Protein AF-0000000079723313 (afdb_homodimer)

Structure (mmCIF, N/CA/C/O backbone):
data_AF-0000000079723313-model_v1
#
loop_
_entity.id
_entity.type
_entity.pdbx_description
1 polymer 'Thiolase family protein'
#
loop_
_atom_site.group_PDB
_atom_site.id
_atom_site.type_symbol
_atom_site.label_atom_id
_atom_site.label_alt_id
_atom_site.label_comp_id
_atom_site.label_asym_id
_atom_site.label_entity_id
_atom_site.label_seq_id
_atom_site.pdbx_PDB_ins_code
_atom_site.Cartn_x
_atom_site.Cartn_y
_atom_site.Cartn_z
_atom_site.occupancy
_atom_site.B_iso_or_equiv
_atom_site.auth_seq_id
_atom_site.auth_comp_id
_atom_site.auth_asym_id
_atom_site.auth_atom_id
_atom_site.pdbx_PDB_model_num
ATOM 1 N N . MET A 1 1 ? -23.094 -9.609 -2.672 1 81.5 1 MET A N 1
ATOM 2 C CA . MET A 1 1 ? -22.109 -8.547 -2.91 1 81.5 1 MET A CA 1
ATOM 3 C C . MET A 1 1 ? -22.047 -8.188 -4.391 1 81.5 1 MET A C 1
ATOM 5 O O . MET A 1 1 ? -22.344 -9.023 -5.25 1 81.5 1 MET A O 1
ATOM 9 N N . THR A 1 2 ? -21.781 -6.941 -4.738 1 91.56 2 THR A N 1
ATOM 10 C CA . THR A 1 2 ? -21.672 -6.465 -6.113 1 91.56 2 THR A CA 1
ATOM 11 C C . THR A 1 2 ? -20.656 -7.289 -6.898 1 91.56 2 THR A C 1
ATOM 13 O O . THR A 1 2 ? -19.547 -7.52 -6.426 1 91.56 2 THR A O 1
ATOM 16 N N . LYS A 1 3 ? -21.109 -7.852 -8.039 1 96.81 3 LYS A N 1
ATOM 17 C CA . LYS A 1 3 ? -20.188 -8.594 -8.898 1 96.81 3 LYS A CA 1
ATOM 18 C C . LYS A 1 3 ? -19.156 -7.66 -9.539 1 96.81 3 LYS A C 1
ATOM 20 O O . LYS A 1 3 ? -19.5 -6.562 -9.984 1 96.81 3 LYS A O 1
ATOM 25 N N . VAL A 1 4 ? -17.922 -8.047 -9.57 1 98.69 4 VAL A N 1
ATOM 26 C CA . VAL A 1 4 ? -16.859 -7.246 -10.156 1 98.69 4 VAL A CA 1
ATOM 27 C C . VAL A 1 4 ? -16.281 -7.969 -11.367 1 98.69 4 VAL A C 1
ATOM 29 O O . VAL A 1 4 ? -16.016 -9.172 -11.312 1 98.69 4 VAL A O 1
ATOM 32 N N . PHE A 1 5 ? -16.062 -7.227 -12.445 1 98.31 5 PHE A N 1
ATOM 33 C CA . PHE A 1 5 ? -15.633 -7.801 -13.711 1 98.31 5 PHE A CA 1
ATOM 34 C C . PHE A 1 5 ? -14.258 -7.281 -14.102 1 98.31 5 PHE A C 1
ATOM 36 O O . PHE A 1 5 ? -13.867 -6.18 -13.695 1 98.31 5 PHE A O 1
ATOM 43 N N . ILE A 1 6 ? -13.547 -8.07 -14.852 1 97.94 6 ILE A N 1
ATOM 44 C CA . ILE A 1 6 ? -12.219 -7.719 -15.336 1 97.94 6 ILE A CA 1
ATOM 45 C C . ILE A 1 6 ? -12.297 -7.242 -16.781 1 97.94 6 ILE A C 1
ATOM 47 O O . ILE A 1 6 ? -12.945 -7.879 -17.609 1 97.94 6 ILE A O 1
ATOM 51 N N . HIS A 1 7 ? -11.703 -6.105 -17.031 1 97.06 7 HIS A N 1
ATOM 52 C CA . HIS A 1 7 ? -11.547 -5.57 -18.375 1 97.06 7 HIS A CA 1
ATOM 53 C C . HIS A 1 7 ? -10.086 -5.301 -18.688 1 97.06 7 HIS A C 1
ATOM 55 O O . HIS A 1 7 ? -9.289 -5.031 -17.797 1 97.06 7 HIS A O 1
ATOM 61 N N . GLY A 1 8 ? -9.719 -5.375 -19.922 1 95.69 8 GLY A N 1
ATOM 62 C CA . GLY A 1 8 ? -8.453 -4.934 -20.484 1 95.69 8 GLY A CA 1
ATOM 63 C C . GLY A 1 8 ? -7.25 -5.598 -19.844 1 95.69 8 GLY A C 1
ATOM 64 O O . GLY A 1 8 ? -6.293 -4.922 -19.453 1 95.69 8 GLY A O 1
ATOM 65 N N . PRO A 1 9 ? -7.309 -6.902 -19.578 1 97.06 9 PRO A N 1
ATOM 66 C CA . PRO A 1 9 ? -6.105 -7.555 -19.047 1 97.06 9 PRO A CA 1
ATOM 67 C C . PRO A 1 9 ? -4.91 -7.43 -19.984 1 97.06 9 PRO A C 1
ATOM 69 O O . PRO A 1 9 ? -5.035 -7.688 -21.188 1 97.06 9 PRO A O 1
ATOM 72 N N . SER A 1 10 ? -3.744 -6.996 -19.359 1 97.25 10 SER A N 1
ATOM 73 C CA . SER A 1 10 ? -2.566 -6.742 -20.188 1 97.25 10 SER A CA 1
ATOM 74 C C . SER A 1 10 ? -1.287 -7.152 -19.453 1 97.25 10 SER A C 1
ATOM 76 O O . SER A 1 10 ? -1.195 -7.035 -18.234 1 97.25 10 SER A O 1
ATOM 78 N N . LEU A 1 11 ? -0.301 -7.699 -20.203 1 97.69 11 LEU A N 1
ATOM 79 C CA . LEU A 1 11 ? 1.031 -8.047 -19.719 1 97.69 11 LEU A CA 1
ATOM 80 C C . LEU A 1 11 ? 2.107 -7.41 -20.594 1 97.69 11 LEU A C 1
ATOM 82 O O . LEU A 1 11 ? 1.959 -7.336 -21.812 1 97.69 11 LEU A O 1
ATOM 86 N N . SER A 1 12 ? 3.105 -6.938 -19.953 1 97.5 12 SER A N 1
ATOM 87 C CA . SER A 1 12 ? 4.32 -6.633 -20.703 1 97.5 12 SER A CA 1
ATOM 88 C C . SER A 1 12 ? 5.098 -7.902 -21.031 1 97.5 12 SER A C 1
ATOM 90 O O . SER A 1 12 ? 4.871 -8.953 -20.422 1 97.5 12 SER A O 1
ATOM 92 N N . PRO A 1 13 ? 5.992 -7.812 -22 1 96.44 13 PRO A N 1
ATOM 93 C CA . PRO A 1 13 ? 6.98 -8.898 -22.031 1 96.44 13 PRO A CA 1
ATOM 94 C C . PRO A 1 13 ? 7.781 -8.992 -20.734 1 96.44 13 PRO A C 1
ATOM 96 O O . PRO A 1 13 ? 8.102 -7.969 -20.125 1 96.44 13 PRO A O 1
ATOM 99 N N . PHE A 1 14 ? 8 -10.211 -20.297 1 98.12 14 PHE A N 1
ATOM 100 C CA . PHE A 1 14 ? 8.812 -10.391 -19.109 1 98.12 14 PHE A CA 1
ATOM 101 C C . PHE A 1 14 ? 10.273 -10.625 -19.469 1 98.12 14 PHE A C 1
ATOM 103 O O . PHE A 1 14 ? 10.57 -11.242 -20.5 1 98.12 14 PHE A O 1
ATOM 110 N N . GLY A 1 15 ? 11.148 -10.195 -18.719 1 97.56 15 GLY A N 1
ATOM 111 C CA . GLY A 1 15 ? 12.586 -10.211 -18.938 1 97.56 15 GLY A CA 1
ATOM 112 C C . GLY A 1 15 ? 13.258 -8.914 -18.547 1 97.56 15 GLY A C 1
ATOM 113 O O . GLY A 1 15 ? 12.719 -8.133 -17.766 1 97.56 15 GLY A O 1
ATOM 114 N N . LYS A 1 16 ? 14.398 -8.695 -19.109 1 96.62 16 LYS A N 1
ATOM 115 C CA . LYS A 1 16 ? 15.125 -7.465 -18.781 1 96.62 16 LYS A CA 1
ATOM 116 C C . LYS A 1 16 ? 14.492 -6.258 -19.469 1 96.62 16 LYS A C 1
ATOM 118 O O . LYS A 1 16 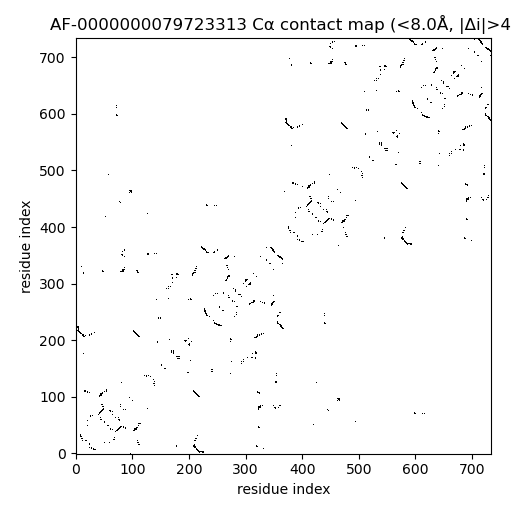? 14.203 -6.305 -20.656 1 96.62 16 LYS A O 1
ATOM 123 N N . PHE A 1 17 ? 14.195 -5.277 -18.719 1 97 17 PHE A N 1
ATOM 124 C CA . PHE A 1 17 ? 13.617 -4.031 -19.219 1 97 17 PHE A CA 1
ATOM 125 C C . PHE A 1 17 ? 14.516 -2.848 -18.875 1 97 17 PHE A C 1
ATOM 127 O O . PHE A 1 17 ? 14.914 -2.674 -17.719 1 97 17 PHE A O 1
ATOM 134 N N . ASN A 1 18 ? 14.82 -2.064 -19.922 1 93.94 18 ASN A N 1
ATOM 135 C CA . ASN A 1 18 ? 15.594 -0.842 -19.719 1 93.94 18 ASN A CA 1
ATOM 136 C C . ASN A 1 18 ? 14.688 0.377 -19.594 1 93.94 18 ASN A C 1
ATOM 138 O O . ASN A 1 18 ? 14.18 0.89 -20.594 1 93.94 18 ASN A O 1
ATOM 142 N N . GLY A 1 19 ? 14.391 0.827 -18.453 1 94.69 19 GLY A N 1
ATOM 143 C CA . GLY A 1 19 ? 13.531 1.964 -18.172 1 94.69 19 GLY A CA 1
ATOM 144 C C . GLY A 1 19 ? 13.133 2.059 -16.703 1 94.69 19 GLY A C 1
ATOM 145 O O . GLY A 1 19 ? 13.828 1.542 -15.836 1 94.69 19 GLY A O 1
ATOM 146 N N . SER A 1 20 ? 12.094 2.816 -16.406 1 95.25 20 SER A N 1
ATOM 147 C CA . SER A 1 20 ? 11.625 3.041 -15.047 1 95.25 20 SER A CA 1
ATOM 148 C C . SER A 1 20 ? 10.336 2.268 -14.773 1 95.25 20 SER A C 1
ATOM 150 O O . SER A 1 20 ? 9.703 1.764 -15.703 1 95.25 20 SER A O 1
ATOM 152 N N . HIS A 1 21 ? 10.047 2.154 -13.5 1 97.12 21 HIS A N 1
ATOM 153 C CA . HIS A 1 21 ? 8.758 1.569 -13.133 1 97.12 21 HIS A CA 1
ATOM 154 C C . HIS A 1 21 ? 7.609 2.289 -13.82 1 97.12 21 HIS A C 1
ATOM 156 O O . HIS A 1 21 ? 6.672 1.649 -14.305 1 97.12 21 HIS A O 1
ATOM 162 N N . LEU A 1 22 ? 7.723 3.57 -13.867 1 96.12 22 LEU A N 1
ATOM 163 C CA . LEU A 1 22 ? 6.645 4.371 -14.438 1 96.12 22 LEU A CA 1
ATOM 164 C C . LEU A 1 22 ? 6.488 4.086 -15.93 1 96.12 22 LEU A C 1
ATOM 166 O O . LEU A 1 22 ? 5.371 3.879 -16.406 1 96.12 22 LEU A O 1
ATOM 170 N N . SER A 1 23 ? 7.59 4.102 -16.688 1 96.56 23 SER A N 1
ATOM 171 C CA . SER A 1 23 ? 7.516 3.914 -18.125 1 96.56 23 SER A CA 1
ATOM 172 C C . SER A 1 23 ? 6.992 2.525 -18.484 1 96.56 23 SER A C 1
ATOM 174 O O . SER A 1 23 ? 6.188 2.375 -19.406 1 96.56 23 SER A O 1
ATOM 176 N N . LEU A 1 24 ? 7.461 1.501 -17.766 1 97.88 24 LEU A N 1
ATOM 177 C CA . LEU A 1 24 ? 6.992 0.144 -18.031 1 97.88 24 LEU A CA 1
ATOM 178 C C . LEU A 1 24 ? 5.504 0.014 -17.703 1 97.88 24 LEU A C 1
ATOM 180 O O . LEU A 1 24 ? 4.754 -0.603 -18.469 1 97.88 24 LEU A O 1
ATOM 184 N N . SER A 1 25 ? 5.113 0.584 -16.578 1 98.31 25 SER A N 1
ATOM 185 C CA . SER A 1 25 ? 3.707 0.556 -16.188 1 98.31 25 SER A CA 1
ATOM 186 C C . SER A 1 25 ? 2.836 1.266 -17.219 1 98.31 25 SER A C 1
ATOM 188 O O . SER A 1 25 ? 1.773 0.765 -17.594 1 98.31 25 SER A O 1
ATOM 190 N N . TYR A 1 26 ? 3.268 2.445 -17.641 1 97.5 26 TYR A N 1
ATOM 191 C CA . TYR A 1 26 ? 2.514 3.232 -18.609 1 97.5 26 TYR A CA 1
ATOM 192 C C . TYR A 1 26 ? 2.318 2.459 -19.906 1 97.5 26 TYR A C 1
ATOM 194 O O . TYR A 1 26 ? 1.22 2.436 -20.469 1 97.5 26 TYR A O 1
ATOM 202 N N . GLN A 1 27 ? 3.357 1.826 -20.391 1 96.25 27 GLN A N 1
ATOM 203 C CA . GLN A 1 27 ? 3.297 1.044 -21.625 1 96.25 27 GLN A CA 1
ATOM 204 C C . GLN A 1 27 ? 2.299 -0.105 -21.5 1 96.25 27 GLN A C 1
ATOM 206 O O . GLN A 1 27 ? 1.615 -0.45 -22.469 1 96.25 27 GLN A O 1
ATOM 211 N N . THR A 1 28 ? 2.221 -0.659 -20.328 1 97.12 28 THR A N 1
ATOM 212 C CA . THR A 1 28 ? 1.352 -1.81 -20.094 1 97.12 28 THR A CA 1
ATOM 213 C C . THR A 1 28 ? -0.108 -1.373 -20 1 97.12 28 THR A C 1
ATOM 215 O O . THR A 1 28 ? -0.993 -2.023 -20.562 1 97.12 28 THR A O 1
ATOM 218 N N . VAL A 1 29 ? -0.371 -0.228 -19.328 1 96.94 29 VAL A N 1
ATOM 219 C CA . VAL A 1 29 ? -1.739 0.127 -18.969 1 96.94 29 VAL A CA 1
ATOM 220 C C . VAL A 1 29 ? -2.396 0.886 -20.125 1 96.94 29 VAL A C 1
ATOM 222 O O . VAL A 1 29 ? -3.625 0.927 -20.219 1 96.94 29 VAL A O 1
ATOM 225 N N . LYS A 1 30 ? -1.652 1.506 -20.953 1 91.56 30 LYS A N 1
ATOM 226 C CA . LYS A 1 30 ? -2.176 2.438 -21.953 1 91.56 30 LYS A CA 1
ATOM 227 C C . LYS A 1 30 ? -3.256 1.782 -22.812 1 91.56 30 LYS A C 1
ATOM 229 O O . LYS A 1 30 ? -4.332 2.35 -23 1 91.56 30 LYS A O 1
ATOM 234 N N . ASP A 1 31 ? -3.021 0.579 -23.234 1 83.19 31 ASP A N 1
ATOM 235 C CA . ASP A 1 31 ? -4.004 -0.08 -24.094 1 83.19 31 ASP A CA 1
ATOM 236 C C . ASP A 1 31 ? -5.246 -0.474 -23.297 1 83.19 31 ASP A C 1
ATOM 238 O O . ASP A 1 31 ? -6.367 -0.384 -23.812 1 83.19 31 ASP A O 1
ATOM 242 N N . SER A 1 32 ? -5.094 -0.939 -22.062 1 87.94 32 SER A N 1
ATOM 243 C CA . SER A 1 32 ? -6.211 -1.316 -21.203 1 87.94 32 SER A CA 1
ATOM 244 C C . SER A 1 32 ? -7.133 -0.131 -20.938 1 87.94 32 SER A C 1
ATOM 246 O O . SER A 1 32 ? -8.359 -0.262 -21.016 1 87.94 32 SER A O 1
ATOM 248 N N . VAL A 1 33 ? -6.566 1.006 -20.703 1 91.81 33 VAL A N 1
ATOM 249 C CA . VAL A 1 33 ? -7.312 2.211 -20.359 1 91.81 33 VAL A CA 1
ATOM 250 C C . VAL A 1 33 ? -8.047 2.73 -21.594 1 91.81 33 VAL A C 1
ATOM 252 O O . VAL A 1 33 ? -9.203 3.156 -21.5 1 91.81 33 VAL A O 1
ATOM 255 N N . THR A 1 34 ? -7.418 2.613 -22.703 1 84.31 34 THR A N 1
ATOM 256 C CA . THR A 1 34 ? -8.031 3.064 -23.953 1 84.31 34 THR A CA 1
ATOM 257 C C . THR A 1 34 ? -9.227 2.188 -24.312 1 84.31 34 THR A C 1
ATOM 259 O O . THR A 1 34 ? -10.273 2.693 -24.719 1 84.31 34 THR A O 1
ATOM 262 N N . GLU A 1 35 ? -9.109 0.954 -24.109 1 80.19 35 GLU A N 1
ATOM 263 C CA . GLU A 1 35 ? -10.164 0.004 -24.438 1 80.19 35 GLU A CA 1
ATOM 264 C C . GLU A 1 35 ? -11.391 0.192 -23.547 1 80.19 35 GLU A C 1
ATOM 266 O O . GLU A 1 35 ? -12.523 -0.026 -23.984 1 80.19 35 GLU A O 1
ATOM 271 N N . PHE A 1 36 ? -11.141 0.492 -22.344 1 85.31 36 PHE A N 1
ATOM 272 C CA . PHE A 1 36 ? -12.242 0.603 -21.391 1 85.31 36 PHE A CA 1
ATOM 273 C C . PHE A 1 36 ? -13.062 1.854 -21.672 1 85.31 36 PHE A C 1
ATOM 275 O O . PHE A 1 36 ? -14.219 1.945 -21.25 1 85.31 36 PHE A O 1
ATOM 282 N N . GLY A 1 37 ? -12.477 2.711 -22.609 1 75.31 37 GLY A N 1
ATOM 283 C CA . GLY A 1 37 ? -13.289 3.816 -23.094 1 75.31 37 GLY A CA 1
ATOM 284 C C . GLY A 1 37 ? -13.305 5.004 -22.156 1 75.31 37 GLY A C 1
ATOM 285 O O . GLY A 1 37 ? -12.312 5.27 -21.469 1 75.31 37 GLY A O 1
ATOM 286 N N . SER A 1 38 ? -14.477 5.648 -22.203 1 66.88 38 SER A N 1
ATOM 287 C CA . SER A 1 38 ? -14.531 6.992 -21.625 1 66.88 38 SER A CA 1
ATOM 288 C C . SER A 1 38 ? -14.969 6.949 -20.172 1 66.88 38 SER A C 1
ATOM 290 O O . SER A 1 38 ? -15.25 7.988 -19.578 1 66.88 38 SER A O 1
ATOM 292 N N . HIS A 1 39 ? -14.875 5.75 -19.594 1 84 39 HIS A N 1
ATOM 293 C CA . HIS A 1 39 ? -15.281 5.766 -18.188 1 84 39 HIS A CA 1
ATOM 294 C C . HIS A 1 39 ? -14.203 6.398 -17.312 1 84 39 HIS A C 1
ATOM 296 O O . HIS A 1 39 ? -13.016 6.211 -17.547 1 84 39 HIS A O 1
ATOM 302 N N . LYS A 1 40 ? -14.719 7.102 -16.406 1 90.94 40 LYS A N 1
ATOM 303 C CA . LYS A 1 40 ? -13.844 7.68 -15.398 1 90.94 40 LYS A CA 1
ATOM 304 C C . LYS A 1 40 ? -13.297 6.605 -14.461 1 90.94 40 LYS A C 1
ATOM 306 O O . LYS A 1 40 ? -14.062 5.875 -13.828 1 90.94 40 LYS A O 1
ATOM 311 N N . LEU A 1 41 ? -11.984 6.426 -14.516 1 96.75 41 LEU A N 1
ATOM 312 C CA . LEU A 1 41 ? -11.359 5.574 -13.508 1 96.75 41 LEU A CA 1
ATOM 313 C C . LEU A 1 41 ? -11.32 6.27 -12.156 1 96.75 41 LEU A C 1
ATOM 315 O O . LEU A 1 41 ? -10.719 7.34 -12.016 1 96.75 41 LEU A O 1
ATOM 319 N N . GLU A 1 42 ? -11.875 5.641 -11.172 1 98 42 GLU A N 1
ATOM 320 C CA . GLU A 1 42 ? -12.125 6.285 -9.883 1 98 42 GLU A CA 1
ATOM 321 C C . GLU A 1 42 ? -11.055 5.906 -8.859 1 98 42 GLU A C 1
ATOM 323 O O . GLU A 1 42 ? -10.922 6.559 -7.824 1 98 42 GLU A O 1
ATOM 328 N N . PHE A 1 43 ? -10.297 4.828 -9.117 1 98.56 43 PHE A N 1
ATOM 329 C CA . PHE A 1 43 ? -9.156 4.516 -8.266 1 98.56 43 PHE A CA 1
ATOM 330 C C . PHE A 1 43 ? -8.039 3.877 -9.078 1 98.56 43 PHE A C 1
ATOM 332 O O . PHE A 1 43 ? -8.266 3.383 -10.188 1 98.56 43 PHE A O 1
ATOM 339 N N . LEU A 1 44 ? -6.859 3.973 -8.625 1 98.62 44 LEU A N 1
ATOM 340 C CA . LEU A 1 44 ? -5.648 3.361 -9.156 1 98.62 44 LEU A CA 1
ATOM 341 C C . LEU A 1 44 ? -4.832 2.711 -8.047 1 98.62 44 LEU A C 1
ATOM 343 O O . LEU A 1 44 ? -4.398 3.387 -7.113 1 98.62 44 LEU A O 1
ATOM 347 N N . ILE A 1 45 ? -4.695 1.423 -8.102 1 98.94 45 ILE A N 1
ATOM 348 C CA . ILE A 1 45 ? -3.842 0.682 -7.18 1 98.94 45 ILE A CA 1
ATOM 349 C C . ILE A 1 45 ? -2.564 0.247 -7.895 1 98.94 45 ILE A C 1
ATOM 351 O O . ILE A 1 45 ? -2.621 -0.468 -8.898 1 98.94 45 ILE A O 1
ATOM 355 N N . TYR A 1 46 ? -1.491 0.721 -7.406 1 98.88 46 TYR A N 1
ATOM 356 C CA . TYR A 1 46 ? -0.171 0.37 -7.914 1 98.88 46 TYR A CA 1
ATOM 357 C C . TYR A 1 46 ? 0.519 -0.634 -7 1 98.88 46 TYR A C 1
ATOM 359 O O . TYR A 1 46 ? 0.867 -0.308 -5.863 1 98.88 46 TYR A O 1
ATOM 367 N N . ALA A 1 47 ? 0.729 -1.861 -7.488 1 98.88 47 ALA A N 1
ATOM 368 C CA . ALA A 1 47 ? 1.389 -2.889 -6.688 1 98.88 47 ALA A CA 1
ATOM 369 C C . ALA A 1 47 ? 2.846 -3.062 -7.105 1 98.88 47 ALA A C 1
ATOM 371 O O . ALA A 1 47 ? 3.145 -3.174 -8.297 1 98.88 47 ALA A O 1
ATOM 372 N N . SER A 1 48 ? 3.73 -3.021 -6.191 1 98.5 48 SER A N 1
ATOM 373 C CA . SER A 1 48 ? 5.156 -3.295 -6.367 1 98.5 48 SER A CA 1
ATOM 374 C C . SER A 1 48 ? 5.82 -3.629 -5.035 1 98.5 48 SER A C 1
ATOM 376 O O . SER A 1 48 ? 5.457 -3.072 -3.996 1 98.5 48 SER A O 1
ATOM 378 N N . PHE A 1 49 ? 6.77 -4.484 -5.039 1 98 49 PHE A N 1
ATOM 379 C CA . PHE A 1 49 ? 7.434 -4.879 -3.803 1 98 49 PHE A CA 1
ATOM 380 C C . PHE A 1 49 ? 8.375 -3.779 -3.32 1 98 49 PHE A C 1
ATOM 382 O O . PHE A 1 49 ? 8.141 -3.18 -2.268 1 98 49 PHE A O 1
ATOM 389 N N . SER A 1 50 ? 9.352 -3.455 -4.145 1 97.12 50 SER A N 1
ATOM 390 C CA . SER A 1 50 ? 10.32 -2.506 -3.609 1 97.12 50 SER A CA 1
ATOM 391 C C . SER A 1 50 ? 10.945 -1.665 -4.719 1 97.12 50 SER A C 1
ATOM 393 O O . SER A 1 50 ? 12.156 -1.695 -4.918 1 97.12 50 SER A O 1
ATOM 395 N N . PRO A 1 51 ? 10.156 -0.861 -5.387 1 96.94 51 PRO A N 1
ATOM 396 C CA . PRO A 1 51 ? 10.742 0.024 -6.398 1 96.94 51 PRO A CA 1
ATOM 397 C C . PRO A 1 51 ? 11.773 0.986 -5.816 1 96.94 51 PRO A C 1
ATOM 399 O O . PRO A 1 51 ? 12.695 1.406 -6.516 1 96.94 51 PRO A O 1
ATOM 402 N N . ASP A 1 52 ? 11.68 1.258 -4.488 1 94.75 52 ASP A N 1
ATOM 403 C CA . ASP A 1 52 ? 12.617 2.15 -3.807 1 94.75 52 ASP A CA 1
ATOM 404 C C . ASP A 1 52 ? 14.039 1.615 -3.881 1 94.75 52 ASP A C 1
ATOM 406 O O . ASP A 1 52 ? 14.992 2.383 -4.055 1 94.75 52 ASP A O 1
ATOM 410 N N . ARG A 1 53 ? 14.125 0.323 -3.77 1 93.88 53 ARG A N 1
ATOM 411 C CA . ARG A 1 53 ? 15.438 -0.309 -3.738 1 93.88 53 ARG A CA 1
ATOM 412 C C . ARG A 1 53 ? 15.906 -0.67 -5.145 1 93.88 53 ARG A C 1
ATOM 414 O O . ARG A 1 53 ? 17.094 -0.534 -5.465 1 93.88 53 ARG A O 1
ATOM 421 N N . TYR A 1 54 ? 15.008 -1.095 -5.992 1 94.88 54 TYR A N 1
ATOM 422 C CA . TYR A 1 54 ? 15.383 -1.61 -7.301 1 94.88 54 TYR A CA 1
ATOM 423 C C . TYR A 1 54 ? 15.734 -0.473 -8.25 1 94.88 54 TYR A C 1
ATOM 425 O O . TYR A 1 54 ? 16.75 -0.531 -8.953 1 94.88 54 TYR A O 1
ATOM 433 N N . THR A 1 55 ? 14.828 0.56 -8.281 1 93.88 55 THR A N 1
ATOM 434 C CA . THR A 1 55 ? 14.961 1.548 -9.344 1 93.88 55 THR A CA 1
ATOM 435 C C . THR A 1 55 ? 14.969 2.963 -8.773 1 93.88 55 THR A C 1
ATOM 437 O O . THR A 1 55 ? 15.117 3.938 -9.508 1 93.88 55 THR A O 1
ATOM 440 N N . LYS A 1 56 ? 14.789 3.121 -7.434 1 92.38 56 LYS A N 1
ATOM 441 C CA . LYS A 1 56 ? 14.703 4.43 -6.789 1 92.38 56 LYS A CA 1
ATOM 442 C C . LYS A 1 56 ? 13.555 5.25 -7.363 1 92.38 56 LYS A C 1
ATOM 444 O O . LYS A 1 56 ? 13.711 6.438 -7.641 1 92.38 56 LYS A O 1
ATOM 449 N N . ASP A 1 57 ? 12.516 4.586 -7.676 1 93.81 57 ASP A N 1
ATOM 450 C CA . ASP A 1 57 ? 11.281 5.223 -8.109 1 93.81 57 ASP A CA 1
ATOM 451 C C . ASP A 1 57 ? 10.32 5.41 -6.934 1 93.81 57 ASP A C 1
ATOM 453 O O . ASP A 1 57 ? 10.164 4.516 -6.102 1 93.81 57 ASP A O 1
ATOM 457 N N . PHE A 1 58 ? 9.75 6.551 -6.848 1 94.19 58 PHE A N 1
ATOM 458 C CA . PHE A 1 58 ? 8.891 6.91 -5.727 1 94.19 58 PHE A CA 1
ATOM 459 C C . PHE A 1 58 ? 7.602 7.562 -6.223 1 94.19 58 PHE A C 1
ATOM 461 O O . PHE A 1 58 ? 7.527 8.008 -7.367 1 94.19 58 PHE A O 1
ATOM 468 N N . HIS A 1 59 ? 6.551 7.5 -5.289 1 94.88 59 HIS A N 1
ATOM 469 C CA . HIS A 1 59 ? 5.297 8.211 -5.512 1 94.88 59 HIS A CA 1
ATOM 470 C C . HIS A 1 59 ? 4.684 7.836 -6.855 1 94.88 59 HIS A C 1
ATOM 472 O O . HIS A 1 59 ? 4.129 8.695 -7.547 1 94.88 59 HIS A O 1
ATOM 478 N N . LEU A 1 60 ? 4.75 6.57 -7.203 1 96.75 60 LEU A N 1
ATOM 479 C CA . LEU A 1 60 ? 4.43 6.031 -8.523 1 96.75 60 LEU A CA 1
ATOM 480 C C . LEU A 1 60 ? 2.947 6.199 -8.836 1 96.75 60 LEU A C 1
ATOM 482 O O . LEU A 1 60 ? 2.578 6.543 -9.961 1 96.75 60 LEU A O 1
ATOM 486 N N . PRO A 1 61 ? 2.021 6.031 -7.859 1 97.31 61 PRO A N 1
ATOM 487 C CA . PRO A 1 61 ? 0.605 6.188 -8.195 1 97.31 61 PRO A CA 1
ATOM 488 C C . PRO A 1 61 ? 0.272 7.586 -8.719 1 97.31 61 PRO A C 1
ATOM 490 O O . PRO A 1 61 ? -0.394 7.723 -9.742 1 97.31 61 PRO A O 1
ATOM 493 N N . ALA A 1 62 ? 0.731 8.617 -8.031 1 95.88 62 ALA A N 1
ATOM 494 C CA . ALA A 1 62 ? 0.447 9.992 -8.445 1 95.88 62 ALA A CA 1
ATOM 495 C C . ALA A 1 62 ? 1.052 10.289 -9.812 1 95.88 62 ALA A C 1
ATOM 497 O O . ALA A 1 62 ? 0.428 10.945 -10.648 1 95.88 62 ALA A O 1
ATOM 498 N N . LYS A 1 63 ? 2.277 9.852 -10.039 1 95.31 63 LYS A N 1
ATOM 499 C CA . LYS A 1 63 ? 2.949 10.07 -11.32 1 95.31 63 LYS A CA 1
ATOM 500 C C . LYS A 1 63 ? 2.211 9.367 -12.453 1 95.31 63 LYS A C 1
ATOM 502 O O . LYS A 1 63 ? 2.092 9.914 -13.555 1 95.31 63 LYS A O 1
ATOM 507 N N . LEU A 1 64 ? 1.772 8.133 -12.188 1 96.75 64 LEU A N 1
ATOM 508 C CA . LEU A 1 64 ? 1.047 7.402 -13.219 1 96.75 64 LEU A CA 1
ATOM 509 C C . LEU A 1 64 ? -0.3 8.055 -13.508 1 96.75 64 LEU A C 1
ATOM 511 O O . LEU A 1 64 ? -0.735 8.117 -14.656 1 96.75 64 LEU A O 1
ATOM 515 N N . VAL A 1 65 ? -1.027 8.5 -12.453 1 96.06 65 VAL A N 1
ATOM 516 C CA . VAL A 1 65 ? -2.283 9.227 -12.617 1 96.06 65 VAL A CA 1
ATOM 517 C C . VAL A 1 65 ? -2.076 10.422 -13.547 1 96.06 65 VAL A C 1
ATOM 519 O O . VAL A 1 65 ? -2.865 10.641 -14.469 1 96.06 65 VAL A O 1
ATOM 522 N N . GLN A 1 66 ? -1.044 11.164 -13.273 1 93.62 66 GLN A N 1
ATOM 523 C CA . GLN A 1 66 ? -0.738 12.336 -14.094 1 93.62 66 GLN A CA 1
ATOM 524 C C . GLN A 1 66 ? -0.421 11.938 -15.531 1 93.62 66 GLN A C 1
ATOM 526 O O . GLN A 1 66 ? -0.891 12.578 -16.469 1 93.62 66 GLN A O 1
ATOM 531 N N . ALA A 1 67 ? 0.402 10.922 -15.703 1 93.56 67 ALA A N 1
ATOM 532 C CA . ALA A 1 67 ? 0.799 10.469 -17.031 1 93.56 67 ALA A CA 1
ATOM 533 C C . ALA A 1 67 ? -0.414 10.023 -17.844 1 93.56 67 ALA A C 1
ATOM 535 O O . ALA A 1 67 ? -0.448 10.203 -19.062 1 93.56 67 ALA A O 1
ATOM 536 N N . LEU A 1 68 ? -1.438 9.484 -17.172 1 93.75 68 LEU A N 1
ATOM 537 C CA . LEU A 1 68 ? -2.623 8.969 -17.844 1 93.75 68 LEU A CA 1
ATOM 538 C C . LEU A 1 68 ? -3.682 10.055 -18 1 93.75 68 LEU A C 1
ATOM 540 O O . LEU A 1 68 ? -4.691 9.859 -18.672 1 93.75 68 LEU A O 1
ATOM 544 N N . GLY A 1 69 ? -3.502 11.188 -17.312 1 91.62 69 GLY A N 1
ATOM 545 C CA . GLY A 1 69 ? -4.461 12.273 -17.375 1 91.62 69 GLY A CA 1
ATOM 546 C C . GLY A 1 69 ? -5.734 11.992 -16.609 1 91.62 69 GLY A C 1
ATOM 547 O O . GLY A 1 69 ? -6.809 12.469 -16.969 1 91.62 69 GLY A O 1
ATOM 548 N N . LEU A 1 70 ? -5.629 11.164 -15.594 1 92.69 70 LEU A N 1
ATOM 549 C CA . LEU A 1 70 ? -6.805 10.836 -14.797 1 92.69 70 LEU A CA 1
ATOM 550 C C . LEU A 1 70 ? -7.145 11.961 -13.828 1 92.69 70 LEU A C 1
ATOM 552 O O . LEU A 1 70 ? -6.25 12.664 -13.352 1 92.69 70 LEU A O 1
ATOM 556 N N . LYS A 1 71 ? -8.414 12.047 -13.453 1 92.25 71 LYS A N 1
ATOM 557 C CA . LYS A 1 71 ? -8.867 13.141 -12.594 1 92.25 71 LYS A CA 1
ATOM 558 C C . LYS A 1 71 ? -9.211 12.641 -11.195 1 92.25 71 LYS A C 1
ATOM 560 O O . LYS A 1 71 ? -10.289 12.078 -10.984 1 92.25 71 LYS A O 1
ATOM 565 N N . HIS A 1 72 ? -8.406 12.914 -10.273 1 96.31 72 HIS A N 1
ATOM 566 C CA . HIS A 1 72 ? -8.555 12.805 -8.82 1 96.31 72 HIS A CA 1
ATOM 567 C C . HIS A 1 72 ? -8.938 11.391 -8.406 1 96.31 72 HIS A C 1
ATOM 569 O O . HIS A 1 72 ? -9.805 11.195 -7.559 1 96.31 72 HIS A O 1
ATOM 575 N N . PRO A 1 73 ? -8.406 10.328 -9.055 1 97.94 73 PRO A N 1
ATOM 576 C CA . PRO A 1 73 ? -8.688 9 -8.508 1 97.94 73 PRO A CA 1
ATOM 577 C C . PRO A 1 73 ? -8.102 8.805 -7.109 1 97.94 73 PRO A C 1
ATOM 579 O O . PRO A 1 73 ? -7.152 9.492 -6.73 1 97.94 73 PRO A O 1
ATOM 582 N N . TYR A 1 74 ? -8.781 7.941 -6.285 1 98.62 74 TYR A N 1
ATOM 583 C CA . TYR A 1 74 ? -8.086 7.383 -5.129 1 98.62 74 TYR A CA 1
ATOM 584 C C . TYR A 1 74 ? -6.871 6.57 -5.562 1 98.62 74 TYR A C 1
ATOM 586 O O . TYR A 1 74 ? -7.012 5.547 -6.238 1 98.62 74 TYR A O 1
ATOM 594 N N . ALA A 1 75 ? -5.648 7.012 -5.297 1 98.69 75 ALA A N 1
ATOM 595 C CA . ALA A 1 75 ? -4.445 6.402 -5.859 1 98.69 75 ALA A CA 1
ATOM 596 C C . ALA A 1 75 ? -3.459 6.02 -4.758 1 98.69 75 ALA A C 1
ATOM 598 O O . ALA A 1 75 ? -3.023 6.875 -3.982 1 98.69 75 ALA A O 1
ATOM 599 N N . ILE A 1 76 ? -3.082 4.723 -4.664 1 98.81 76 ILE A N 1
ATOM 600 C CA . ILE A 1 76 ? -2.17 4.27 -3.621 1 98.81 76 ILE A CA 1
ATOM 601 C C . ILE A 1 76 ? -1.178 3.268 -4.203 1 98.81 76 ILE A C 1
ATOM 603 O O . ILE A 1 76 ? -1.445 2.646 -5.234 1 98.81 76 ILE A O 1
ATOM 607 N N . ARG A 1 77 ? -0.046 3.154 -3.592 1 98.62 77 ARG A N 1
ATOM 608 C CA . ARG A 1 77 ? 0.855 2.023 -3.793 1 98.62 77 ARG A CA 1
ATOM 609 C C . ARG A 1 77 ? 0.75 1.027 -2.645 1 98.62 77 ARG A C 1
ATOM 611 O O . ARG A 1 77 ? 0.631 1.421 -1.482 1 98.62 77 ARG A O 1
ATOM 618 N N . MET A 1 78 ? 0.822 -0.256 -2.963 1 98.69 78 MET A N 1
ATOM 619 C CA . MET A 1 78 ? 0.766 -1.252 -1.896 1 98.69 78 MET A CA 1
ATOM 620 C C . MET A 1 78 ? 1.678 -2.434 -2.207 1 98.69 78 MET A C 1
ATOM 622 O O . MET A 1 78 ? 2.121 -2.6 -3.344 1 98.69 78 MET A O 1
ATOM 626 N N . GLU A 1 79 ? 2.01 -3.168 -1.174 1 98.19 79 GLU A N 1
ATOM 627 C CA . GLU A 1 79 ? 2.834 -4.352 -1.382 1 98.19 79 GLU A CA 1
ATOM 628 C C . GLU A 1 79 ? 2.564 -5.406 -0.312 1 98.19 79 GLU A C 1
ATOM 630 O O . GLU A 1 79 ? 2.162 -5.078 0.805 1 98.19 79 GLU A O 1
ATOM 635 N N . THR A 1 80 ? 2.742 -6.668 -0.665 1 98.31 80 THR A N 1
ATOM 636 C CA . THR A 1 80 ? 2.789 -7.852 0.187 1 98.31 80 THR A CA 1
ATOM 637 C C . THR A 1 80 ? 3.883 -8.812 -0.276 1 98.31 80 THR A C 1
ATOM 639 O O . THR A 1 80 ? 3.678 -10.023 -0.314 1 98.31 80 THR A O 1
ATOM 642 N N . ALA A 1 81 ? 4.977 -8.281 -0.622 1 96.44 81 ALA A N 1
ATOM 643 C CA . ALA A 1 81 ? 6.082 -9.031 -1.208 1 96.44 81 ALA A CA 1
ATOM 644 C C . ALA A 1 81 ? 5.691 -9.625 -2.559 1 96.44 81 ALA A C 1
ATOM 646 O O . ALA A 1 81 ? 5.195 -8.906 -3.436 1 96.44 81 ALA A O 1
ATOM 647 N N . SER A 1 82 ? 5.91 -10.898 -2.754 1 97.5 82 SER A N 1
ATOM 648 C CA . SER A 1 82 ? 5.715 -11.492 -4.074 1 97.5 82 SER A CA 1
ATOM 649 C C . SER A 1 82 ? 4.23 -11.648 -4.395 1 97.5 82 SER A C 1
ATOM 651 O O . SER A 1 82 ? 3.859 -11.883 -5.543 1 97.5 82 SER A O 1
ATOM 653 N N . SER A 1 83 ? 3.402 -11.477 -3.443 1 98.56 83 SER A N 1
ATOM 654 C CA . SER A 1 83 ? 1.969 -11.617 -3.684 1 98.56 83 SER A CA 1
ATOM 655 C C . SER A 1 83 ? 1.311 -10.258 -3.908 1 98.56 83 SER A C 1
ATOM 657 O O . SER A 1 83 ? 0.085 -10.141 -3.855 1 98.56 83 SER A O 1
ATOM 659 N N . SER A 1 84 ? 2.068 -9.219 -4.129 1 98.81 84 SER A N 1
ATOM 660 C CA . SER A 1 84 ? 1.583 -7.844 -4.195 1 98.81 84 SER A CA 1
ATOM 661 C C . SER A 1 84 ? 0.507 -7.688 -5.266 1 98.81 84 SER A C 1
ATOM 663 O O . SER A 1 84 ? -0.54 -7.086 -5.016 1 98.81 84 SER A O 1
ATOM 665 N N . GLY A 1 85 ? 0.754 -8.195 -6.449 1 98.88 85 GLY A N 1
ATOM 666 C CA . GLY A 1 85 ? -0.215 -8.062 -7.523 1 98.88 85 GLY A CA 1
ATOM 667 C C . GLY A 1 85 ? -1.547 -8.719 -7.211 1 98.88 85 GLY A C 1
ATOM 668 O O . GLY A 1 85 ? -2.602 -8.203 -7.578 1 98.88 85 GLY A O 1
ATOM 669 N N . ALA A 1 86 ? -1.508 -9.867 -6.547 1 98.88 86 ALA A N 1
ATOM 670 C CA . ALA A 1 86 ? -2.727 -10.586 -6.184 1 98.88 86 ALA A CA 1
ATOM 671 C C . ALA A 1 86 ? -3.508 -9.828 -5.113 1 98.88 86 ALA A C 1
ATOM 673 O O . ALA A 1 86 ? -4.734 -9.719 -5.191 1 98.88 86 ALA A O 1
ATOM 674 N N . SER A 1 87 ? -2.781 -9.359 -4.125 1 98.88 87 SER A N 1
ATOM 675 C CA . SER A 1 87 ? -3.441 -8.609 -3.062 1 98.88 87 SER A CA 1
ATOM 676 C C . SER A 1 87 ? -4.062 -7.32 -3.596 1 98.88 87 SER A C 1
ATOM 678 O O . SER A 1 87 ? -5.125 -6.898 -3.129 1 98.88 87 SER A O 1
ATOM 680 N N . ALA A 1 88 ? -3.406 -6.707 -4.582 1 98.94 88 ALA A N 1
ATOM 681 C CA . ALA A 1 88 ? -3.918 -5.477 -5.18 1 98.94 88 ALA A CA 1
ATOM 682 C C . ALA A 1 88 ? -5.223 -5.73 -5.926 1 98.94 88 ALA A C 1
ATOM 684 O O . ALA A 1 88 ? -6.141 -4.91 -5.883 1 98.94 88 ALA A O 1
ATOM 685 N N . LEU A 1 89 ? -5.305 -6.816 -6.645 1 98.94 89 LEU A N 1
ATOM 686 C CA . LEU A 1 89 ? -6.555 -7.18 -7.309 1 98.94 89 LEU A CA 1
ATOM 687 C C . LEU A 1 89 ? -7.691 -7.305 -6.297 1 98.94 89 LEU A C 1
ATOM 689 O O . LEU A 1 89 ? -8.781 -6.766 -6.512 1 98.94 89 LEU A O 1
ATOM 693 N N . GLN A 1 90 ? -7.418 -8.023 -5.223 1 98.88 90 GLN A N 1
ATOM 694 C CA . GLN A 1 90 ? -8.453 -8.227 -4.219 1 98.88 90 GLN A CA 1
ATOM 695 C C . GLN A 1 90 ? -8.859 -6.91 -3.568 1 98.88 90 GLN A C 1
ATOM 697 O O . GLN A 1 90 ? -10.039 -6.695 -3.266 1 98.88 90 GLN A O 1
ATOM 702 N N . LEU A 1 91 ? -7.871 -6.059 -3.363 1 98.94 91 LEU A N 1
ATOM 703 C CA . LEU A 1 91 ? -8.188 -4.742 -2.824 1 98.94 91 LEU A CA 1
ATOM 704 C C . LEU A 1 91 ? -9.117 -3.98 -3.762 1 98.94 91 LEU A C 1
ATOM 706 O O . LEU A 1 91 ? -10.055 -3.314 -3.311 1 98.94 91 LEU A O 1
ATOM 710 N N . GLY A 1 92 ? -8.789 -4.008 -5.066 1 98.94 92 GLY A N 1
ATOM 711 C CA . GLY A 1 92 ? -9.656 -3.346 -6.031 1 98.94 92 GLY A CA 1
ATOM 712 C C . GLY A 1 92 ? -11.094 -3.832 -5.977 1 98.94 92 GLY A C 1
ATOM 713 O O . GLY A 1 92 ? -12.023 -3.031 -6.062 1 98.94 92 GLY A O 1
ATOM 714 N N . VAL A 1 93 ? -11.281 -5.098 -5.809 1 98.88 93 VAL A N 1
ATOM 715 C CA . VAL A 1 93 ? -12.617 -5.668 -5.668 1 98.88 93 VAL A CA 1
ATOM 716 C C . VAL A 1 93 ? -13.289 -5.109 -4.422 1 98.88 93 VAL A C 1
ATOM 718 O O . VAL A 1 93 ? -14.453 -4.703 -4.465 1 98.88 93 VAL A O 1
ATOM 721 N N . ASN A 1 94 ? -12.57 -5.105 -3.309 1 98.69 94 ASN A N 1
ATOM 722 C CA . ASN A 1 94 ? -13.117 -4.566 -2.064 1 98.69 94 ASN A CA 1
ATOM 723 C C . ASN A 1 94 ? -13.516 -3.102 -2.217 1 98.69 94 ASN A C 1
ATOM 725 O O . ASN A 1 94 ? -14.516 -2.668 -1.642 1 98.69 94 ASN A O 1
ATOM 729 N N . LEU A 1 95 ? -12.68 -2.299 -2.924 1 98.75 95 LEU A N 1
ATOM 730 C CA . LEU A 1 95 ? -13 -0.891 -3.133 1 98.75 95 LEU A CA 1
ATOM 731 C C . LEU A 1 95 ? -14.312 -0.74 -3.893 1 98.75 95 LEU A C 1
ATOM 733 O O . LEU A 1 95 ? -15.156 0.092 -3.533 1 98.75 95 LEU A O 1
ATOM 737 N N . ILE A 1 96 ? -14.508 -1.502 -4.898 1 98.56 96 ILE A N 1
ATOM 738 C CA . ILE A 1 96 ? -15.75 -1.452 -5.66 1 98.56 96 ILE A CA 1
ATOM 739 C C . ILE A 1 96 ? -16.922 -1.905 -4.781 1 98.56 96 ILE A C 1
ATOM 741 O O . ILE A 1 96 ? -17.984 -1.278 -4.777 1 98.56 96 ILE A O 1
ATOM 745 N N . GLN A 1 97 ? -16.719 -2.912 -4.023 1 98.31 97 GLN A N 1
ATOM 746 C CA . GLN A 1 97 ? -17.781 -3.479 -3.201 1 98.31 97 GLN A CA 1
ATOM 747 C C . GLN A 1 97 ? -18.125 -2.564 -2.027 1 98.31 97 GLN A C 1
ATOM 749 O O . GLN A 1 97 ? -19.172 -2.709 -1.399 1 98.31 97 GLN A O 1
ATOM 754 N N . SER A 1 98 ? -17.25 -1.644 -1.659 1 97.56 98 SER A N 1
ATOM 755 C CA . SER A 1 98 ? -17.547 -0.646 -0.639 1 97.56 98 SER A CA 1
ATOM 756 C C . SER A 1 98 ? -18.719 0.247 -1.069 1 97.56 98 SER A C 1
ATOM 758 O O . SER A 1 98 ? -19.328 0.924 -0.239 1 97.56 98 SER A O 1
ATOM 760 N N . GLY A 1 99 ? -18.922 0.315 -2.408 1 96.88 99 GLY A N 1
ATOM 761 C CA . GLY A 1 99 ? -19.969 1.169 -2.961 1 96.88 99 GLY A CA 1
ATOM 762 C C . GLY A 1 99 ? -19.469 2.557 -3.32 1 96.88 99 GLY A C 1
ATOM 763 O O . GLY A 1 99 ? -20.203 3.342 -3.932 1 96.88 99 GLY A O 1
ATOM 764 N N . ARG A 1 100 ? -18.234 2.822 -3.037 1 96.38 100 ARG A N 1
ATOM 765 C CA . ARG A 1 100 ? -17.703 4.164 -3.24 1 96.38 100 ARG A CA 1
ATOM 766 C C . ARG A 1 100 ? -17.172 4.336 -4.66 1 96.38 100 ARG A C 1
ATOM 768 O O . ARG A 1 100 ? -17.125 5.453 -5.18 1 96.38 100 ARG A O 1
ATOM 775 N N . TYR A 1 101 ? -16.75 3.271 -5.258 1 97.25 101 TYR A N 1
ATOM 776 C CA . TYR A 1 101 ? -16.125 3.314 -6.574 1 97.25 101 TYR A CA 1
ATOM 777 C C . TYR A 1 101 ? -16.797 2.326 -7.527 1 97.25 101 TYR A C 1
ATOM 779 O O . TYR A 1 101 ? -17.266 1.272 -7.102 1 97.25 101 TYR A O 1
ATOM 787 N N . LYS A 1 102 ? -16.766 2.645 -8.82 1 97.69 102 LYS A N 1
ATOM 788 C CA . LYS A 1 102 ? -17.359 1.747 -9.797 1 97.69 102 LYS A CA 1
ATOM 789 C C . LYS A 1 102 ? -16.312 1.135 -10.711 1 97.69 102 LYS A C 1
ATOM 791 O O . LYS A 1 102 ? -16.453 0.002 -11.172 1 97.69 102 LYS A O 1
ATOM 796 N N . HIS A 1 103 ? -15.297 1.922 -11.055 1 97.94 103 HIS A N 1
ATOM 797 C CA . HIS A 1 103 ? -14.258 1.51 -11.992 1 97.94 103 HIS A CA 1
ATOM 798 C C . HIS A 1 103 ? -12.875 1.902 -11.484 1 97.94 103 HIS A C 1
ATOM 800 O O . HIS A 1 103 ? -12.695 2.979 -10.906 1 97.94 103 HIS A O 1
ATOM 806 N N . GLY A 1 104 ? -11.914 0.995 -11.633 1 98.12 104 GLY A N 1
ATOM 807 C CA . GLY A 1 104 ? -10.562 1.33 -11.219 1 98.12 104 GLY A CA 1
ATOM 808 C C . GLY A 1 104 ? -9.5 0.514 -11.93 1 98.12 104 GLY A C 1
ATOM 809 O O . GLY A 1 104 ? -9.797 -0.533 -12.508 1 98.12 104 GLY A O 1
ATOM 810 N N . LEU A 1 105 ? -8.32 1.019 -11.953 1 98.25 105 LEU A N 1
ATOM 811 C CA . LEU A 1 105 ? -7.145 0.401 -12.555 1 98.25 105 LEU A CA 1
ATOM 812 C C . LEU A 1 105 ? -6.277 -0.27 -11.5 1 98.25 105 LEU A C 1
ATOM 814 O O . LEU A 1 105 ? -5.965 0.335 -10.469 1 98.25 105 LEU A O 1
ATOM 818 N N . VAL A 1 106 ? -5.961 -1.517 -11.703 1 98.75 106 VAL A N 1
ATOM 819 C CA . VAL A 1 106 ? -4.938 -2.207 -10.922 1 98.75 106 VAL A CA 1
ATOM 820 C C . VAL A 1 106 ? -3.719 -2.484 -11.805 1 98.75 106 VAL A C 1
ATOM 822 O O . VAL A 1 106 ? -3.84 -3.102 -12.867 1 98.75 106 VAL A O 1
ATOM 825 N N . VAL A 1 107 ? -2.584 -1.98 -11.438 1 98.81 107 VAL A N 1
ATOM 826 C CA . VAL A 1 107 ? -1.341 -2.215 -12.164 1 98.81 107 VAL A CA 1
ATOM 827 C C . VAL A 1 107 ? -0.263 -2.711 -11.203 1 98.81 107 VAL A C 1
ATOM 829 O O . VAL A 1 107 ? -0.173 -2.242 -10.062 1 98.81 107 VAL A O 1
ATOM 832 N N . ALA A 1 108 ? 0.458 -3.715 -11.555 1 98.88 108 ALA A N 1
ATOM 833 C CA . ALA A 1 108 ? 1.572 -4.273 -10.797 1 98.88 108 ALA A CA 1
ATOM 834 C C . ALA A 1 108 ? 2.842 -4.324 -11.641 1 98.88 108 ALA A C 1
ATOM 836 O O . ALA A 1 108 ? 2.814 -4.777 -12.789 1 98.88 108 ALA A O 1
ATOM 837 N N . THR A 1 109 ? 3.91 -3.785 -11.102 1 98.81 109 THR A N 1
ATOM 838 C CA . THR A 1 109 ? 5.164 -3.693 -11.836 1 98.81 109 THR A CA 1
ATOM 839 C C . THR A 1 109 ? 6.352 -3.967 -10.914 1 98.81 109 THR A C 1
ATOM 841 O O . THR A 1 109 ? 6.359 -3.545 -9.758 1 98.81 109 THR A O 1
ATOM 844 N N . GLU A 1 110 ? 7.32 -4.703 -11.383 1 98.81 110 GLU A N 1
ATOM 845 C CA . GLU A 1 110 ? 8.617 -4.801 -10.719 1 98.81 110 GLU A CA 1
ATOM 846 C C . GLU A 1 110 ? 9.758 -4.832 -11.734 1 98.81 110 GLU A C 1
ATOM 848 O O . GLU A 1 110 ? 9.641 -5.469 -12.781 1 98.81 110 GLU A O 1
ATOM 853 N N . ILE A 1 111 ? 10.773 -4.125 -11.492 1 98.5 111 ILE A N 1
ATOM 854 C CA . ILE A 1 111 ? 12.016 -4.164 -12.25 1 98.5 111 ILE A CA 1
ATOM 855 C C . ILE A 1 111 ? 13.156 -4.629 -11.344 1 98.5 111 ILE A C 1
ATOM 857 O O . ILE A 1 111 ? 13.695 -3.848 -10.562 1 98.5 111 ILE A O 1
ATOM 861 N N . MET A 1 112 ? 13.57 -5.887 -11.539 1 97.69 112 MET A N 1
ATOM 862 C CA . MET A 1 112 ? 14.523 -6.488 -10.617 1 97.69 112 MET A CA 1
ATOM 863 C C . MET A 1 112 ? 15.938 -6.445 -11.188 1 97.69 112 MET A C 1
ATOM 865 O O . MET A 1 112 ? 16.906 -6.602 -10.453 1 97.69 112 MET A O 1
ATOM 869 N N . SER A 1 113 ? 16.062 -6.176 -12.453 1 96.19 113 SER A N 1
ATOM 870 C CA . SER A 1 113 ? 17.328 -6.348 -13.172 1 96.19 113 SER A CA 1
ATOM 871 C C . SER A 1 113 ? 18.297 -5.223 -12.852 1 96.19 113 SER A C 1
ATOM 873 O O . SER A 1 113 ? 19.469 -5.27 -13.25 1 96.19 113 SER A O 1
ATOM 875 N N . GLN A 1 114 ? 17.859 -4.238 -12.148 1 94.25 114 GLN A N 1
ATOM 876 C CA . GLN A 1 114 ? 18.734 -3.113 -11.844 1 94.25 114 GLN A CA 1
ATOM 877 C C . GLN A 1 114 ? 19.688 -3.453 -10.695 1 94.25 114 GLN A C 1
ATOM 879 O O . GLN A 1 114 ? 20.656 -2.746 -10.461 1 94.25 114 GLN A O 1
ATOM 884 N N . LEU A 1 115 ? 19.391 -4.445 -9.93 1 93.06 115 LEU A N 1
ATOM 885 C CA . LEU A 1 115 ? 20.312 -4.984 -8.93 1 93.06 115 LEU A CA 1
ATOM 886 C C . LEU A 1 115 ? 21 -6.246 -9.445 1 93.06 115 LEU A C 1
ATOM 888 O O . LEU A 1 115 ? 20.406 -7.008 -10.211 1 93.06 115 LEU A O 1
ATOM 892 N N . ASN A 1 116 ? 22.234 -6.379 -9.047 1 91.69 116 ASN A N 1
ATOM 893 C CA . ASN A 1 116 ? 22.891 -7.637 -9.398 1 91.69 116 ASN A CA 1
ATOM 894 C C . ASN A 1 116 ? 22.328 -8.805 -8.594 1 91.69 116 ASN A C 1
ATOM 896 O O . ASN A 1 116 ? 21.484 -8.609 -7.707 1 91.69 116 ASN A O 1
ATOM 900 N N . ARG A 1 117 ? 22.703 -9.977 -8.906 1 88.81 117 ARG A N 1
ATOM 901 C CA . ARG A 1 117 ? 22.141 -11.203 -8.352 1 88.81 117 ARG A CA 1
ATOM 902 C C . ARG A 1 117 ? 22.297 -11.25 -6.836 1 88.81 117 ARG A C 1
ATOM 904 O O . ARG A 1 117 ? 21.375 -11.609 -6.117 1 88.81 117 ARG A O 1
ATOM 911 N N . GLU A 1 118 ? 23.453 -10.898 -6.379 1 88.31 118 GLU A N 1
ATOM 912 C CA . GLU A 1 118 ? 23.719 -10.922 -4.945 1 88.31 118 GLU A CA 1
ATOM 913 C C . GLU A 1 118 ? 22.828 -9.945 -4.195 1 88.31 118 GLU A C 1
ATOM 915 O O . GLU A 1 118 ? 22.234 -10.289 -3.172 1 88.31 118 GLU A O 1
ATOM 920 N N . GLU A 1 119 ? 22.703 -8.766 -4.723 1 90.06 119 GLU A N 1
ATOM 921 C CA . GLU A 1 119 ? 21.859 -7.738 -4.121 1 90.06 119 GLU A CA 1
ATOM 922 C C . GLU A 1 119 ? 20.391 -8.141 -4.148 1 90.06 119 GLU A C 1
ATOM 924 O O . GLU A 1 119 ? 19.641 -7.879 -3.197 1 90.06 119 GLU A O 1
ATOM 929 N N . ASN A 1 120 ? 20.031 -8.742 -5.27 1 91.88 120 ASN A N 1
ATOM 930 C CA . ASN A 1 120 ? 18.672 -9.242 -5.383 1 91.88 120 ASN A CA 1
ATOM 931 C C . ASN A 1 120 ? 18.359 -10.297 -4.324 1 91.88 120 ASN A C 1
ATOM 933 O O . ASN A 1 120 ? 17.328 -10.25 -3.666 1 91.88 120 ASN A O 1
ATOM 937 N N . ASN A 1 121 ? 19.25 -11.195 -4.176 1 87.5 121 ASN A N 1
ATOM 938 C CA . ASN A 1 121 ? 19.062 -12.273 -3.209 1 87.5 121 ASN A CA 1
ATOM 939 C C . ASN A 1 121 ? 18.969 -11.734 -1.783 1 87.5 121 ASN A C 1
ATOM 941 O O . ASN A 1 121 ? 18.188 -12.234 -0.978 1 87.5 121 ASN A O 1
ATOM 945 N N . LEU A 1 122 ? 19.797 -10.766 -1.505 1 84.44 122 LEU A N 1
ATOM 946 C CA . LEU A 1 122 ? 1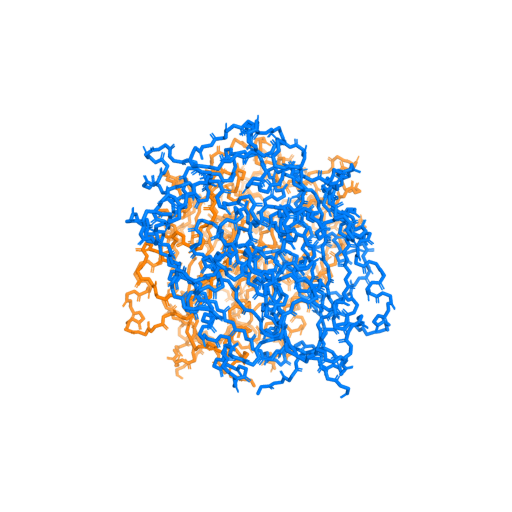9.75 -10.141 -0.19 1 84.44 122 LEU A CA 1
ATOM 947 C C . LEU A 1 122 ? 18.406 -9.438 0.032 1 84.44 122 LEU A C 1
ATOM 949 O O . LEU A 1 122 ? 17.812 -9.555 1.104 1 84.44 122 LEU A O 1
ATOM 953 N N . LEU A 1 123 ? 17.953 -8.734 -0.954 1 88 123 LEU A N 1
ATOM 954 C CA . LEU A 1 123 ? 16.688 -8.023 -0.867 1 88 123 LEU A CA 1
ATOM 955 C C . LEU A 1 123 ? 15.523 -9 -0.683 1 88 123 LEU A C 1
ATOM 957 O O . LEU A 1 123 ? 14.672 -8.805 0.185 1 88 123 LEU A O 1
ATOM 961 N N . LEU A 1 124 ? 15.492 -10.023 -1.4 1 88.81 124 LEU A N 1
ATOM 962 C CA . LEU A 1 124 ? 14.438 -11.023 -1.295 1 88.81 124 LEU A CA 1
ATOM 963 C C . LEU A 1 124 ? 14.508 -11.75 0.047 1 88.81 124 LEU A C 1
ATOM 965 O O . LEU A 1 124 ? 13.469 -12.117 0.608 1 88.81 124 LEU A O 1
ATOM 969 N N . GLY A 1 125 ? 15.664 -11.914 0.522 1 86.88 125 GLY A N 1
ATOM 970 C CA . GLY A 1 125 ? 15.852 -12.539 1.819 1 86.88 125 GLY A CA 1
ATOM 971 C C . GLY A 1 125 ? 15.367 -11.688 2.975 1 86.88 125 GLY A C 1
ATOM 972 O O . GLY A 1 125 ? 15.117 -12.195 4.07 1 86.88 125 GLY A O 1
ATOM 973 N N . SER A 1 126 ? 15.227 -10.438 2.744 1 84.25 126 SER A N 1
ATOM 974 C CA . SER A 1 126 ? 14.852 -9.5 3.793 1 84.25 126 SER A CA 1
ATOM 975 C C . SER A 1 126 ? 13.398 -9.695 4.219 1 84.25 126 SER A C 1
ATOM 977 O O . SER A 1 126 ? 12.977 -9.172 5.25 1 84.25 126 SER A O 1
ATOM 979 N N . VAL A 1 127 ? 12.695 -10.43 3.488 1 82.94 127 VAL A N 1
ATOM 980 C CA . VAL A 1 127 ? 11.297 -10.672 3.834 1 82.94 127 VAL A CA 1
ATOM 981 C C . VAL A 1 127 ? 11.203 -11.781 4.875 1 82.94 127 VAL A C 1
ATOM 983 O O . VAL A 1 127 ? 10.148 -11.984 5.484 1 82.94 127 VAL A O 1
ATOM 986 N N . LEU A 1 128 ? 12.258 -12.516 5.055 1 81.81 128 LEU A N 1
ATOM 987 C CA . LEU A 1 128 ? 12.289 -13.586 6.043 1 81.81 128 LEU A CA 1
ATOM 988 C C . LEU A 1 128 ? 12.219 -13.023 7.461 1 81.81 128 LEU A C 1
ATOM 990 O O . LEU A 1 128 ? 12.578 -11.859 7.688 1 81.81 128 LEU A O 1
ATOM 994 N N . SER A 1 129 ? 11.727 -13.828 8.297 1 75.12 129 SER A N 1
ATOM 995 C CA . SER A 1 129 ? 11.664 -13.422 9.695 1 75.12 129 SER A CA 1
ATOM 996 C C . SER A 1 129 ? 13.062 -13.25 10.281 1 75.12 129 SER A C 1
ATOM 998 O O . SER A 1 129 ? 14.047 -13.734 9.719 1 75.12 129 SER A O 1
ATOM 1000 N N . ASP A 1 130 ? 13.047 -12.547 11.383 1 70.5 130 ASP A N 1
ATOM 1001 C CA . ASP A 1 130 ? 14.328 -12.336 12.055 1 70.5 130 ASP A CA 1
ATOM 1002 C C . ASP A 1 130 ? 14.953 -13.664 12.477 1 70.5 130 ASP A C 1
ATOM 1004 O O . ASP A 1 130 ? 16.172 -13.844 12.391 1 70.5 130 ASP A O 1
ATOM 1008 N N . SER A 1 131 ? 14.109 -14.523 12.883 1 68.38 131 SER A N 1
ATOM 1009 C CA . SER A 1 131 ? 14.609 -15.828 13.297 1 68.38 131 SER A CA 1
ATOM 1010 C C . SER A 1 131 ? 15.25 -16.578 12.133 1 68.38 131 SER A C 1
ATOM 1012 O O . SER A 1 131 ? 16.328 -17.172 12.281 1 68.38 131 SER A O 1
ATOM 1014 N N . GLN A 1 132 ? 14.633 -16.531 11.039 1 70.69 132 GLN A N 1
ATOM 1015 C CA . GLN A 1 132 ? 15.164 -17.172 9.844 1 70.69 132 GLN A CA 1
ATOM 1016 C C . GLN A 1 132 ? 16.469 -16.516 9.383 1 70.69 132 GLN A C 1
ATOM 1018 O O . GLN A 1 132 ? 17.422 -17.219 9.039 1 70.69 132 GLN A O 1
ATOM 1023 N N . ARG A 1 133 ? 16.547 -15.305 9.453 1 71.69 133 ARG A N 1
ATOM 1024 C CA . ARG A 1 133 ? 17.719 -14.555 9.023 1 71.69 133 ARG A CA 1
ATOM 1025 C C . ARG A 1 133 ? 18.906 -14.797 9.953 1 71.69 133 ARG A C 1
ATOM 1027 O O . ARG A 1 133 ? 20.047 -14.867 9.508 1 71.69 133 ARG A O 1
ATOM 1034 N N . ASN A 1 134 ? 18.469 -14.859 11.148 1 69.81 134 ASN A N 1
ATOM 1035 C CA . ASN A 1 134 ? 19.516 -15.102 12.133 1 69.81 134 ASN A CA 1
ATOM 1036 C C . ASN A 1 134 ? 20.172 -16.453 11.93 1 69.81 134 ASN A C 1
ATOM 1038 O O . ASN A 1 134 ? 21.328 -16.656 12.312 1 69.81 134 ASN A O 1
ATOM 1042 N N . LEU A 1 135 ? 19.438 -17.281 11.297 1 68.62 135 LEU A N 1
ATOM 1043 C CA . LEU A 1 135 ? 19.984 -18.609 11 1 68.62 135 LEU A CA 1
ATOM 1044 C C . LEU A 1 135 ? 20.688 -18.625 9.648 1 68.62 135 LEU A C 1
ATOM 1046 O O . LEU A 1 135 ? 21.109 -19.672 9.172 1 68.62 135 LEU A O 1
ATOM 1050 N N . GLY A 1 136 ? 20.688 -17.406 9.07 1 69.25 136 GLY A N 1
ATOM 1051 C CA . GLY A 1 136 ? 21.359 -17.266 7.793 1 69.25 136 GLY A CA 1
ATOM 1052 C C . GLY A 1 136 ? 20.625 -17.922 6.648 1 69.25 136 GLY A C 1
ATOM 1053 O O . GLY A 1 136 ? 21.234 -18.328 5.652 1 69.25 136 GLY A O 1
ATOM 1054 N N . MET A 1 137 ? 19.422 -18.062 6.766 1 75.94 137 MET A N 1
ATOM 1055 C CA . MET A 1 137 ? 18.625 -18.734 5.738 1 75.94 137 MET A CA 1
ATOM 1056 C C . MET A 1 137 ? 18.281 -17.781 4.602 1 75.94 137 MET A C 1
ATOM 1058 O O . MET A 1 137 ? 17.859 -16.641 4.84 1 75.94 137 MET A O 1
ATOM 1062 N N . SER A 1 138 ? 18.578 -18.234 3.42 1 81.88 138 SER A N 1
ATOM 1063 C CA . SER A 1 138 ? 18.094 -17.547 2.227 1 81.88 138 SER A CA 1
ATOM 1064 C C . SER A 1 138 ? 16.734 -18.078 1.795 1 81.88 138 SER A C 1
ATOM 1066 O O . SER A 1 138 ? 16.25 -19.094 2.316 1 81.88 138 SER A O 1
ATOM 1068 N N . MET A 1 139 ? 16.125 -17.328 0.93 1 86.31 139 MET A N 1
ATOM 1069 C CA . MET A 1 139 ? 14.852 -17.781 0.388 1 86.31 139 MET A CA 1
ATOM 1070 C C . MET A 1 139 ? 15 -19.156 -0.281 1 86.31 139 MET A C 1
ATOM 1072 O O . MET A 1 139 ? 14.156 -20.031 -0.109 1 86.31 139 MET A O 1
ATOM 1076 N N . ALA A 1 140 ? 16.062 -19.312 -0.987 1 88.75 140 ALA A N 1
ATOM 1077 C CA . ALA A 1 140 ? 16.312 -20.562 -1.693 1 88.75 140 ALA A CA 1
ATOM 1078 C C . ALA A 1 140 ? 16.516 -21.719 -0.713 1 88.75 140 ALA A C 1
ATOM 1080 O O . ALA A 1 140 ? 16.078 -22.844 -0.976 1 88.75 140 ALA A O 1
ATOM 1081 N N . GLN A 1 141 ? 17.125 -21.422 0.35 1 89.19 141 GLN A N 1
ATOM 1082 C CA . GLN A 1 141 ? 17.328 -22.453 1.365 1 89.19 141 GLN A CA 1
ATOM 1083 C C . GLN A 1 141 ? 15.992 -22.875 1.996 1 89.19 141 GLN A C 1
ATOM 1085 O O . GLN A 1 141 ? 15.797 -24.047 2.326 1 89.19 141 GLN A O 1
ATOM 1090 N N . GLY A 1 142 ? 15.156 -21.891 2.238 1 89.25 142 GLY A N 1
ATOM 1091 C CA . GLY A 1 142 ? 13.828 -22.234 2.717 1 89.25 142 GLY A CA 1
ATOM 1092 C C . GLY A 1 142 ? 13.055 -23.125 1.757 1 89.25 142 GLY A C 1
ATOM 1093 O O . GLY A 1 142 ? 12.438 -24.109 2.172 1 89.25 142 GLY A O 1
ATOM 1094 N N . GLY A 1 143 ? 13.117 -22.781 0.521 1 92.19 143 GLY A N 1
ATOM 1095 C CA . GLY A 1 143 ? 12.492 -23.609 -0.499 1 92.19 143 GLY A CA 1
ATOM 1096 C C . GLY A 1 143 ? 13.055 -25 -0.563 1 92.19 143 GLY A C 1
ATOM 1097 O O . GLY A 1 143 ? 12.312 -25.984 -0.726 1 92.19 143 GLY A O 1
ATOM 1098 N N . ALA A 1 144 ? 14.336 -25.078 -0.436 1 94.19 144 ALA A N 1
ATOM 1099 C CA . ALA A 1 144 ? 15.016 -26.375 -0.476 1 94.19 144 ALA A CA 1
ATOM 1100 C C . ALA A 1 144 ? 14.594 -27.25 0.699 1 94.19 144 ALA A C 1
ATOM 1102 O O . ALA A 1 144 ? 14.414 -28.453 0.543 1 94.19 144 ALA A O 1
ATOM 1103 N N . MET A 1 145 ? 14.516 -26.609 1.817 1 92.69 145 MET A N 1
ATOM 1104 C CA . MET A 1 145 ? 14.117 -27.344 3.02 1 92.69 145 MET A CA 1
ATOM 1105 C C . MET A 1 145 ? 12.742 -27.969 2.846 1 92.69 145 MET A C 1
ATOM 1107 O O . MET A 1 145 ? 12.555 -29.156 3.146 1 92.69 145 MET A O 1
ATOM 1111 N N . ILE A 1 146 ? 11.852 -27.219 2.326 1 93.94 146 ILE A N 1
ATOM 1112 C CA . ILE A 1 146 ? 10.484 -27.688 2.115 1 93.94 146 ILE A CA 1
ATOM 1113 C C . ILE A 1 146 ? 10.477 -28.781 1.052 1 93.94 146 ILE A C 1
ATOM 1115 O O . ILE A 1 146 ? 9.773 -29.781 1.194 1 93.94 146 ILE A O 1
ATOM 1119 N N . THR A 1 147 ? 11.242 -28.609 0.063 1 95.81 147 THR A N 1
ATOM 1120 C CA . THR A 1 147 ? 11.312 -29.562 -1.035 1 95.81 147 THR A CA 1
ATOM 1121 C C . THR A 1 147 ? 11.883 -30.891 -0.56 1 95.81 147 THR A C 1
ATOM 1123 O O . THR A 1 147 ? 11.352 -31.969 -0.882 1 95.81 147 THR A O 1
ATOM 1126 N N . ASN A 1 148 ? 12.953 -30.812 0.185 1 96 148 ASN A N 1
ATOM 1127 C CA . ASN A 1 148 ? 13.547 -32.031 0.726 1 96 148 ASN A CA 1
ATOM 1128 C C . ASN A 1 148 ? 12.555 -32.812 1.585 1 96 148 ASN A C 1
ATOM 1130 O O . ASN A 1 148 ? 12.492 -34.031 1.508 1 96 148 ASN A O 1
ATOM 1134 N N . ARG A 1 149 ? 11.852 -32.062 2.379 1 96.44 149 ARG A N 1
ATOM 1135 C CA . ARG A 1 149 ? 10.852 -32.719 3.227 1 96.44 149 ARG A CA 1
ATOM 1136 C C . ARG A 1 149 ? 9.789 -33.406 2.385 1 96.44 149 ARG A C 1
ATOM 1138 O O . ARG A 1 149 ? 9.352 -34.5 2.719 1 96.44 149 ARG A O 1
ATOM 1145 N N . TYR A 1 150 ? 9.344 -32.781 1.35 1 97.56 150 TYR A N 1
ATOM 1146 C CA . TYR A 1 150 ? 8.352 -33.344 0.452 1 97.56 150 TYR A CA 1
ATOM 1147 C C . TYR A 1 150 ? 8.859 -34.656 -0.152 1 97.56 150 TYR A C 1
ATOM 1149 O O . TYR A 1 150 ? 8.148 -35.656 -0.148 1 97.56 150 TYR A O 1
ATOM 1157 N N . LEU A 1 151 ? 10.062 -34.688 -0.691 1 97.56 151 LEU A N 1
ATOM 1158 C CA . LEU A 1 151 ? 10.648 -35.844 -1.323 1 97.56 151 LEU A CA 1
ATOM 1159 C C . LEU A 1 151 ? 10.789 -37 -0.324 1 97.56 151 LEU A C 1
ATOM 1161 O O . LEU A 1 151 ? 10.453 -38.125 -0.634 1 97.56 151 LEU A O 1
ATOM 1165 N N . GLU A 1 152 ? 11.18 -36.625 0.844 1 96.81 152 GLU A N 1
ATOM 1166 C CA . GLU A 1 152 ? 11.391 -37.625 1.889 1 96.81 152 GLU A CA 1
ATOM 1167 C C . GLU A 1 152 ? 10.062 -38.25 2.34 1 96.81 152 GLU A C 1
ATOM 1169 O O . GLU A 1 152 ? 9.93 -39.469 2.404 1 96.81 152 GLU A O 1
ATOM 1174 N N . LEU A 1 153 ? 9.125 -37.406 2.605 1 97 153 LEU A N 1
ATOM 1175 C CA . LEU A 1 153 ? 7.852 -37.844 3.176 1 97 153 LEU A CA 1
ATOM 1176 C C . LEU A 1 153 ? 7.098 -38.75 2.211 1 97 153 LEU A C 1
ATOM 1178 O O . LEU A 1 153 ? 6.406 -39.656 2.639 1 97 153 LEU A O 1
ATOM 1182 N N . TYR A 1 154 ? 7.25 -38.438 0.95 1 97.56 154 TYR A N 1
ATOM 1183 C CA . TYR A 1 154 ? 6.352 -39.125 0.026 1 97.56 154 TYR A CA 1
ATOM 1184 C C . TYR A 1 154 ? 7.125 -40.062 -0.892 1 97.56 154 TYR A C 1
ATOM 1186 O O . TYR A 1 154 ? 6.559 -40.625 -1.828 1 97.56 154 TYR A O 1
ATOM 1194 N N . GLY A 1 155 ? 8.438 -40.188 -0.745 1 97.62 155 GLY A N 1
ATOM 1195 C CA . GLY A 1 155 ? 9.242 -41.219 -1.366 1 97.62 155 GLY A CA 1
ATOM 1196 C C . GLY A 1 155 ? 9.633 -40.875 -2.793 1 97.62 155 GLY A C 1
ATOM 1197 O O . GLY A 1 155 ? 9.75 -41.781 -3.631 1 97.62 155 GLY A O 1
ATOM 1198 N N . TYR A 1 156 ? 9.711 -39.656 -3.115 1 98.12 156 TYR A N 1
ATOM 1199 C CA . TYR A 1 156 ? 10.188 -39.219 -4.426 1 98.12 156 TYR A CA 1
ATOM 1200 C C . TYR A 1 156 ? 11.695 -39 -4.414 1 98.12 156 TYR A C 1
ATOM 1202 O O . TYR A 1 156 ? 12.305 -38.906 -3.348 1 98.12 156 TYR A O 1
ATOM 1210 N N . LYS A 1 157 ? 12.242 -39.031 -5.598 1 96.88 157 LYS A N 1
ATOM 1211 C CA . LYS A 1 157 ? 13.656 -38.719 -5.777 1 96.88 157 LYS A CA 1
ATOM 1212 C C . LYS A 1 157 ? 13.844 -37.344 -6.41 1 96.88 157 LYS A C 1
ATOM 1214 O O . LYS A 1 157 ? 12.922 -36.812 -7.043 1 96.88 157 LYS A O 1
ATOM 1219 N N . GLN A 1 158 ? 15 -36.812 -6.172 1 95.88 158 GLN A N 1
ATOM 1220 C CA . GLN A 1 158 ? 15.32 -35.5 -6.73 1 95.88 158 GLN A CA 1
ATOM 1221 C C . GLN A 1 158 ? 15.102 -35.469 -8.242 1 95.88 158 GLN A C 1
ATOM 1223 O O . GLN A 1 158 ? 14.617 -34.469 -8.781 1 95.88 158 GLN A O 1
ATOM 1228 N N . GLU A 1 159 ? 15.453 -36.562 -8.93 1 96.12 159 GLU A N 1
ATOM 1229 C CA . GLU A 1 159 ? 15.359 -36.625 -10.383 1 96.12 159 GLU A CA 1
ATOM 1230 C C . GLU A 1 159 ? 13.914 -36.5 -10.852 1 96.12 159 GLU A C 1
ATOM 1232 O O . GLU A 1 159 ? 13.648 -36.094 -11.984 1 96.12 159 GLU A O 1
ATOM 1237 N N . ASP A 1 160 ? 12.977 -36.844 -9.977 1 97.75 160 ASP A N 1
ATOM 1238 C CA . ASP A 1 160 ? 11.562 -36.75 -10.312 1 97.75 160 ASP A CA 1
ATOM 1239 C C . ASP A 1 160 ? 11.125 -35.312 -10.531 1 97.75 160 ASP A C 1
ATOM 1241 O O . ASP A 1 160 ? 10.125 -35.062 -11.195 1 97.75 160 ASP A O 1
ATOM 1245 N N . LEU A 1 161 ? 11.891 -34.406 -9.977 1 98.19 161 LEU A N 1
ATOM 1246 C CA . LEU A 1 161 ? 11.547 -33 -10.078 1 98.19 161 LEU A CA 1
ATOM 1247 C C . LEU A 1 161 ? 11.727 -32.469 -11.508 1 98.19 161 LEU A C 1
ATOM 1249 O O . LEU A 1 161 ? 11.172 -31.438 -11.875 1 98.19 161 LEU A O 1
ATOM 1253 N N . PHE A 1 162 ? 12.461 -33.25 -12.328 1 98.44 162 PHE A N 1
ATOM 1254 C CA . PHE A 1 162 ? 12.664 -32.906 -13.734 1 98.44 162 PHE A CA 1
ATOM 1255 C C . PHE A 1 162 ? 11.328 -32.719 -14.445 1 98.44 162 PHE A C 1
ATOM 1257 O O . PHE A 1 162 ? 11.18 -31.828 -15.281 1 98.44 162 PHE A O 1
ATOM 1264 N N . ALA A 1 163 ? 10.391 -33.531 -14.086 1 98.62 163 ALA A N 1
ATOM 1265 C CA . ALA A 1 163 ? 9.102 -33.531 -14.773 1 98.62 163 ALA A CA 1
ATOM 1266 C C . ALA A 1 163 ? 8.422 -32.156 -14.68 1 98.62 163 ALA A C 1
ATOM 1268 O O . ALA A 1 163 ? 7.844 -31.688 -15.648 1 98.62 163 ALA A O 1
ATOM 1269 N N . ILE A 1 164 ? 8.469 -31.609 -13.516 1 98.5 164 ILE A N 1
ATOM 1270 C CA . ILE A 1 164 ? 7.781 -30.344 -13.312 1 98.5 164 ILE A CA 1
ATOM 1271 C C . ILE A 1 164 ? 8.555 -29.219 -14.008 1 98.5 164 ILE A C 1
ATOM 1273 O O . ILE A 1 164 ? 7.957 -28.328 -14.625 1 98.5 164 ILE A O 1
ATOM 1277 N N . SER A 1 165 ? 9.875 -29.188 -13.898 1 98.56 165 SER A N 1
ATOM 1278 C CA . SER A 1 165 ? 10.695 -28.203 -14.594 1 98.56 165 SER A CA 1
ATOM 1279 C C . SER A 1 165 ? 10.484 -28.281 -16.109 1 98.56 165 SER A C 1
ATOM 1281 O O . SER A 1 165 ? 10.367 -27.266 -16.781 1 98.56 165 SER A O 1
ATOM 1283 N N . LYS A 1 166 ? 10.5 -29.484 -16.625 1 98.69 166 LYS A N 1
ATOM 1284 C CA . LYS A 1 166 ? 10.297 -29.688 -18.047 1 98.69 166 LYS A CA 1
ATOM 1285 C C . LYS A 1 166 ? 8.938 -29.156 -18.484 1 98.69 166 LYS A C 1
ATOM 1287 O O . LYS A 1 166 ? 8.836 -28.469 -19.5 1 98.69 166 LYS A O 1
ATOM 1292 N N . LYS A 1 167 ? 7.914 -29.516 -17.781 1 98.69 167 LYS A N 1
ATOM 1293 C CA . LYS A 1 167 ? 6.574 -29.016 -18.094 1 98.69 167 LYS A CA 1
ATOM 1294 C C . LYS A 1 167 ? 6.551 -27.5 -18.172 1 98.69 167 LYS A C 1
ATOM 1296 O O . LYS A 1 167 ? 6.023 -26.938 -19.141 1 98.69 167 LYS A O 1
ATOM 1301 N N . LEU A 1 168 ? 7.125 -26.844 -17.188 1 98.75 168 LEU A N 1
ATOM 1302 C CA . LEU A 1 168 ? 7.082 -25.391 -17.109 1 98.75 168 LEU A CA 1
ATOM 1303 C C . LEU A 1 168 ? 7.887 -24.766 -18.25 1 98.75 168 LEU A C 1
ATOM 1305 O O . LEU A 1 168 ? 7.469 -23.75 -18.828 1 98.75 168 LEU A O 1
ATOM 1309 N N . HIS A 1 169 ? 9.023 -25.328 -18.578 1 98.56 169 HIS A N 1
ATOM 1310 C CA . HIS A 1 169 ? 9.828 -24.828 -19.688 1 98.56 169 HIS A CA 1
ATOM 1311 C C . HIS A 1 169 ? 9.125 -25.047 -21.031 1 98.56 169 HIS A C 1
ATOM 1313 O O . HIS A 1 169 ? 9.148 -24.172 -21.891 1 98.56 169 HIS A O 1
ATOM 1319 N N . ASP A 1 170 ? 8.523 -26.219 -21.203 1 98.56 170 ASP A N 1
ATOM 1320 C CA . ASP A 1 170 ? 7.754 -26.484 -22.422 1 98.56 170 ASP A CA 1
ATOM 1321 C C . ASP A 1 170 ? 6.625 -25.469 -22.594 1 98.56 170 ASP A C 1
ATOM 1323 O O . ASP A 1 170 ? 6.387 -24.969 -23.688 1 98.56 170 ASP A O 1
ATOM 1327 N N . ASN A 1 171 ? 5.926 -25.266 -21.531 1 98.62 171 ASN A N 1
ATOM 1328 C CA . ASN A 1 171 ? 4.848 -24.281 -21.562 1 98.62 171 ASN A CA 1
ATOM 1329 C C . ASN A 1 171 ? 5.363 -22.891 -21.906 1 98.62 171 ASN A C 1
ATOM 1331 O O . ASN A 1 171 ? 4.715 -22.141 -22.641 1 98.62 171 ASN A O 1
ATOM 1335 N N . GLY A 1 172 ? 6.523 -22.5 -21.328 1 98.12 172 GLY A N 1
ATOM 1336 C CA . GLY A 1 172 ? 7.141 -21.203 -21.609 1 98.12 172 GLY A CA 1
ATOM 1337 C C . GLY A 1 172 ? 7.477 -21.031 -23.078 1 98.12 172 GLY A C 1
ATOM 1338 O O . GLY A 1 172 ? 7.395 -19.922 -23.609 1 98.12 172 GLY A O 1
ATOM 1339 N N . LEU A 1 173 ? 7.848 -22.109 -23.734 1 97.75 173 LEU A N 1
ATOM 1340 C CA . LEU A 1 173 ? 8.172 -22.062 -25.156 1 97.75 173 LEU A CA 1
ATOM 1341 C C . LEU A 1 173 ? 6.969 -21.609 -25.969 1 97.75 173 LEU A C 1
ATOM 1343 O O . LEU A 1 173 ? 7.125 -20.969 -27.016 1 97.75 173 LEU A O 1
ATOM 1347 N N . LYS A 1 174 ? 5.816 -21.906 -25.484 1 96.69 174 LYS A N 1
ATOM 1348 C CA . LYS A 1 174 ? 4.59 -21.609 -26.219 1 96.69 174 LYS A CA 1
ATOM 1349 C C . LYS A 1 174 ? 4.012 -20.25 -25.812 1 96.69 174 LYS A C 1
ATOM 1351 O O . LYS A 1 174 ? 3.037 -19.781 -26.406 1 96.69 174 LYS A O 1
ATOM 1356 N N . ASN A 1 175 ? 4.527 -19.609 -24.797 1 97.56 175 ASN A N 1
ATOM 1357 C CA . ASN A 1 175 ? 4.07 -18.312 -24.312 1 97.56 175 ASN A CA 1
ATOM 1358 C C . ASN A 1 175 ? 4.895 -17.172 -24.891 1 97.56 175 ASN A C 1
ATOM 1360 O O . ASN A 1 175 ? 6.082 -17.031 -24.594 1 97.56 175 ASN A O 1
ATOM 1364 N N . PRO A 1 176 ? 4.312 -16.328 -25.672 1 95.81 176 PRO A N 1
ATOM 1365 C CA . PRO A 1 176 ? 5.074 -15.297 -26.375 1 95.81 176 PRO A CA 1
ATOM 1366 C C . PRO A 1 176 ? 5.742 -14.297 -25.438 1 95.81 176 PRO A C 1
ATOM 1368 O O . PRO A 1 176 ? 6.746 -13.68 -25.797 1 95.81 176 PRO A O 1
ATOM 1371 N N . ILE A 1 177 ? 5.281 -14.141 -24.219 1 95.38 177 ILE A N 1
ATOM 1372 C CA . ILE A 1 177 ? 5.824 -13.094 -23.375 1 95.38 177 ILE A CA 1
ATOM 1373 C C . ILE A 1 177 ? 6.789 -13.703 -22.359 1 95.38 177 ILE A C 1
ATOM 1375 O O . ILE A 1 177 ? 7.359 -12.992 -21.516 1 95.38 177 ILE A O 1
ATOM 1379 N N . ALA A 1 178 ? 7.012 -15.008 -22.391 1 98 178 ALA A N 1
ATOM 1380 C CA . ALA A 1 178 ? 7.84 -15.688 -21.406 1 98 178 ALA A CA 1
ATOM 1381 C C . ALA A 1 178 ? 9.297 -15.242 -21.484 1 98 178 ALA A C 1
ATOM 1383 O O . ALA A 1 178 ? 9.82 -15.031 -22.594 1 98 178 ALA A O 1
ATOM 1384 N N . GLN A 1 179 ? 9.945 -15.141 -20.359 1 98.38 179 GLN A N 1
ATOM 1385 C CA . GLN A 1 179 ? 11.336 -14.719 -20.281 1 98.38 179 GLN A CA 1
ATOM 1386 C C . GLN A 1 179 ? 12.281 -15.836 -20.719 1 98.38 179 GLN A C 1
ATOM 1388 O O . GLN A 1 179 ? 13.25 -15.594 -21.438 1 98.38 179 GLN A O 1
ATOM 1393 N N . ILE A 1 180 ? 12.039 -17.047 -20.25 1 98 180 ILE A N 1
ATOM 1394 C CA . ILE A 1 180 ? 12.914 -18.172 -20.547 1 98 180 ILE A CA 1
ATOM 1395 C C . ILE A 1 180 ? 12.234 -19.109 -21.531 1 98 180 ILE A C 1
ATOM 1397 O O . ILE A 1 180 ? 11.18 -19.688 -21.25 1 98 180 ILE A O 1
ATOM 1401 N N . LYS A 1 181 ? 12.828 -19.266 -22.688 1 97.12 181 LYS A N 1
ATOM 1402 C CA . LYS A 1 181 ? 12.391 -20.203 -23.703 1 97.12 181 LYS A CA 1
ATOM 1403 C C . LYS A 1 181 ? 13.461 -21.25 -23.984 1 97.12 181 LYS A C 1
ATOM 1405 O O . LYS A 1 181 ? 14.32 -21.047 -24.859 1 97.12 181 LYS A O 1
ATOM 1410 N N . LYS A 1 182 ? 13.352 -22.25 -23.25 1 96.06 182 LYS A N 1
ATOM 1411 C CA . LYS A 1 182 ? 14.359 -23.312 -23.312 1 96.06 182 LYS A CA 1
ATOM 1412 C C . LYS A 1 182 ? 13.703 -24.688 -23.484 1 96.06 182 LYS A C 1
ATOM 1414 O O . LYS A 1 182 ? 12.742 -25.016 -22.797 1 96.06 182 LYS A O 1
ATOM 1419 N N . ASN A 1 183 ? 14.195 -25.438 -24.438 1 97.69 183 ASN A N 1
ATOM 1420 C CA . ASN A 1 183 ? 13.852 -26.859 -24.5 1 97.69 183 ASN A CA 1
ATOM 1421 C C . ASN A 1 183 ? 14.719 -27.688 -23.547 1 97.69 183 ASN A C 1
ATOM 1423 O O . ASN A 1 183 ? 15.781 -28.172 -23.938 1 97.69 183 ASN A O 1
ATOM 1427 N N . LEU A 1 184 ? 14.297 -27.875 -22.375 1 98.06 184 LEU A N 1
ATOM 1428 C CA . LEU A 1 184 ? 15.07 -28.5 -21.312 1 98.06 184 LEU A CA 1
ATOM 1429 C C . LEU A 1 184 ? 15.188 -30 -21.516 1 98.06 184 LEU A C 1
ATOM 1431 O O . LEU A 1 184 ? 14.18 -30.703 -21.641 1 98.06 184 LEU A O 1
ATOM 1435 N N . SER A 1 185 ? 16.375 -30.531 -21.625 1 97.81 185 SER A N 1
ATOM 1436 C CA . SER A 1 185 ? 16.609 -31.969 -21.75 1 97.81 185 SER A CA 1
ATOM 1437 C C . SER A 1 185 ? 16.922 -32.594 -20.391 1 97.81 185 SER A C 1
ATOM 1439 O O . SER A 1 185 ? 17.281 -31.891 -19.453 1 97.81 185 SER A O 1
ATOM 1441 N N . PRO A 1 186 ? 16.719 -33.938 -20.297 1 97.25 186 PRO A N 1
ATOM 1442 C CA . PRO A 1 186 ? 17.141 -34.594 -19.062 1 97.25 186 PRO A CA 1
ATOM 1443 C C . PRO A 1 186 ? 18.609 -34.375 -18.734 1 97.25 186 PRO A C 1
ATOM 1445 O O . PRO A 1 186 ? 18.953 -34.219 -17.547 1 97.25 186 PRO A O 1
ATOM 1448 N N . GLU A 1 187 ? 19.453 -34.344 -19.734 1 97.69 187 GLU A N 1
ATOM 1449 C CA . GLU A 1 187 ? 20.875 -34.125 -19.531 1 97.69 187 GLU A CA 1
ATOM 1450 C C . GLU A 1 187 ? 21.141 -32.719 -18.984 1 97.69 187 GLU A C 1
ATOM 1452 O O . GLU A 1 187 ? 21.984 -32.531 -18.094 1 97.69 187 GLU A O 1
ATOM 1457 N N . ASP A 1 188 ? 20.453 -31.672 -19.562 1 97.38 188 ASP A N 1
ATOM 1458 C CA . ASP A 1 188 ? 20.562 -30.312 -19.062 1 97.38 188 ASP A CA 1
ATOM 1459 C C . ASP A 1 188 ? 20.266 -30.266 -17.562 1 97.38 188 ASP A C 1
ATOM 1461 O O . ASP A 1 188 ? 20.969 -29.594 -16.797 1 97.38 188 ASP A O 1
ATOM 1465 N N . TYR A 1 189 ? 19.172 -30.953 -17.172 1 97.56 189 TYR A N 1
ATOM 1466 C CA . TYR A 1 189 ? 18.703 -30.922 -15.789 1 97.56 189 TYR A CA 1
ATOM 1467 C C . TYR A 1 189 ? 19.688 -31.641 -14.859 1 97.56 189 TYR A C 1
ATOM 1469 O O . TYR A 1 189 ? 19.938 -31.172 -13.75 1 97.56 189 TYR A O 1
ATOM 1477 N N . GLU A 1 190 ? 20.172 -32.75 -15.305 1 96.38 190 GLU A N 1
ATOM 1478 C CA . GLU A 1 190 ? 21.125 -33.531 -14.516 1 96.38 190 GLU A CA 1
ATOM 1479 C C . GLU A 1 190 ? 22.406 -32.75 -14.258 1 96.38 190 GLU A C 1
ATOM 1481 O O . GLU A 1 190 ? 22.984 -32.812 -13.172 1 96.38 190 GLU A O 1
ATOM 1486 N N . LYS A 1 191 ? 22.859 -31.969 -15.219 1 96.81 191 LYS A N 1
ATOM 1487 C CA . LYS A 1 191 ? 24.141 -31.266 -15.148 1 96.81 191 LYS A CA 1
ATOM 1488 C C . LYS A 1 191 ? 23.953 -29.828 -14.664 1 96.81 191 LYS A C 1
ATOM 1490 O O . LYS A 1 191 ? 24.922 -29.078 -14.562 1 96.81 191 LYS A O 1
ATOM 1495 N N . GLN A 1 192 ? 22.703 -29.484 -14.344 1 96.62 192 GLN A N 1
ATOM 1496 C CA . GLN A 1 192 ? 22.422 -28.109 -13.977 1 96.62 192 GLN A CA 1
ATOM 1497 C C . GLN A 1 192 ? 23.25 -27.672 -12.766 1 96.62 192 GLN A C 1
ATOM 1499 O O . GLN A 1 192 ? 23.5 -28.484 -11.867 1 96.62 192 GLN A O 1
ATOM 1504 N N . PRO A 1 193 ? 23.625 -26.422 -12.711 1 96.5 193 PRO A N 1
ATOM 1505 C CA . PRO A 1 193 ? 24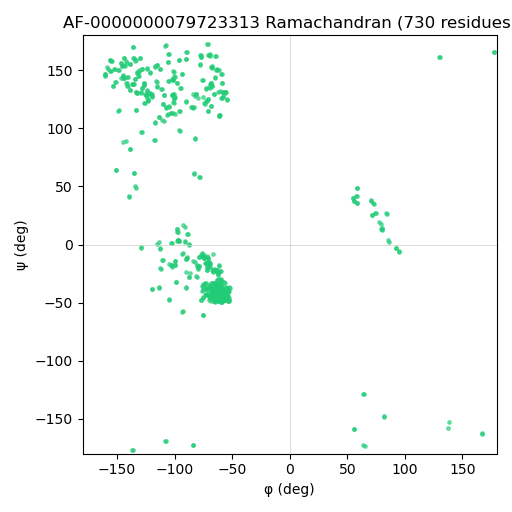.234 -25.922 -11.477 1 96.5 193 PRO A CA 1
ATOM 1506 C C . PRO A 1 193 ? 23.281 -26 -10.281 1 96.5 193 PRO A C 1
ATOM 1508 O O . PRO A 1 193 ? 22.125 -25.578 -10.375 1 96.5 193 PRO A O 1
ATOM 1511 N N . MET A 1 194 ? 23.766 -26.531 -9.188 1 95.56 194 MET A N 1
ATOM 1512 C CA . MET A 1 194 ? 22.984 -26.594 -7.957 1 95.56 194 MET A CA 1
ATOM 1513 C C . MET A 1 194 ? 23.047 -25.266 -7.211 1 95.56 194 MET A C 1
ATOM 1515 O O . MET A 1 194 ? 24.109 -24.688 -7.059 1 95.56 194 MET A O 1
ATOM 1519 N N . ILE A 1 195 ? 21.969 -24.781 -6.863 1 94.44 195 ILE A N 1
ATOM 1520 C CA . ILE A 1 195 ? 21.891 -23.562 -6.051 1 94.44 195 ILE A CA 1
ATOM 1521 C C . ILE A 1 195 ? 21.812 -23.938 -4.574 1 94.44 195 ILE A C 1
ATOM 1523 O O . ILE A 1 195 ? 22.672 -23.531 -3.777 1 94.44 195 ILE A O 1
ATOM 1527 N N . THR A 1 196 ? 20.875 -24.672 -4.172 1 94.62 196 THR A N 1
ATOM 1528 C CA . THR A 1 196 ? 20.719 -25.281 -2.854 1 94.62 196 THR A CA 1
ATOM 1529 C C . THR A 1 196 ? 19.984 -26.609 -2.959 1 94.62 196 THR A C 1
ATOM 1531 O O . THR A 1 196 ? 18.781 -26.641 -3.24 1 94.62 196 THR A O 1
ATOM 1534 N N . SER A 1 197 ? 20.641 -27.594 -2.633 1 94.62 197 SER A N 1
ATOM 1535 C CA . SER A 1 197 ? 20.094 -28.938 -2.865 1 94.62 197 SER A CA 1
ATOM 1536 C C . SER A 1 197 ? 18.734 -29.094 -2.182 1 94.62 197 SER A C 1
ATOM 1538 O O . SER A 1 197 ? 18.578 -28.75 -1.007 1 94.62 197 SER A O 1
ATOM 1540 N N . PRO A 1 198 ? 17.734 -29.594 -2.932 1 97.19 198 PRO A N 1
ATOM 1541 C CA . PRO A 1 198 ? 17.797 -30.266 -4.234 1 97.19 198 PRO A CA 1
ATOM 1542 C C . PRO A 1 198 ? 17.484 -29.312 -5.395 1 97.19 198 PRO A C 1
ATOM 1544 O O . PRO A 1 198 ? 17.266 -29.766 -6.52 1 97.19 198 PRO A O 1
ATOM 1547 N N . LEU A 1 199 ? 17.422 -28.078 -5.141 1 97.5 199 LEU A N 1
ATOM 1548 C CA . LEU A 1 199 ? 17 -27.125 -6.145 1 97.5 199 LEU A CA 1
ATOM 1549 C C . LEU A 1 199 ? 18.188 -26.609 -6.945 1 97.5 199 LEU A C 1
ATOM 1551 O O . LEU A 1 199 ? 19.172 -26.109 -6.371 1 97.5 199 LEU A O 1
ATOM 1555 N N . GLY A 1 200 ? 18.109 -26.781 -8.227 1 97.25 200 GLY A N 1
ATOM 1556 C CA . GLY A 1 200 ? 19.094 -26.219 -9.141 1 97.25 200 GLY A CA 1
ATOM 1557 C C . GLY A 1 200 ? 18.562 -25.062 -9.961 1 97.25 200 GLY A C 1
ATOM 1558 O O . GLY A 1 200 ? 17.469 -24.562 -9.688 1 97.25 200 GLY A O 1
ATOM 1559 N N . LEU A 1 201 ? 19.328 -24.656 -10.969 1 97 201 LEU A N 1
ATOM 1560 C CA . LEU A 1 201 ? 19.047 -23.5 -11.812 1 97 201 LEU A CA 1
ATOM 1561 C C . LEU A 1 201 ? 17.656 -23.609 -12.422 1 97 201 LEU A C 1
ATOM 1563 O O . LEU A 1 201 ? 16.938 -22.609 -12.523 1 97 201 LEU A O 1
ATOM 1567 N N . TYR A 1 202 ? 17.25 -24.766 -12.852 1 97.75 202 TYR A N 1
ATOM 1568 C CA . TYR A 1 202 ? 16 -24.922 -13.586 1 97.75 202 TYR A CA 1
ATOM 1569 C C . TYR A 1 202 ? 14.844 -25.172 -12.633 1 97.75 202 TYR A C 1
ATOM 1571 O O . TYR A 1 202 ? 13.719 -25.438 -13.07 1 97.75 202 TYR A O 1
ATOM 1579 N N . ASP A 1 203 ? 15.094 -25.016 -11.281 1 98 203 ASP A N 1
ATOM 1580 C CA . ASP A 1 203 ? 14.047 -25.219 -10.281 1 98 203 ASP A CA 1
ATOM 1581 C C . ASP A 1 203 ? 13.695 -23.891 -9.594 1 98 203 ASP A C 1
ATOM 1583 O O . ASP A 1 203 ? 12.797 -23.844 -8.75 1 98 203 ASP A O 1
ATOM 1587 N N . ILE A 1 204 ? 14.398 -22.844 -9.945 1 97.06 204 ILE A N 1
ATOM 1588 C CA . ILE A 1 204 ? 14.234 -21.547 -9.289 1 97.06 204 ILE A CA 1
ATOM 1589 C C . ILE A 1 204 ? 13.898 -20.484 -10.328 1 97.06 204 ILE A C 1
ATOM 1591 O O . ILE A 1 204 ? 14.516 -20.438 -11.391 1 97.06 204 ILE A O 1
ATOM 1595 N N . SER A 1 205 ? 12.906 -19.703 -10.047 1 97 205 SER A N 1
ATOM 1596 C CA . SER A 1 205 ? 12.469 -18.656 -10.969 1 97 205 SER A CA 1
ATOM 1597 C C . SER A 1 205 ? 13.57 -17.641 -11.219 1 97 205 SER A C 1
ATOM 1599 O O . SER A 1 205 ? 14.422 -17.406 -10.352 1 97 205 SER A O 1
ATOM 1601 N N . PRO A 1 206 ? 13.602 -17.031 -12.367 1 96.38 206 PRO A N 1
ATOM 1602 C CA . PRO A 1 206 ? 14.594 -16 -12.68 1 96.38 206 PRO A CA 1
ATOM 1603 C C . PRO A 1 206 ? 14.258 -14.656 -12.047 1 96.38 206 PRO A C 1
ATOM 1605 O O . PRO A 1 206 ? 13.133 -14.445 -11.594 1 96.38 206 PRO A O 1
ATOM 1608 N N . LEU A 1 207 ? 15.273 -13.789 -11.992 1 96.25 207 LEU A N 1
ATOM 1609 C CA . LEU A 1 207 ? 15.008 -12.375 -11.766 1 96.25 207 LEU A CA 1
ATOM 1610 C C . LEU A 1 207 ? 14.352 -11.742 -12.984 1 96.25 207 LEU A C 1
ATOM 1612 O O . LEU A 1 207 ? 14.875 -11.836 -14.102 1 96.25 207 LEU A O 1
ATOM 1616 N N . SER A 1 208 ? 13.258 -11.156 -12.773 1 98.31 208 SER A N 1
ATOM 1617 C CA . SER A 1 208 ? 12.484 -10.711 -13.93 1 98.31 208 SER A CA 1
ATOM 1618 C C . SER A 1 208 ? 12.047 -9.258 -13.773 1 98.31 208 SER A C 1
ATOM 1620 O O . SER A 1 208 ? 11.883 -8.773 -12.656 1 98.31 208 SER A O 1
ATOM 1622 N N . ASP A 1 209 ? 11.922 -8.594 -14.898 1 98.69 209 ASP A N 1
ATOM 1623 C CA . ASP A 1 209 ? 11.188 -7.34 -15.031 1 98.69 209 ASP A CA 1
ATOM 1624 C C . ASP A 1 209 ? 9.852 -7.559 -15.742 1 98.69 209 ASP A C 1
ATOM 1626 O O . ASP A 1 209 ? 9.766 -8.367 -16.672 1 98.69 209 ASP A O 1
ATOM 1630 N N . GLY A 1 210 ? 8.859 -6.887 -15.281 1 98.62 210 GLY A N 1
ATOM 1631 C CA . GLY A 1 210 ? 7.582 -7.031 -15.953 1 98.62 210 GLY A CA 1
ATOM 1632 C C . GLY A 1 210 ? 6.465 -6.246 -15.297 1 98.62 210 GLY A C 1
ATOM 1633 O O . GLY A 1 210 ? 6.641 -5.711 -14.195 1 98.62 210 GLY A O 1
ATOM 1634 N N . SER A 1 211 ? 5.383 -6.105 -16 1 98.56 211 SER A N 1
ATOM 1635 C CA . SER A 1 211 ? 4.195 -5.379 -15.562 1 98.56 211 SER A CA 1
ATOM 1636 C C . SER A 1 211 ? 2.918 -6.09 -16 1 98.56 211 SER A C 1
ATOM 1638 O O . SER A 1 211 ? 2.902 -6.781 -17.016 1 98.56 211 SER A O 1
ATOM 1640 N N . ALA A 1 212 ? 1.944 -6.031 -15.195 1 98.56 212 ALA A N 1
ATOM 1641 C CA . ALA A 1 212 ? 0.598 -6.527 -15.469 1 98.56 212 ALA A CA 1
ATOM 1642 C C . ALA A 1 212 ? -0.456 -5.492 -15.086 1 98.56 212 ALA A C 1
ATOM 1644 O O . ALA A 1 212 ? -0.258 -4.711 -14.148 1 98.56 212 ALA A O 1
ATOM 1645 N N . SER A 1 213 ? -1.577 -5.438 -15.805 1 98.19 213 SER A N 1
ATOM 1646 C CA . SER A 1 213 ? -2.641 -4.5 -15.453 1 98.19 213 SER A CA 1
ATOM 1647 C C . SER A 1 213 ? -4.012 -5.062 -15.812 1 98.19 213 SER A C 1
ATOM 1649 O O . SER A 1 213 ? -4.133 -5.891 -16.719 1 98.19 213 SER A O 1
ATOM 1651 N N . VAL A 1 214 ? -5.004 -4.68 -15.078 1 98.06 214 VAL A N 1
ATOM 1652 C CA . VAL A 1 214 ? -6.41 -4.941 -15.367 1 98.06 214 VAL A CA 1
ATOM 1653 C C . VAL A 1 214 ? -7.258 -3.744 -14.945 1 98.06 214 VAL A C 1
ATOM 1655 O O . VAL A 1 214 ? -6.844 -2.943 -14.109 1 98.06 214 VAL A O 1
ATOM 1658 N N . ILE A 1 215 ? -8.391 -3.564 -15.562 1 98.31 215 ILE A N 1
ATOM 1659 C CA . ILE A 1 215 ? -9.438 -2.668 -15.094 1 98.31 215 ILE A CA 1
ATOM 1660 C C . ILE A 1 215 ? -10.531 -3.475 -14.398 1 98.31 215 ILE A C 1
ATOM 1662 O O . ILE A 1 215 ? -11.023 -4.469 -14.945 1 98.31 215 ILE A O 1
ATOM 1666 N N . LEU A 1 216 ? -10.844 -3.121 -13.203 1 98.44 216 LEU A N 1
ATOM 1667 C CA . LEU A 1 216 ? -11.969 -3.695 -12.469 1 98.44 216 LEU A CA 1
ATOM 1668 C C . LEU A 1 216 ? -13.188 -2.791 -12.555 1 98.44 216 LEU A C 1
ATOM 1670 O O . LEU A 1 216 ? -13.07 -1.566 -12.469 1 98.44 216 LEU A O 1
ATOM 1674 N N . SER A 1 217 ? -14.391 -3.434 -12.734 1 97.88 217 SER A N 1
ATOM 1675 C CA . SER A 1 217 ? -15.57 -2.615 -12.992 1 97.88 217 SER A CA 1
ATOM 1676 C C . SER A 1 217 ? -16.844 -3.338 -12.562 1 97.88 217 SER A C 1
ATOM 1678 O O . SER A 1 217 ? -16.875 -4.566 -12.5 1 97.88 217 SER A O 1
ATOM 1680 N N . VAL A 1 218 ? -17.859 -2.547 -12.328 1 97.56 218 VAL A N 1
ATOM 1681 C CA . VAL A 1 218 ? -19.203 -3.082 -12.117 1 97.56 218 VAL A CA 1
ATOM 1682 C C . VAL A 1 218 ? -19.844 -3.424 -13.461 1 97.56 218 VAL A C 1
ATOM 1684 O O . VAL A 1 218 ? -20.812 -4.172 -13.523 1 97.56 218 VAL A O 1
ATOM 1687 N N . ASP A 1 219 ? -19.328 -2.826 -14.539 1 96.19 219 ASP A N 1
ATOM 1688 C CA . ASP A 1 219 ? -19.844 -3.135 -15.867 1 96.19 219 ASP A CA 1
ATOM 1689 C C . ASP A 1 219 ? -19.5 -4.559 -16.281 1 96.19 219 ASP A C 1
ATOM 1691 O O . ASP A 1 219 ? -18.359 -4.996 -16.109 1 96.19 219 ASP A O 1
ATOM 1695 N N . LYS A 1 220 ? -20.406 -5.203 -16.875 1 95.81 220 LYS A N 1
ATOM 1696 C CA . LYS A 1 220 ? -20.266 -6.617 -17.203 1 95.81 220 LYS A CA 1
ATOM 1697 C C . LYS A 1 220 ? -19.203 -6.84 -18.281 1 95.81 220 LYS A C 1
ATOM 1699 O O . LYS A 1 220 ? -19.094 -6.051 -19.219 1 95.81 220 LYS A O 1
ATOM 1704 N N . SER A 1 221 ? -18.406 -7.879 -18.062 1 94.69 221 SER A N 1
ATOM 1705 C CA . SER A 1 221 ? -17.516 -8.469 -19.062 1 94.69 221 SER A CA 1
ATOM 1706 C C . SER A 1 221 ? -17.578 -9.992 -19.031 1 94.69 221 SER A C 1
ATOM 1708 O O . SER A 1 221 ? -18.422 -10.562 -18.344 1 94.69 221 SER A O 1
ATOM 1710 N N . GLY A 1 222 ? -16.781 -10.641 -19.828 1 95.75 222 GLY A N 1
ATOM 1711 C CA . GLY A 1 222 ? -16.812 -12.094 -19.922 1 95.75 222 GLY A CA 1
ATOM 1712 C C . GLY A 1 222 ? -16.141 -12.773 -18.75 1 95.75 222 GLY A C 1
ATOM 1713 O O . GLY A 1 222 ? -16.266 -13.984 -18.562 1 95.75 222 GLY A O 1
ATOM 1714 N N . ILE A 1 223 ? -15.453 -11.984 -17.922 1 98.25 223 ILE A N 1
ATOM 1715 C CA . ILE A 1 223 ? -14.711 -12.594 -16.812 1 98.25 223 ILE A CA 1
ATOM 1716 C C . ILE A 1 223 ? -15 -11.844 -15.523 1 98.25 223 ILE A C 1
ATOM 1718 O O . ILE A 1 223 ? -14.891 -10.617 -15.469 1 98.25 223 ILE A O 1
ATOM 1722 N N . SER A 1 224 ? -15.336 -12.562 -14.469 1 98.56 224 SER A N 1
ATOM 1723 C CA . SER A 1 224 ? -15.641 -11.961 -13.172 1 98.56 224 SER A CA 1
ATOM 1724 C C . SER A 1 224 ? -14.859 -12.633 -12.055 1 98.56 224 SER A C 1
ATOM 1726 O O . SER A 1 224 ? -14.328 -13.727 -12.227 1 98.56 224 SER A O 1
ATOM 1728 N N . ILE A 1 225 ? -14.727 -11.961 -10.945 1 98.81 225 ILE A N 1
ATOM 1729 C CA . ILE A 1 225 ? -14.156 -12.516 -9.727 1 98.81 225 ILE A CA 1
ATOM 1730 C C . ILE A 1 225 ? -15.242 -13.258 -8.945 1 98.81 225 ILE A C 1
ATOM 1732 O O . ILE A 1 225 ? -16.188 -12.641 -8.453 1 98.81 225 ILE A O 1
ATOM 1736 N N . LYS A 1 226 ? -15.055 -14.5 -8.758 1 98.5 226 LYS A N 1
ATOM 1737 C CA . LYS A 1 226 ? -16.094 -15.312 -8.141 1 98.5 226 LYS A CA 1
ATOM 1738 C C . LYS A 1 226 ? -15.828 -15.523 -6.656 1 98.5 226 LYS A C 1
ATOM 1740 O O . LYS A 1 226 ? -16.766 -15.68 -5.867 1 98.5 226 LYS A O 1
ATOM 1745 N N . GLY A 1 227 ? -14.562 -15.578 -6.316 1 98.69 227 GLY A N 1
ATOM 1746 C CA . GLY A 1 227 ? -14.18 -15.742 -4.922 1 98.69 227 GLY A CA 1
ATOM 1747 C C . GLY A 1 227 ? -12.75 -15.312 -4.645 1 98.69 227 GLY A C 1
ATOM 1748 O O . GLY A 1 227 ? -11.875 -15.469 -5.496 1 98.69 227 GLY A O 1
ATOM 1749 N N . MET A 1 228 ? -12.586 -14.805 -3.471 1 98.75 228 MET A N 1
ATOM 1750 C CA . MET A 1 228 ? -11.266 -14.367 -3.016 1 98.75 228 MET A CA 1
ATOM 1751 C C . MET A 1 228 ? -10.961 -14.922 -1.628 1 98.75 228 MET A C 1
ATOM 1753 O O . MET A 1 228 ? -11.859 -15.078 -0.801 1 98.75 228 MET A O 1
ATOM 1757 N N . GLY A 1 229 ? -9.711 -15.227 -1.43 1 98.75 229 GLY A N 1
ATOM 1758 C CA . GLY A 1 229 ? -9.211 -15.609 -0.117 1 98.75 229 GLY A CA 1
ATOM 1759 C C . GLY A 1 229 ? -7.793 -15.141 0.147 1 98.75 229 GLY A C 1
ATOM 1760 O O . GLY A 1 229 ? -7.031 -14.898 -0.791 1 98.75 229 GLY A O 1
ATOM 1761 N N . HIS A 1 230 ? -7.477 -14.969 1.394 1 98.69 230 HIS A N 1
ATOM 1762 C CA . HIS A 1 230 ? -6.137 -14.625 1.851 1 98.69 230 HIS A CA 1
ATOM 1763 C C . HIS A 1 230 ? -5.793 -15.344 3.15 1 98.69 230 HIS A C 1
ATOM 1765 O O . HIS A 1 230 ? -6.688 -15.805 3.865 1 98.69 230 HIS A O 1
ATOM 1771 N N . GLY A 1 231 ? -4.539 -15.453 3.361 1 98 231 GLY A N 1
ATOM 1772 C CA . GLY A 1 231 ? -4.039 -16.016 4.609 1 98 231 GLY A CA 1
ATOM 1773 C C . GLY A 1 231 ? -2.67 -15.484 4.992 1 98 231 GLY A C 1
ATOM 1774 O O . GLY A 1 231 ? -1.816 -15.273 4.129 1 98 231 GLY A O 1
ATOM 1775 N N . THR A 1 232 ? -2.527 -15.242 6.289 1 96.75 232 THR A N 1
ATOM 1776 C CA . THR A 1 232 ? -1.235 -14.891 6.871 1 96.75 232 THR A CA 1
ATOM 1777 C C . THR A 1 232 ? -0.853 -15.883 7.965 1 96.75 232 THR A C 1
ATOM 1779 O O . THR A 1 232 ? -1.675 -16.219 8.82 1 96.75 232 THR A O 1
ATOM 1782 N N . ALA A 1 233 ? 0.322 -16.375 7.887 1 93.56 233 ALA A N 1
ATOM 1783 C CA . ALA A 1 233 ? 0.831 -17.328 8.867 1 93.56 233 ALA A CA 1
ATOM 1784 C C . ALA A 1 233 ? 2.357 -17.344 8.867 1 93.56 233 ALA A C 1
ATOM 1786 O O . ALA A 1 233 ? 2.992 -17.016 7.867 1 93.56 233 ALA A O 1
ATOM 1787 N N . PRO A 1 234 ? 2.9 -17.703 10.047 1 87.62 234 PRO A N 1
ATOM 1788 C CA . PRO A 1 234 ? 4.359 -17.828 10.062 1 87.62 234 PRO A CA 1
ATOM 1789 C C . PRO A 1 234 ? 4.852 -19.016 9.219 1 87.62 234 PRO A C 1
ATOM 1791 O O . PRO A 1 234 ? 4.109 -19.969 9 1 87.62 234 PRO A O 1
ATOM 1794 N N . PHE A 1 235 ? 6.074 -18.781 8.766 1 78.19 235 PHE A N 1
ATOM 1795 C CA . PHE A 1 235 ? 6.727 -19.922 8.133 1 78.19 235 PHE A CA 1
ATOM 1796 C C . PHE A 1 235 ? 6.992 -21.031 9.148 1 78.19 235 PHE A C 1
ATOM 1798 O O . PHE A 1 235 ? 7.441 -20.75 10.266 1 78.19 235 PHE A O 1
ATOM 1805 N N . GLN A 1 236 ? 6.602 -22.203 8.812 1 73.94 236 GLN A N 1
ATOM 1806 C CA . GLN A 1 236 ? 6.754 -23.328 9.734 1 73.94 236 GLN A CA 1
ATOM 1807 C C . GLN A 1 236 ? 8.156 -23.922 9.648 1 73.94 236 GLN A C 1
ATOM 1809 O O . GLN A 1 236 ? 8.539 -24.484 8.617 1 73.94 236 GLN A O 1
ATOM 1814 N N . ALA A 1 237 ? 8.852 -23.875 10.688 1 65.38 237 ALA A N 1
ATOM 1815 C CA . ALA A 1 237 ? 10.234 -24.328 10.797 1 65.38 237 ALA A CA 1
ATOM 1816 C C . ALA A 1 237 ? 10.328 -25.844 10.594 1 65.38 237 ALA A C 1
ATOM 1818 O O . ALA A 1 237 ? 11.383 -26.359 10.227 1 65.38 237 ALA A O 1
ATOM 1819 N N . GLY A 1 238 ? 9.242 -26.438 10.812 1 69 238 GLY A N 1
ATOM 1820 C CA . GLY A 1 238 ? 9.32 -27.875 10.711 1 69 238 GLY A CA 1
ATOM 1821 C C . GLY A 1 238 ? 9.422 -28.375 9.273 1 69 238 GLY A C 1
ATOM 1822 O O . GLY A 1 238 ? 9.656 -29.562 9.039 1 69 238 GLY A O 1
ATOM 1823 N N . GLY A 1 239 ? 9.227 -27.484 8.422 1 73.12 239 GLY A N 1
ATOM 1824 C CA . GLY A 1 239 ? 9.453 -27.812 7.02 1 73.12 239 GLY A CA 1
ATOM 1825 C C . GLY A 1 239 ? 8.312 -28.594 6.395 1 73.12 239 GLY A C 1
ATOM 1826 O O . GLY A 1 239 ? 8.5 -29.266 5.375 1 73.12 239 GLY A O 1
ATOM 1827 N N . ASP A 1 240 ? 7.195 -28.672 7.023 1 87.06 240 ASP A N 1
ATOM 1828 C CA . ASP A 1 240 ? 6.039 -29.344 6.445 1 87.06 240 ASP A CA 1
ATOM 1829 C C . ASP A 1 240 ? 5.691 -28.766 5.074 1 87.06 240 ASP A C 1
ATOM 1831 O O . ASP A 1 240 ? 5.664 -27.547 4.898 1 87.06 240 ASP A O 1
ATOM 1835 N N . PRO A 1 241 ? 5.508 -29.719 4.129 1 94.31 241 PRO A N 1
ATOM 1836 C CA . PRO A 1 241 ? 5.254 -29.25 2.77 1 94.31 241 PRO A CA 1
ATOM 1837 C C . PRO A 1 241 ? 3.809 -28.797 2.566 1 94.31 241 PRO A C 1
ATOM 1839 O O . PRO A 1 241 ? 3.1 -29.344 1.718 1 94.31 241 PRO A O 1
ATOM 1842 N N . SER A 1 242 ? 3.428 -27.906 3.314 1 96.5 242 SER A N 1
ATOM 1843 C CA . SER A 1 242 ? 2.135 -27.219 3.307 1 96.5 242 SER A CA 1
ATOM 1844 C C . SER A 1 242 ? 2.242 -25.828 3.896 1 96.5 242 SER A C 1
ATOM 1846 O O . SER A 1 242 ? 2.973 -25.609 4.867 1 96.5 242 SER A O 1
ATOM 1848 N N . PHE A 1 243 ? 1.635 -24.922 3.27 1 96.06 243 PHE A N 1
ATOM 1849 C CA . PHE A 1 243 ? 1.651 -23.547 3.758 1 96.06 243 PHE A CA 1
ATOM 1850 C C . PHE A 1 243 ? 0.306 -23.172 4.367 1 96.06 243 PHE A C 1
ATOM 1852 O O . PHE A 1 243 ? -0.682 -23.016 3.648 1 96.06 243 PHE A O 1
ATOM 1859 N N . ASP A 1 244 ? 0.231 -22.969 5.641 1 95.88 244 ASP A N 1
ATOM 1860 C CA . ASP A 1 244 ? -1.007 -22.656 6.344 1 95.88 244 ASP A CA 1
ATOM 1861 C C . ASP A 1 244 ? -1.697 -21.438 5.727 1 95.88 244 ASP A C 1
ATOM 1863 O O . ASP A 1 244 ? -2.924 -21.422 5.602 1 95.88 244 ASP A O 1
ATOM 1867 N N . ALA A 1 245 ? -0.937 -20.438 5.391 1 97.12 245 ALA A N 1
ATOM 1868 C CA . ALA A 1 245 ? -1.492 -19.25 4.766 1 97.12 245 ALA A CA 1
ATOM 1869 C C . ALA A 1 245 ? -2.207 -19.594 3.461 1 97.12 245 ALA A C 1
ATOM 1871 O O . ALA A 1 245 ? -3.271 -19.047 3.166 1 97.12 245 ALA A O 1
ATOM 1872 N N . SER A 1 246 ? -1.638 -20.5 2.695 1 97.94 246 SER A N 1
ATOM 1873 C CA . SER A 1 246 ? -2.25 -20.906 1.436 1 97.94 246 SER A CA 1
ATOM 1874 C C . SER A 1 246 ? -3.525 -21.719 1.676 1 97.94 246 SER A C 1
ATOM 1876 O O . SER A 1 246 ? -4.539 -21.484 1.007 1 97.94 246 SER A O 1
ATOM 1878 N N . VAL A 1 247 ? -3.428 -22.641 2.605 1 98.19 247 VAL A N 1
ATOM 1879 C CA . VAL A 1 247 ? -4.582 -23.484 2.916 1 98.19 247 VAL A CA 1
ATOM 1880 C C . VAL A 1 247 ? -5.777 -22.609 3.281 1 98.19 247 VAL A C 1
ATOM 1882 O O . VAL A 1 247 ? -6.883 -22.812 2.781 1 98.19 247 VAL A O 1
ATOM 1885 N N . HIS A 1 248 ? -5.543 -21.656 4.086 1 98.5 248 HIS A N 1
ATOM 1886 C CA . HIS A 1 248 ? -6.617 -20.766 4.496 1 98.5 248 HIS A CA 1
ATOM 1887 C C . HIS A 1 248 ? -7.109 -19.922 3.322 1 98.5 248 HIS A C 1
ATOM 1889 O O . HIS A 1 248 ? -8.312 -19.688 3.186 1 98.5 248 HIS A O 1
ATOM 1895 N N . ALA A 1 249 ? -6.191 -19.422 2.516 1 98.81 249 ALA A N 1
ATOM 1896 C CA . ALA A 1 249 ? -6.555 -18.609 1.359 1 98.81 249 ALA A CA 1
ATOM 1897 C C . ALA A 1 249 ? -7.453 -19.391 0.402 1 98.81 249 ALA A C 1
ATOM 1899 O O . ALA A 1 249 ? -8.477 -18.875 -0.06 1 98.81 249 ALA A O 1
ATOM 1900 N N . PHE A 1 250 ? -7.082 -20.625 0.123 1 98.88 250 PHE A N 1
ATOM 1901 C CA . PHE A 1 250 ? -7.871 -21.453 -0.778 1 98.88 250 PHE A CA 1
ATOM 1902 C C . PHE A 1 250 ? -9.258 -21.719 -0.198 1 98.88 250 PHE A C 1
ATOM 1904 O O . PHE A 1 250 ? -10.266 -21.578 -0.896 1 98.88 250 PHE A O 1
ATOM 1911 N N . ALA A 1 251 ? -9.289 -22.094 1.041 1 98.75 251 ALA A N 1
ATOM 1912 C CA . ALA A 1 251 ? -10.562 -22.406 1.688 1 98.75 251 ALA A CA 1
ATOM 1913 C C . ALA A 1 251 ? -11.516 -21.219 1.62 1 98.75 251 ALA A C 1
ATOM 1915 O O . ALA A 1 251 ? -12.703 -21.391 1.305 1 98.75 251 ALA A O 1
ATOM 1916 N N . SER A 1 252 ? -11.031 -20.047 1.904 1 98.38 252 SER A N 1
ATOM 1917 C CA . SER A 1 252 ? -11.852 -18.844 1.895 1 98.38 252 SER A CA 1
ATOM 1918 C C . SER A 1 252 ? -12.305 -18.484 0.479 1 98.38 252 SER A C 1
ATOM 1920 O O . SER A 1 252 ? -13.43 -18.031 0.274 1 98.38 252 SER A O 1
ATOM 1922 N N . ALA A 1 253 ? -11.422 -18.656 -0.5 1 98.81 253 ALA A N 1
ATOM 1923 C CA . ALA A 1 253 ? -11.773 -18.391 -1.891 1 98.81 253 ALA A CA 1
ATOM 1924 C C . ALA A 1 253 ? -12.891 -19.312 -2.367 1 98.81 253 ALA A C 1
ATOM 1926 O O . ALA A 1 253 ? -13.844 -18.875 -3.012 1 98.81 253 ALA A O 1
ATOM 1927 N N . TYR A 1 254 ? -12.773 -20.594 -2.043 1 98.88 254 TYR A N 1
ATOM 1928 C CA . TYR A 1 254 ? -13.789 -21.578 -2.42 1 98.88 254 TYR A CA 1
ATOM 1929 C C . TYR A 1 254 ? -15.125 -21.266 -1.753 1 98.88 254 TYR A C 1
ATOM 1931 O O . TYR A 1 254 ? -16.172 -21.328 -2.395 1 98.88 254 TYR A O 1
ATOM 1939 N N . LYS A 1 255 ? -15.023 -20.969 -0.495 1 98.69 255 LYS A N 1
ATOM 1940 C CA . LYS A 1 255 ? -16.234 -20.641 0.255 1 98.69 255 LYS A CA 1
ATOM 1941 C C . LYS A 1 255 ? -16.984 -19.469 -0.375 1 98.69 255 LYS A C 1
ATOM 1943 O O . LYS A 1 255 ? -18.188 -19.547 -0.585 1 98.69 255 LYS A O 1
ATOM 1948 N N . GLU A 1 256 ? -16.25 -18.438 -0.669 1 98.06 256 GLU A N 1
ATOM 1949 C CA . GLU A 1 256 ? -16.891 -17.281 -1.268 1 98.06 256 GLU A CA 1
ATOM 1950 C C . GLU A 1 256 ? -17.422 -17.594 -2.66 1 98.06 256 GLU A C 1
ATOM 1952 O O . GLU A 1 256 ? -18.484 -17.109 -3.045 1 98.06 256 GLU A O 1
ATOM 1957 N N . ALA A 1 257 ? -16.688 -18.359 -3.402 1 98.31 257 ALA A N 1
ATOM 1958 C CA . ALA A 1 257 ? -17.078 -18.703 -4.766 1 98.31 257 ALA A CA 1
ATOM 1959 C C . ALA A 1 257 ? -18.25 -19.672 -4.77 1 98.31 257 ALA A C 1
ATOM 1961 O O . ALA A 1 257 ? -18.938 -19.828 -5.785 1 98.31 257 ALA A O 1
ATOM 1962 N N . GLY A 1 258 ? -18.438 -20.391 -3.635 1 98.5 258 GLY A N 1
ATOM 1963 C CA . GLY A 1 258 ? -19.484 -21.391 -3.553 1 98.5 258 GLY A CA 1
ATOM 1964 C C . GLY A 1 258 ? -19.172 -22.641 -4.355 1 98.5 258 GLY A C 1
ATOM 1965 O O . GLY A 1 258 ? -20.062 -23.219 -4.996 1 98.5 258 GLY A O 1
ATOM 1966 N N . ILE A 1 259 ? -17.875 -22.969 -4.379 1 98.69 259 ILE A N 1
ATOM 1967 C CA . ILE A 1 259 ? -17.484 -24.141 -5.145 1 98.69 259 ILE A CA 1
ATOM 1968 C C . ILE A 1 259 ? -16.484 -24.969 -4.328 1 98.69 259 ILE A C 1
ATOM 1970 O O . ILE A 1 259 ? -16.031 -24.547 -3.268 1 98.69 259 ILE A O 1
ATOM 1974 N N . GLY A 1 260 ? -16.203 -26.141 -4.781 1 98.56 260 GLY A N 1
ATOM 1975 C CA . GLY A 1 260 ? -15.109 -26.953 -4.273 1 98.56 260 GLY A CA 1
ATOM 1976 C C . GLY A 1 260 ? -13.945 -27.047 -5.238 1 98.56 260 GLY A C 1
ATOM 1977 O O . GLY A 1 260 ? -14.047 -26.625 -6.391 1 98.56 260 GLY A O 1
ATOM 1978 N N . PRO A 1 261 ? -12.844 -27.641 -4.727 1 98.75 261 PRO A N 1
ATOM 1979 C CA . PRO A 1 261 ? -11.648 -27.719 -5.57 1 98.75 261 PRO A CA 1
ATOM 1980 C C . PRO A 1 261 ? -11.883 -28.547 -6.836 1 98.75 261 PRO A C 1
ATOM 1982 O O . PRO A 1 261 ? -11.219 -28.328 -7.852 1 98.75 261 PRO A O 1
ATOM 1985 N N . GLU A 1 262 ? -12.812 -29.469 -6.812 1 98.38 262 GLU A N 1
ATOM 1986 C CA . GLU A 1 262 ? -13.062 -30.391 -7.93 1 98.38 262 GLU A CA 1
ATOM 1987 C C . GLU A 1 262 ? -13.648 -29.641 -9.125 1 98.38 262 GLU A C 1
ATOM 1989 O O . GLU A 1 262 ? -13.641 -30.156 -10.25 1 98.38 262 GLU A O 1
ATOM 1994 N N . GLU A 1 263 ? -14.141 -28.453 -8.906 1 98.69 263 GLU A N 1
ATOM 1995 C CA . GLU A 1 263 ? -14.789 -27.688 -9.977 1 98.69 263 GLU A CA 1
ATOM 1996 C C . GLU A 1 263 ? -13.773 -26.844 -10.734 1 98.69 263 GLU A C 1
ATOM 1998 O O . GLU A 1 263 ? -14.078 -26.312 -11.812 1 98.69 263 GLU A O 1
ATOM 2003 N N . ILE A 1 264 ? -12.562 -26.719 -10.242 1 98.88 264 ILE A N 1
ATOM 2004 C CA . ILE A 1 264 ? -11.531 -25.922 -10.891 1 98.88 264 ILE A CA 1
ATOM 2005 C C . ILE A 1 264 ? -11.086 -26.609 -12.18 1 98.88 264 ILE A C 1
ATOM 2007 O O . ILE A 1 264 ? -10.812 -27.812 -12.195 1 98.88 264 ILE A O 1
ATOM 2011 N N . GLN A 1 265 ? -10.953 -25.844 -13.234 1 98.81 265 GLN A N 1
ATOM 2012 C CA . GLN A 1 265 ? -10.656 -26.406 -14.547 1 98.81 265 GLN A CA 1
ATOM 2013 C C . GLN A 1 265 ? -9.266 -26 -15.016 1 98.81 265 GLN A C 1
ATOM 2015 O O . GLN A 1 265 ? -8.695 -26.625 -15.914 1 98.81 265 GLN A O 1
ATOM 2020 N N . ILE A 1 266 ? -8.703 -24.984 -14.5 1 98.88 266 ILE A N 1
ATOM 2021 C CA . ILE A 1 266 ? -7.367 -24.5 -14.828 1 98.88 266 ILE A CA 1
ATOM 2022 C C . ILE A 1 266 ? -6.809 -23.688 -13.656 1 98.88 266 ILE A C 1
ATOM 2024 O O . ILE A 1 266 ? -7.562 -23.094 -12.891 1 98.88 266 ILE A O 1
ATOM 2028 N N . ALA A 1 267 ? -5.48 -23.703 -13.477 1 98.94 267 ALA A N 1
ATOM 2029 C CA . ALA A 1 267 ? -4.914 -22.969 -12.344 1 98.94 267 ALA A CA 1
ATOM 2030 C C . ALA A 1 267 ? -3.566 -22.359 -12.703 1 98.94 267 ALA A C 1
ATOM 2032 O O . ALA A 1 267 ? -2.844 -22.891 -13.555 1 98.94 267 ALA A O 1
ATOM 2033 N N . GLU A 1 268 ? -3.27 -21.25 -12.195 1 98.94 268 GLU A N 1
ATOM 2034 C CA . GLU A 1 268 ? -1.945 -20.641 -12.102 1 98.94 268 GLU A CA 1
ATOM 2035 C C . GLU A 1 268 ? -1.489 -20.547 -10.648 1 98.94 268 GLU A C 1
ATOM 2037 O O . GLU A 1 268 ? -2.041 -19.766 -9.867 1 98.94 268 GLU A O 1
ATOM 2042 N N . LEU A 1 269 ? -0.529 -21.328 -10.281 1 98.94 269 LEU A N 1
ATOM 2043 C CA . LEU A 1 269 ? -0.065 -21.422 -8.906 1 98.94 269 LEU A CA 1
ATOM 2044 C C . LEU A 1 269 ? 1.353 -20.875 -8.773 1 98.94 269 LEU A C 1
ATOM 2046 O O . LEU A 1 269 ? 2.131 -20.906 -9.727 1 98.94 269 LEU A O 1
ATOM 2050 N N . HIS A 1 270 ? 1.664 -20.359 -7.621 1 98.81 270 HIS A N 1
ATOM 2051 C CA . HIS A 1 270 ? 2.955 -19.734 -7.363 1 98.81 270 HIS A CA 1
ATOM 2052 C C . HIS A 1 270 ? 4.078 -20.766 -7.371 1 98.81 270 HIS A C 1
ATOM 2054 O O . HIS A 1 270 ? 4.113 -21.656 -6.527 1 98.81 270 HIS A O 1
ATOM 2060 N N . ASP A 1 271 ? 5.008 -20.562 -8.281 1 98.44 271 ASP A N 1
ATOM 2061 C CA . ASP A 1 271 ? 6.078 -21.547 -8.398 1 98.44 271 ASP A CA 1
ATOM 2062 C C . ASP A 1 271 ? 7.441 -20.875 -8.492 1 98.44 271 ASP A C 1
ATOM 2064 O O . ASP A 1 271 ? 8.242 -21.203 -9.375 1 98.44 271 ASP A O 1
ATOM 2068 N N . ALA A 1 272 ? 7.691 -19.953 -7.551 1 97.31 272 ALA A N 1
ATOM 2069 C CA . ALA A 1 272 ? 9.039 -19.375 -7.48 1 97.31 272 ALA A CA 1
ATOM 2070 C C . ALA A 1 272 ? 10.094 -20.484 -7.402 1 97.31 272 ALA A C 1
ATOM 2072 O O . ALA A 1 272 ? 11.211 -20.312 -7.887 1 97.31 272 ALA A O 1
ATOM 2073 N N . PHE A 1 273 ? 9.789 -21.531 -6.711 1 97.31 273 PHE A N 1
ATOM 2074 C CA . PHE A 1 273 ? 10.43 -22.844 -6.766 1 97.31 273 PHE A CA 1
ATOM 2075 C C . PHE A 1 273 ? 9.492 -23.875 -7.363 1 97.31 273 PHE A C 1
ATOM 2077 O O . PHE A 1 273 ? 8.312 -23.938 -7.008 1 97.31 273 PHE A O 1
ATOM 2084 N N . THR A 1 274 ? 9.992 -24.641 -8.25 1 97.44 274 THR A N 1
ATOM 2085 C CA . THR A 1 274 ? 9.125 -25.516 -9.031 1 97.44 274 THR A CA 1
ATOM 2086 C C . THR A 1 274 ? 8.266 -26.391 -8.117 1 97.44 274 THR A C 1
ATOM 2088 O O . THR A 1 274 ? 7.07 -26.562 -8.352 1 97.44 274 THR A O 1
ATOM 2091 N N . PRO A 1 275 ? 8.797 -26.891 -6.953 1 97.31 275 PRO A N 1
ATOM 2092 C CA . PRO A 1 275 ? 7.973 -27.75 -6.113 1 97.31 275 PRO A CA 1
ATOM 2093 C C . PRO A 1 275 ? 6.836 -27 -5.418 1 97.31 275 PRO A C 1
ATOM 2095 O O . PRO A 1 275 ? 5.914 -27.625 -4.883 1 97.31 275 PRO A O 1
ATOM 2098 N N . PHE A 1 276 ? 6.898 -25.688 -5.398 1 97.81 276 PHE A N 1
ATOM 2099 C CA . PHE A 1 276 ? 5.816 -24.922 -4.785 1 97.81 276 PHE A CA 1
ATOM 2100 C C . PHE A 1 276 ? 4.527 -25.062 -5.59 1 97.81 276 PHE A C 1
ATOM 2102 O O . PHE A 1 276 ? 3.432 -24.906 -5.047 1 97.81 276 PHE A O 1
ATOM 2109 N N . GLU A 1 277 ? 4.648 -25.406 -6.883 1 98.69 277 GLU A N 1
ATOM 2110 C CA . GLU A 1 277 ? 3.451 -25.719 -7.66 1 98.69 277 GLU A CA 1
ATOM 2111 C C . GLU A 1 277 ? 2.711 -26.922 -7.09 1 98.69 277 GLU A C 1
ATOM 2113 O O . GLU A 1 277 ? 1.498 -26.859 -6.879 1 98.69 277 GLU A O 1
ATOM 2118 N N . ILE A 1 278 ? 3.436 -28 -6.816 1 98.62 278 ILE A N 1
ATOM 2119 C CA . ILE A 1 278 ? 2.781 -29.234 -6.398 1 98.62 278 ILE A CA 1
ATOM 2120 C C . ILE A 1 278 ? 2.309 -29.109 -4.953 1 98.62 278 ILE A C 1
ATOM 2122 O O . ILE A 1 278 ? 1.249 -29.625 -4.59 1 98.62 278 ILE A O 1
ATOM 2126 N N . ILE A 1 279 ? 3.055 -28.391 -4.133 1 97.94 279 ILE A N 1
ATOM 2127 C CA . ILE A 1 279 ? 2.611 -28.141 -2.766 1 97.94 279 ILE A CA 1
ATOM 2128 C C . ILE A 1 279 ? 1.348 -27.281 -2.789 1 97.94 279 ILE A C 1
ATOM 2130 O O . ILE A 1 279 ? 0.39 -27.562 -2.062 1 97.94 279 ILE A O 1
ATOM 2134 N N . GLY A 1 280 ? 1.371 -26.25 -3.648 1 98.56 280 GLY A N 1
ATOM 2135 C CA . GLY A 1 280 ? 0.189 -25.406 -3.82 1 98.56 280 GLY A CA 1
ATOM 2136 C C . GLY A 1 280 ? -1.017 -26.188 -4.32 1 98.56 280 GLY A C 1
ATOM 2137 O O . GLY A 1 280 ? -2.137 -25.969 -3.85 1 98.56 280 GLY A O 1
ATOM 2138 N N . ALA A 1 281 ? -0.81 -27.078 -5.238 1 98.88 281 ALA A N 1
ATOM 2139 C CA . ALA A 1 281 ? -1.899 -27.891 -5.781 1 98.88 281 ALA A CA 1
ATOM 2140 C C . ALA A 1 281 ? -2.521 -28.766 -4.699 1 98.88 281 ALA A C 1
ATOM 2142 O O . ALA A 1 281 ? -3.74 -28.953 -4.664 1 98.88 281 ALA A O 1
ATOM 2143 N N . GLU A 1 282 ? -1.674 -29.297 -3.871 1 98.81 282 GLU A N 1
ATOM 2144 C CA . GLU A 1 282 ? -2.154 -30.141 -2.777 1 98.81 282 GLU A CA 1
ATOM 2145 C C . GLU A 1 282 ? -2.836 -29.312 -1.697 1 98.81 282 GLU A C 1
ATOM 2147 O O . GLU A 1 282 ? -3.895 -29.688 -1.19 1 98.81 282 GLU A O 1
ATOM 2152 N N . ASP A 1 283 ? -2.244 -28.125 -1.338 1 98.62 283 ASP A N 1
ATOM 2153 C CA . ASP A 1 283 ? -2.863 -27.219 -0.387 1 98.62 283 ASP A CA 1
ATOM 2154 C C . ASP A 1 283 ? -4.23 -26.75 -0.882 1 98.62 283 ASP A C 1
ATOM 2156 O O . ASP A 1 283 ? -5.141 -26.516 -0.082 1 98.62 283 ASP A O 1
ATOM 2160 N N . ALA A 1 284 ? -4.398 -26.672 -2.207 1 98.88 284 ALA A N 1
ATOM 2161 C CA . ALA A 1 284 ? -5.641 -26.203 -2.82 1 98.88 284 ALA A CA 1
ATOM 2162 C C . ALA A 1 284 ? -6.695 -27.312 -2.816 1 98.88 284 ALA A C 1
ATOM 2164 O O . ALA A 1 284 ? -7.867 -27.047 -3.109 1 98.88 284 ALA A O 1
ATOM 2165 N N . GLY A 1 285 ? -6.27 -28.438 -2.502 1 98.88 285 GLY A N 1
ATOM 2166 C CA . GLY A 1 285 ? -7.191 -29.562 -2.523 1 98.88 285 GLY A CA 1
ATOM 2167 C C . GLY A 1 285 ? -7.426 -30.125 -3.916 1 98.88 285 GLY A C 1
ATOM 2168 O O . GLY A 1 285 ? -8.375 -30.875 -4.137 1 98.88 285 GLY A O 1
ATOM 2169 N N . LEU A 1 286 ? -6.594 -29.75 -4.879 1 98.88 286 LEU A N 1
ATOM 2170 C CA . LEU A 1 286 ? -6.734 -30.266 -6.238 1 98.88 286 LEU A CA 1
ATOM 2171 C C . LEU A 1 286 ? -6.285 -31.719 -6.316 1 98.88 286 LEU A C 1
ATOM 2173 O O . LEU A 1 286 ? -6.77 -32.469 -7.152 1 98.88 286 LEU A O 1
ATOM 2177 N N . PHE A 1 287 ? -5.344 -32.031 -5.555 1 98.75 287 PHE A N 1
ATOM 2178 C CA . PHE A 1 287 ? -4.852 -33.406 -5.414 1 98.75 287 PHE A CA 1
ATOM 2179 C C . PHE A 1 287 ? -4.629 -33.75 -3.943 1 98.75 287 PHE A C 1
ATOM 2181 O O . PHE A 1 287 ? -4.559 -32.875 -3.096 1 98.75 287 PHE A O 1
ATOM 2188 N N . GLY A 1 288 ? -4.57 -35.031 -3.652 1 98.25 288 GLY A N 1
ATOM 2189 C CA . GLY A 1 288 ? -4.219 -35.469 -2.309 1 98.25 288 GLY A CA 1
ATOM 2190 C C . GLY A 1 288 ? -2.771 -35.188 -1.952 1 98.25 288 GLY A C 1
ATOM 2191 O O . GLY A 1 288 ? -1.933 -35 -2.838 1 98.25 288 GLY A O 1
ATOM 2192 N N . ARG A 1 289 ? -2.484 -35.219 -0.634 1 97.75 289 ARG A N 1
ATOM 2193 C CA . ARG A 1 289 ? -1.119 -35 -0.166 1 97.75 289 ARG A CA 1
ATOM 2194 C C . ARG A 1 289 ? -0.163 -36.031 -0.765 1 97.75 289 ARG A C 1
ATOM 2196 O O . ARG A 1 289 ? -0.431 -37.219 -0.725 1 97.75 289 ARG A O 1
ATOM 2203 N N . GLY A 1 290 ? 0.868 -35.469 -1.379 1 97.94 290 GLY A N 1
ATOM 2204 C CA . GLY A 1 290 ? 1.899 -36.344 -1.935 1 97.94 290 GLY A CA 1
ATOM 2205 C C . GLY A 1 290 ? 1.575 -36.844 -3.332 1 97.94 290 GLY A C 1
ATOM 2206 O O . GLY A 1 290 ? 2.383 -37.531 -3.955 1 97.94 290 GLY A O 1
ATOM 2207 N N . GLU A 1 291 ? 0.517 -36.406 -3.889 1 98.5 291 GLU A N 1
ATOM 2208 C CA . GLU A 1 291 ? 0.079 -37 -5.152 1 98.5 291 GLU A CA 1
ATOM 2209 C C . GLU A 1 291 ? 0.377 -36.062 -6.324 1 98.5 291 GLU A C 1
ATOM 2211 O O . GLU A 1 291 ? 0.377 -36.5 -7.48 1 98.5 291 GLU A O 1
ATOM 2216 N N . ALA A 1 292 ? 0.632 -34.844 -6.082 1 98.69 292 ALA A N 1
ATOM 2217 C CA . ALA A 1 292 ? 0.66 -33.844 -7.141 1 98.69 292 ALA A CA 1
ATOM 2218 C C . ALA A 1 292 ? 1.823 -34.094 -8.102 1 98.69 292 ALA A C 1
ATOM 2220 O O . ALA A 1 292 ? 1.692 -33.875 -9.312 1 98.69 292 ALA A O 1
ATOM 2221 N N . LEU A 1 293 ? 2.988 -34.469 -7.582 1 98.62 293 LEU A N 1
ATOM 2222 C CA . LEU A 1 293 ? 4.125 -34.719 -8.469 1 98.62 293 LEU A CA 1
ATOM 2223 C C . LEU A 1 293 ? 3.83 -35.875 -9.422 1 98.62 293 LEU A C 1
ATOM 2225 O O . LEU A 1 293 ? 4.199 -35.812 -10.594 1 98.62 293 LEU A O 1
ATOM 2229 N N . ALA A 1 294 ? 3.219 -36.906 -8.93 1 98.62 294 ALA A N 1
ATOM 2230 C CA . ALA A 1 294 ? 2.822 -38.031 -9.789 1 98.62 294 ALA A CA 1
ATOM 2231 C C . ALA A 1 294 ? 1.869 -37.562 -10.883 1 98.62 294 ALA A C 1
ATOM 2233 O O . ALA A 1 294 ? 1.901 -38.062 -12 1 98.62 294 ALA A O 1
ATOM 2234 N N . LYS A 1 295 ? 0.973 -36.594 -10.555 1 98.81 295 LYS A N 1
ATOM 2235 C CA . LYS A 1 295 ? 0.032 -36.062 -11.539 1 98.81 295 LYS A CA 1
ATOM 2236 C C . LYS A 1 295 ? 0.756 -35.25 -12.609 1 98.81 295 LYS A C 1
ATOM 2238 O O . LYS A 1 295 ? 0.331 -35.219 -13.766 1 98.81 295 LYS A O 1
ATOM 2243 N N . VAL A 1 296 ? 1.851 -34.562 -12.258 1 98.81 296 VAL A N 1
ATOM 2244 C CA . VAL A 1 296 ? 2.689 -33.906 -13.242 1 98.81 296 VAL A CA 1
ATOM 2245 C C . VAL A 1 296 ? 3.342 -34.938 -14.164 1 98.81 296 VAL A C 1
ATOM 2247 O O . VAL A 1 296 ? 3.336 -34.781 -15.383 1 98.81 296 VAL A O 1
ATOM 2250 N N . ILE A 1 297 ? 3.914 -36 -13.555 1 98.31 297 ILE A N 1
ATOM 2251 C CA . ILE A 1 297 ? 4.633 -37.031 -14.289 1 98.31 297 ILE A CA 1
ATOM 2252 C C . ILE A 1 297 ? 3.689 -37.719 -15.281 1 98.31 297 ILE A C 1
ATOM 2254 O O . ILE A 1 297 ? 4.074 -38 -16.406 1 98.31 297 ILE A O 1
ATOM 2258 N N . SER A 1 298 ? 2.477 -37.875 -14.883 1 98.38 298 SER A N 1
ATOM 2259 C CA . SER A 1 298 ? 1.494 -38.531 -15.734 1 98.38 298 SER A CA 1
ATOM 2260 C C . SER A 1 298 ? 0.814 -37.562 -16.672 1 98.38 298 SER A C 1
ATOM 2262 O O . SER A 1 298 ? -0.147 -37.906 -17.359 1 98.38 298 SER A O 1
ATOM 2264 N N . LYS A 1 299 ? 1.152 -36.25 -16.656 1 98.44 299 LYS A N 1
ATOM 2265 C CA . LYS A 1 299 ? 0.789 -35.188 -17.609 1 98.44 299 LYS A CA 1
ATOM 2266 C C . LYS A 1 299 ? -0.644 -34.719 -17.375 1 98.44 299 LYS A C 1
ATOM 2268 O O . LYS A 1 299 ? -1.245 -34.094 -18.25 1 98.44 299 LYS A O 1
ATOM 2273 N N . ILE A 1 300 ? -1.142 -35 -16.203 1 98.5 300 ILE A N 1
ATOM 2274 C CA . ILE A 1 300 ? -2.488 -34.562 -15.852 1 98.5 300 ILE A CA 1
ATOM 2275 C C . ILE A 1 300 ? -2.541 -33.031 -15.789 1 98.5 300 ILE A C 1
ATOM 2277 O O . ILE A 1 300 ? -3.545 -32.438 -16.172 1 98.5 300 ILE A O 1
ATOM 2281 N N . THR A 1 301 ? -1.432 -32.375 -15.367 1 98.75 301 THR A N 1
ATOM 2282 C CA . THR A 1 301 ? -1.434 -30.938 -15.125 1 98.75 301 THR A CA 1
ATOM 2283 C C . THR A 1 301 ? -0.882 -30.172 -16.328 1 98.75 301 THR A C 1
ATOM 2285 O O . THR A 1 301 ? -0.715 -28.953 -16.281 1 98.75 301 THR A O 1
ATOM 2288 N N . HIS A 1 302 ? -0.55 -30.875 -17.438 1 98.31 302 HIS A N 1
ATOM 2289 C CA . HIS A 1 302 ? -0.079 -30.25 -18.672 1 98.31 302 HIS A CA 1
ATOM 2290 C C . HIS A 1 302 ? -1.207 -29.5 -19.375 1 98.31 302 HIS A C 1
ATOM 2292 O O . HIS A 1 302 ? -2.381 -29.703 -19.062 1 98.31 302 HIS A O 1
ATOM 2298 N N . PRO A 1 303 ? -0.887 -28.625 -20.281 1 97.25 303 PRO A N 1
ATOM 2299 C CA . PRO A 1 303 ? -1.9 -27.766 -20.906 1 97.25 303 PRO A CA 1
ATOM 2300 C C . PRO A 1 303 ? -3.023 -28.562 -21.562 1 97.25 303 PRO A C 1
ATOM 2302 O O . PRO A 1 303 ? -4.18 -28.141 -21.547 1 97.25 303 PRO A O 1
ATOM 2305 N N . GLU A 1 304 ? -2.746 -29.734 -22.109 1 95.19 304 GLU A N 1
ATOM 2306 C CA . GLU A 1 304 ? -3.742 -30.547 -22.781 1 95.19 304 GLU A CA 1
ATOM 2307 C C . GLU A 1 304 ? -4.301 -31.625 -21.844 1 95.19 304 GLU A C 1
ATOM 2309 O O . GLU A 1 304 ? -5.113 -32.438 -22.25 1 95.19 304 GLU A O 1
ATOM 2314 N N . GLY A 1 305 ? -3.855 -31.578 -20.594 1 97.19 305 GLY A N 1
ATOM 2315 C CA . GLY A 1 305 ? -4.301 -32.562 -19.625 1 97.19 305 GLY A CA 1
ATOM 2316 C C . GLY A 1 305 ? -5.629 -32.219 -18.969 1 97.19 305 GLY A C 1
ATOM 2317 O O . GLY A 1 305 ? -6.305 -31.281 -19.406 1 97.19 305 GLY A O 1
ATOM 2318 N N . GLN A 1 306 ? -6.031 -32.969 -17.969 1 97.75 306 GLN A N 1
ATOM 2319 C CA . GLN A 1 306 ? -7.328 -32.875 -17.312 1 97.75 306 GLN A CA 1
ATOM 2320 C C . GLN A 1 306 ? -7.438 -31.609 -16.5 1 97.75 306 GLN A C 1
ATOM 2322 O O . GLN A 1 306 ? -8.523 -31.031 -16.359 1 97.75 306 GLN A O 1
ATOM 2327 N N . LEU A 1 307 ? -6.309 -31.172 -15.867 1 98.62 307 LEU A N 1
ATOM 2328 C CA . LEU A 1 307 ? -6.258 -29.969 -15.031 1 98.62 307 LEU A CA 1
ATOM 2329 C C . LEU A 1 307 ? -4.977 -29.188 -15.289 1 98.62 307 LEU A C 1
ATOM 2331 O O . LEU A 1 307 ? -4.02 -29.281 -14.516 1 98.62 307 LEU A O 1
ATOM 2335 N N . PRO A 1 308 ? -5.016 -28.391 -16.359 1 98.81 308 PRO A N 1
ATOM 2336 C CA . PRO A 1 308 ? -3.816 -27.594 -16.641 1 98.81 308 PRO A CA 1
ATOM 2337 C C . PRO A 1 308 ? -3.426 -26.688 -15.477 1 98.81 308 PRO A C 1
ATOM 2339 O O . PRO A 1 308 ? -4.273 -25.969 -14.938 1 98.81 308 PRO A O 1
ATOM 2342 N N . ILE A 1 309 ? -2.197 -26.75 -15.031 1 98.94 309 ILE A N 1
ATOM 2343 C CA . ILE A 1 309 ? -1.61 -25.891 -14.023 1 98.94 309 ILE A CA 1
ATOM 2344 C C . ILE A 1 309 ? -0.361 -25.203 -14.578 1 98.94 309 ILE A C 1
ATOM 2346 O O . ILE A 1 309 ? 0.561 -25.875 -15.047 1 98.94 309 ILE A O 1
ATOM 2350 N N . ASN A 1 310 ? -0.331 -23.859 -14.516 1 98.81 310 ASN A N 1
ATOM 2351 C CA . ASN A 1 310 ? 0.78 -23.031 -14.984 1 98.81 310 ASN A CA 1
ATOM 2352 C C . ASN A 1 310 ? 1.051 -23.266 -16.469 1 98.81 310 ASN A C 1
ATOM 2354 O O . ASN A 1 310 ? 2.193 -23.484 -16.875 1 98.81 310 ASN A O 1
ATOM 2358 N N . SER A 1 311 ? -0.056 -23.219 -17.25 1 98.44 311 SER A N 1
ATOM 2359 C CA . SER A 1 311 ? 0.069 -23.312 -18.703 1 98.44 311 SER A CA 1
ATOM 2360 C C . SER A 1 311 ? 0.887 -22.156 -19.266 1 98.44 311 SER A C 1
ATOM 2362 O O . SER A 1 311 ? 1.402 -22.25 -20.375 1 98.44 311 SER A O 1
ATOM 2364 N N . SER A 1 312 ? 1.04 -21.109 -18.5 1 98.38 312 SER A N 1
ATOM 2365 C CA . SER A 1 312 ? 1.778 -19.922 -18.906 1 98.38 312 SER A CA 1
ATOM 2366 C C . SER A 1 312 ? 3.283 -20.172 -18.875 1 98.38 312 SER A C 1
ATOM 2368 O O . SER A 1 312 ? 4.059 -19.359 -19.391 1 98.38 312 SER A O 1
ATOM 2370 N N . GLY A 1 313 ? 3.725 -21.219 -18.344 1 98.62 313 GLY A N 1
ATOM 2371 C CA . GLY A 1 313 ? 5.121 -21.438 -18 1 98.62 313 GLY A CA 1
ATOM 2372 C C . GLY A 1 313 ? 5.453 -21.094 -16.562 1 98.62 313 GLY A C 1
ATOM 2373 O O . GLY A 1 313 ? 6.57 -21.328 -16.109 1 98.62 313 GLY A O 1
ATOM 2374 N N . GLY A 1 314 ? 4.438 -20.516 -15.883 1 98.56 314 GLY A N 1
ATOM 2375 C CA . GLY A 1 314 ? 4.598 -20.188 -14.477 1 98.56 314 GLY A CA 1
ATOM 2376 C C . GLY A 1 314 ? 5.652 -19.125 -14.234 1 98.56 314 GLY A C 1
ATOM 2377 O O . GLY A 1 314 ? 6.152 -18.516 -15.18 1 98.56 314 GLY A O 1
ATOM 2378 N N . LEU A 1 315 ? 5.93 -18.906 -12.93 1 98.69 315 LEU A N 1
ATOM 2379 C CA . LEU A 1 315 ? 6.969 -17.953 -12.531 1 98.69 315 LEU A CA 1
ATOM 2380 C C . LEU A 1 315 ? 8.336 -18.406 -13.039 1 98.69 315 LEU A C 1
ATOM 2382 O O . LEU A 1 315 ? 9.195 -17.578 -13.336 1 98.69 315 LEU A O 1
ATOM 2386 N N . LYS A 1 316 ? 8.484 -19.688 -13.141 1 97.88 316 LYS A N 1
ATOM 2387 C CA . LYS A 1 316 ? 9.773 -20.281 -13.5 1 97.88 316 LYS A CA 1
ATOM 2388 C C . LYS A 1 316 ? 10.172 -19.906 -14.922 1 97.88 316 LYS A C 1
ATOM 2390 O O . LYS A 1 316 ? 11.328 -19.547 -15.172 1 97.88 316 LYS A O 1
ATOM 2395 N N . SER A 1 317 ? 9.273 -20.062 -15.867 1 98.25 317 SER A N 1
ATOM 2396 C CA . SER A 1 317 ? 9.633 -19.859 -17.266 1 98.25 317 SER A CA 1
ATOM 2397 C C . SER A 1 317 ? 9.086 -18.531 -17.797 1 98.25 317 SER A C 1
ATOM 2399 O O . SER A 1 317 ? 9.797 -17.797 -18.484 1 98.25 317 SER A O 1
ATOM 2401 N N . ARG A 1 318 ? 7.758 -18.234 -17.531 1 98.19 318 ARG A N 1
ATOM 2402 C CA . ARG A 1 318 ? 7.211 -16.938 -17.938 1 98.19 318 ARG A CA 1
ATOM 2403 C C . ARG A 1 318 ? 8.016 -15.797 -17.328 1 98.19 318 ARG A C 1
ATOM 2405 O O . ARG A 1 318 ? 8.312 -14.812 -18 1 98.19 318 ARG A O 1
ATOM 2412 N N . GLY A 1 319 ? 8.281 -16 -16.109 1 98.44 319 GLY A N 1
ATOM 2413 C CA . GLY A 1 319 ? 9.016 -14.992 -15.359 1 98.44 319 GLY A CA 1
ATOM 2414 C C . GLY A 1 319 ? 8.367 -14.633 -14.031 1 98.44 319 GLY A C 1
ATOM 2415 O O . GLY A 1 319 ? 7.176 -14.891 -13.836 1 98.44 319 GLY A O 1
ATOM 2416 N N . HIS A 1 320 ? 9.234 -14.008 -13.156 1 98.25 320 HIS A N 1
ATOM 2417 C CA . HIS A 1 320 ? 8.75 -13.734 -11.812 1 98.25 320 HIS A CA 1
ATOM 2418 C C . HIS A 1 320 ? 9.117 -12.312 -11.375 1 98.25 320 HIS A C 1
ATOM 2420 O O . HIS A 1 320 ? 9.852 -12.133 -10.398 1 98.25 320 HIS A O 1
ATOM 2426 N N . PRO A 1 321 ? 8.609 -11.289 -12.102 1 98.56 321 PRO A N 1
ATOM 2427 C CA . PRO A 1 321 ? 8.648 -9.992 -11.43 1 98.56 321 PRO A CA 1
ATOM 2428 C C . PRO A 1 321 ? 7.828 -9.969 -10.141 1 98.56 321 PRO A C 1
ATOM 2430 O O . PRO A 1 321 ? 6.598 -10 -10.188 1 98.56 321 PRO A O 1
ATOM 2433 N N . VAL A 1 322 ? 8.477 -9.891 -9.016 1 97.5 322 VAL A N 1
ATOM 2434 C CA . VAL A 1 322 ? 7.906 -10.281 -7.727 1 97.5 322 VAL A CA 1
ATOM 2435 C C . VAL A 1 322 ? 6.621 -9.492 -7.473 1 97.5 322 VAL A C 1
ATOM 2437 O O . VAL A 1 322 ? 5.582 -10.078 -7.16 1 97.5 322 VAL A O 1
ATOM 2440 N N . GLY A 1 323 ? 6.617 -8.203 -7.703 1 98.12 323 GLY A N 1
ATOM 2441 C CA . GLY A 1 323 ? 5.438 -7.398 -7.426 1 98.12 323 GLY A CA 1
ATOM 2442 C C . GLY A 1 323 ? 4.316 -7.617 -8.422 1 98.12 323 GLY A C 1
ATOM 2443 O O . GLY A 1 323 ? 3.156 -7.309 -8.133 1 98.12 323 GLY A O 1
ATOM 2444 N N . ALA A 1 324 ? 4.602 -8.227 -9.57 1 98.62 324 ALA A N 1
ATOM 2445 C CA . ALA A 1 324 ? 3.633 -8.281 -10.664 1 98.62 324 ALA A CA 1
ATOM 2446 C C . ALA A 1 324 ? 3.121 -9.711 -10.867 1 98.62 324 ALA A C 1
ATOM 2448 O O . ALA A 1 324 ? 2.107 -9.922 -11.539 1 98.62 324 ALA A O 1
ATOM 2449 N N . SER A 1 325 ? 3.801 -10.656 -10.258 1 98.62 325 SER A N 1
ATOM 2450 C CA . SER A 1 325 ? 3.576 -12.062 -10.586 1 98.62 325 SER A CA 1
ATOM 2451 C C . SER A 1 325 ? 2.131 -12.469 -10.312 1 98.62 325 SER A C 1
ATOM 2453 O O . SER A 1 325 ? 1.509 -13.148 -11.133 1 98.62 325 SER A O 1
ATOM 2455 N N . GLY A 1 326 ? 1.619 -12.047 -9.148 1 98.81 326 GLY A N 1
ATOM 2456 C CA . GLY A 1 326 ? 0.263 -12.43 -8.789 1 98.81 326 GLY A CA 1
ATOM 2457 C C . GLY A 1 326 ? -0.78 -11.914 -9.766 1 98.81 326 GLY A C 1
ATOM 2458 O O . GLY A 1 326 ? -1.775 -12.586 -10.031 1 98.81 326 GLY A O 1
ATOM 2459 N N . LEU A 1 327 ? -0.599 -10.719 -10.25 1 98.88 327 LEU A N 1
ATOM 2460 C CA . LEU A 1 327 ? -1.533 -10.164 -11.227 1 98.88 327 LEU A CA 1
ATOM 2461 C C . LEU A 1 327 ? -1.327 -10.789 -12.602 1 98.88 327 LEU A C 1
ATOM 2463 O O . LEU A 1 327 ? -2.287 -10.977 -13.352 1 98.88 327 LEU A O 1
ATOM 2467 N N . ALA A 1 328 ? -0.071 -11.062 -12.914 1 98.88 328 ALA A N 1
ATOM 2468 C CA . ALA A 1 328 ? 0.224 -11.734 -14.18 1 98.88 328 ALA A CA 1
ATOM 2469 C C . ALA A 1 328 ? -0.491 -13.078 -14.266 1 98.88 328 ALA A C 1
ATOM 2471 O O . ALA A 1 328 ? -0.97 -13.461 -15.336 1 98.88 328 ALA A O 1
ATOM 2472 N N . GLN A 1 329 ? -0.544 -13.789 -13.164 1 98.88 329 GLN A N 1
ATOM 2473 C CA . GLN A 1 329 ? -1.265 -15.062 -13.125 1 98.88 329 GLN A CA 1
ATOM 2474 C C . GLN A 1 329 ? -2.74 -14.867 -13.469 1 98.88 329 GLN A C 1
ATOM 2476 O O . GLN A 1 329 ? -3.332 -15.68 -14.18 1 98.88 329 GLN A O 1
ATOM 2481 N N . ILE A 1 330 ? -3.316 -13.789 -12.969 1 98.88 330 ILE A N 1
ATOM 2482 C CA . ILE A 1 330 ? -4.703 -13.453 -13.266 1 98.88 330 ILE A CA 1
ATOM 2483 C C . ILE A 1 330 ? -4.863 -13.195 -14.766 1 98.88 330 ILE A C 1
ATOM 2485 O O . ILE A 1 330 ? -5.785 -13.727 -15.398 1 98.88 330 ILE A O 1
ATOM 2489 N N . VAL A 1 331 ? -3.996 -12.43 -15.32 1 98.62 331 VAL A N 1
ATOM 2490 C CA . VAL A 1 331 ? -4.082 -12.062 -16.734 1 98.62 331 VAL A CA 1
ATOM 2491 C C . VAL A 1 331 ? -3.902 -13.312 -17.594 1 98.62 331 VAL A C 1
ATOM 2493 O O . VAL A 1 331 ? -4.574 -13.469 -18.609 1 98.62 331 VAL A O 1
ATOM 2496 N N . GLU A 1 332 ? -2.984 -14.195 -17.219 1 98.69 332 GLU A N 1
ATOM 2497 C CA . GLU A 1 332 ? -2.771 -15.43 -17.969 1 98.69 332 GLU A CA 1
ATOM 2498 C C . GLU A 1 332 ? -4.023 -16.297 -17.969 1 98.69 332 GLU A C 1
ATOM 2500 O O . GLU A 1 332 ? -4.348 -16.938 -18.969 1 98.69 332 GLU A O 1
ATOM 2505 N N . LEU A 1 333 ? -4.699 -16.359 -16.812 1 98.75 333 LEU A N 1
ATOM 2506 C CA . LEU A 1 333 ? -5.965 -17.078 -16.781 1 98.75 333 LEU A CA 1
ATOM 2507 C C . LEU A 1 333 ? -6.984 -16.453 -17.719 1 98.75 333 LEU A C 1
ATOM 2509 O O . LEU A 1 333 ? -7.715 -17.156 -18.422 1 98.75 333 LEU A O 1
ATOM 2513 N N . CYS A 1 334 ? -7.062 -15.141 -17.75 1 98.12 334 CYS A N 1
ATOM 2514 C CA . CYS A 1 334 ? -7.953 -14.453 -18.672 1 98.12 334 CYS A CA 1
ATOM 2515 C C . CYS A 1 334 ? -7.637 -14.836 -20.125 1 98.12 334 CYS A C 1
ATOM 2517 O O . CYS A 1 334 ? -8.547 -15.062 -20.922 1 98.12 334 CYS A O 1
ATOM 2519 N N . ARG A 1 335 ? -6.391 -14.883 -20.422 1 97 335 ARG A N 1
ATOM 2520 C CA . ARG A 1 335 ? -5.965 -15.273 -21.766 1 97 335 ARG A CA 1
ATOM 2521 C C . ARG A 1 335 ? -6.391 -16.703 -22.094 1 97 335 ARG A C 1
ATOM 2523 O O . ARG A 1 335 ? -6.859 -16.984 -23.188 1 97 335 ARG A O 1
ATOM 2530 N N . SER A 1 336 ? -6.199 -17.578 -21.125 1 97.38 336 SER A N 1
ATOM 2531 C CA . SER A 1 336 ? -6.598 -18.984 -21.312 1 97.38 336 SER A CA 1
ATOM 2532 C C . SER A 1 336 ? -8.094 -19.094 -21.578 1 97.38 336 SER A C 1
ATOM 2534 O O . SER A 1 336 ? -8.523 -19.891 -22.422 1 97.38 336 SER A O 1
ATOM 2536 N N . PHE A 1 337 ? -8.891 -18.312 -20.828 1 97.5 337 PHE A N 1
ATOM 2537 C CA . PHE A 1 337 ? -10.336 -18.297 -21.016 1 97.5 337 PHE A CA 1
ATOM 2538 C C . PHE A 1 337 ? -10.695 -17.859 -22.438 1 97.5 337 PHE A C 1
ATOM 2540 O O . PHE A 1 337 ? -11.641 -18.375 -23.031 1 97.5 337 PHE A O 1
ATOM 2547 N N . LYS A 1 338 ? -9.984 -16.938 -22.984 1 94.31 338 LYS A N 1
ATOM 2548 C CA . LYS A 1 338 ? -10.227 -16.453 -24.328 1 94.31 338 LYS A CA 1
ATOM 2549 C C . LYS A 1 338 ? -9.883 -17.531 -25.375 1 94.31 338 LYS A C 1
ATOM 2551 O O . LYS A 1 338 ? -10.539 -17.625 -26.406 1 94.31 338 LYS A O 1
ATOM 2556 N N . GLN A 1 339 ? -8.859 -18.281 -25.125 1 94.12 339 GLN A N 1
ATOM 2557 C CA . GLN A 1 339 ? -8.383 -19.297 -26.062 1 94.12 339 GLN A CA 1
ATOM 2558 C C . GLN A 1 339 ? -9.211 -20.562 -25.969 1 94.12 339 GLN A C 1
ATOM 2560 O O . GLN A 1 339 ? -9.328 -21.312 -26.953 1 94.12 339 GLN A O 1
ATOM 2565 N N . ARG A 1 340 ? -9.758 -20.781 -24.828 1 95.31 340 ARG A N 1
ATOM 2566 C CA . ARG A 1 340 ? -10.531 -21.984 -24.562 1 95.31 340 ARG A CA 1
ATOM 2567 C C . ARG A 1 340 ? -11.898 -21.656 -23.984 1 95.31 340 ARG A C 1
ATOM 2569 O O . ARG A 1 340 ? -12.078 -21.656 -22.766 1 95.31 340 ARG A O 1
ATOM 2576 N N . GLU A 1 341 ? -12.844 -21.609 -24.75 1 93.69 341 GLU A N 1
ATOM 2577 C CA . GLU A 1 341 ? -14.164 -21.094 -24.375 1 93.69 341 GLU A CA 1
ATOM 2578 C C . GLU A 1 341 ? -14.891 -22.047 -23.438 1 93.69 341 GLU A C 1
ATOM 2580 O O . GLU A 1 341 ? -15.844 -21.656 -22.766 1 93.69 341 GLU A O 1
ATOM 2585 N N . GLU A 1 342 ? -14.359 -23.266 -23.422 1 95.12 342 GLU A N 1
ATOM 2586 C CA . GLU A 1 342 ? -15.031 -24.25 -22.594 1 95.12 342 GLU A CA 1
ATOM 2587 C C . GLU A 1 342 ? -14.648 -24.109 -21.125 1 95.12 342 GLU A C 1
ATOM 2589 O O . GLU A 1 342 ? -15.32 -24.641 -20.25 1 95.12 342 GLU A O 1
ATOM 2594 N N . LEU A 1 343 ? -13.562 -23.422 -20.875 1 97.12 343 LEU A N 1
ATOM 2595 C CA . LEU A 1 343 ? -13.133 -23.219 -19.5 1 97.12 343 LEU A CA 1
ATOM 2596 C C . LEU A 1 343 ? -14.047 -22.219 -18.797 1 97.12 343 LEU A C 1
ATOM 2598 O O . LEU A 1 343 ? -14.352 -21.156 -19.344 1 97.12 343 LEU A O 1
ATOM 2602 N N . ARG A 1 344 ? -14.453 -22.547 -17.609 1 97.88 344 ARG A N 1
ATOM 2603 C CA . ARG A 1 344 ? -15.383 -21.672 -16.891 1 97.88 344 ARG A CA 1
ATOM 2604 C C . ARG A 1 344 ? -14.766 -21.188 -15.578 1 97.88 344 ARG A C 1
ATOM 2606 O O . ARG A 1 344 ? -15.023 -20.047 -15.156 1 97.88 344 ARG A O 1
ATOM 2613 N N . LEU A 1 345 ? -14.023 -22.047 -14.883 1 98.81 345 LEU A N 1
ATOM 2614 C CA . LEU A 1 345 ? -13.508 -21.703 -13.562 1 98.81 345 LEU A CA 1
ATOM 2615 C C . LEU A 1 345 ? -11.984 -21.828 -13.531 1 98.81 345 LEU A C 1
ATOM 2617 O O . LEU A 1 345 ? -11.43 -22.875 -13.891 1 98.81 345 LEU A O 1
ATOM 2621 N N . GLY A 1 346 ? -11.336 -20.75 -13.164 1 98.88 346 GLY A N 1
ATOM 2622 C CA . GLY A 1 346 ? -9.891 -20.703 -12.992 1 98.88 346 GLY A CA 1
ATOM 2623 C C . GLY A 1 346 ? -9.469 -20.297 -11.586 1 98.88 346 GLY A C 1
ATOM 2624 O O . GLY A 1 346 ? -10.172 -19.531 -10.922 1 98.88 346 GLY A O 1
ATOM 2625 N N . LEU A 1 347 ? -8.352 -20.828 -11.125 1 98.94 347 LEU A N 1
ATOM 2626 C CA . LEU A 1 347 ? -7.816 -20.562 -9.797 1 98.94 347 LEU A CA 1
ATOM 2627 C C . LEU A 1 347 ? -6.43 -19.922 -9.883 1 98.94 347 LEU A C 1
ATOM 2629 O O . LEU A 1 347 ? -5.559 -20.422 -10.602 1 98.94 347 LEU A O 1
ATOM 2633 N N . ALA A 1 348 ? -6.219 -18.812 -9.242 1 98.94 348 ALA A N 1
ATOM 2634 C CA . ALA A 1 348 ? -4.914 -18.172 -9.125 1 98.94 348 ALA A CA 1
ATOM 2635 C C . ALA A 1 348 ? -4.441 -18.141 -7.672 1 98.94 348 ALA A C 1
ATOM 2637 O O . ALA A 1 348 ? -5.238 -17.922 -6.758 1 98.94 348 ALA A O 1
ATOM 2638 N N . HIS A 1 349 ? -3.18 -18.375 -7.469 1 98.88 349 HIS A N 1
ATOM 2639 C CA . HIS A 1 349 ? -2.57 -18.406 -6.141 1 98.88 349 HIS A CA 1
ATOM 2640 C C . HIS A 1 349 ? -1.206 -17.719 -6.148 1 98.88 349 HIS A C 1
ATOM 2642 O O . HIS A 1 349 ? -0.417 -17.906 -7.078 1 98.88 349 HIS A O 1
ATOM 2648 N N . SER A 1 350 ? -0.987 -16.875 -5.188 1 98.69 350 SER A N 1
ATOM 2649 C CA . SER A 1 350 ? 0.292 -16.188 -5.062 1 98.69 350 SER A CA 1
ATOM 2650 C C . SER A 1 350 ? 0.789 -16.203 -3.619 1 98.69 350 SER A C 1
ATOM 2652 O O . SER A 1 350 ? 0 -16.047 -2.684 1 98.69 350 SER A O 1
ATOM 2654 N N . ILE A 1 351 ? 2.066 -16.344 -3.498 1 97.31 351 ILE A N 1
ATOM 2655 C CA . ILE A 1 351 ? 2.729 -16.453 -2.203 1 97.31 351 ILE A CA 1
ATOM 2656 C C . ILE A 1 351 ? 3.531 -15.18 -1.929 1 97.31 351 ILE A C 1
ATOM 2658 O O . ILE A 1 351 ? 4.246 -14.688 -2.807 1 97.31 351 ILE A O 1
ATOM 2662 N N . GLY A 1 352 ? 3.307 -14.602 -0.763 1 96.19 352 GLY A N 1
ATOM 2663 C CA . GLY A 1 352 ? 4.18 -13.547 -0.263 1 96.19 352 GLY A CA 1
ATOM 2664 C C . GLY A 1 352 ? 5.145 -14.031 0.802 1 96.19 352 GLY A C 1
ATOM 2665 O O . GLY A 1 352 ? 4.781 -14.844 1.656 1 96.19 352 GLY A O 1
ATOM 2666 N N . GLY A 1 353 ? 6.438 -13.453 0.734 1 92.25 353 GLY A N 1
ATOM 2667 C CA . GLY A 1 353 ? 7.434 -14.016 1.629 1 92.25 353 GLY A CA 1
ATOM 2668 C C . GLY A 1 353 ? 7.605 -15.516 1.459 1 92.25 353 GLY A C 1
ATOM 2669 O O . GLY A 1 353 ? 7.469 -16.047 0.352 1 92.25 353 GLY A O 1
ATOM 2670 N N . LEU A 1 354 ? 8.133 -16.141 2.471 1 90.5 354 LEU A N 1
ATOM 2671 C CA . LEU A 1 354 ? 8.172 -17.594 2.424 1 90.5 354 LEU A CA 1
ATOM 2672 C C . LEU A 1 354 ? 6.844 -18.188 2.875 1 90.5 354 LEU A C 1
ATOM 2674 O O . LEU A 1 354 ? 6.77 -18.812 3.934 1 90.5 354 LEU A O 1
ATOM 2678 N N . ALA A 1 355 ? 5.82 -17.812 2.096 1 93.31 355 ALA A N 1
ATOM 2679 C CA . ALA A 1 355 ? 4.445 -18.281 2.229 1 93.31 355 ALA A CA 1
ATOM 2680 C C . ALA A 1 355 ? 3.791 -17.719 3.488 1 93.31 355 ALA A C 1
ATOM 2682 O O . ALA A 1 355 ? 3.035 -18.422 4.168 1 93.31 355 ALA A O 1
ATOM 2683 N N . THR A 1 356 ? 4.066 -16.5 3.811 1 94.62 356 THR A N 1
ATOM 2684 C CA . THR A 1 356 ? 3.578 -15.922 5.059 1 94.62 356 THR A CA 1
ATOM 2685 C C . THR A 1 356 ? 2.383 -15.008 4.805 1 94.62 356 THR A C 1
ATOM 2687 O O . THR A 1 356 ? 1.664 -14.641 5.738 1 94.62 356 THR A O 1
ATOM 2690 N N . ASN A 1 357 ? 2.162 -14.586 3.635 1 97.88 357 ASN A N 1
ATOM 2691 C CA . ASN A 1 357 ? 1.072 -13.703 3.236 1 97.88 357 ASN A CA 1
ATOM 2692 C C . ASN A 1 357 ? 0.55 -14.047 1.845 1 97.88 357 ASN A C 1
ATOM 2694 O O . ASN A 1 357 ? 0.978 -13.453 0.853 1 97.88 357 ASN A O 1
ATOM 2698 N N . ASN A 1 358 ? -0.42 -14.961 1.789 1 98.56 358 ASN A N 1
ATOM 2699 C CA . ASN A 1 358 ? -0.789 -15.602 0.535 1 98.56 358 ASN A CA 1
ATOM 2700 C C . ASN A 1 358 ? -2.213 -15.25 0.119 1 98.56 358 ASN A C 1
ATOM 2702 O O . ASN A 1 358 ? -3.035 -14.875 0.958 1 98.56 358 ASN A O 1
ATOM 2706 N N . PHE A 1 359 ? -2.461 -15.328 -1.186 1 98.94 359 PHE A N 1
ATOM 2707 C CA . PHE A 1 359 ? -3.744 -14.93 -1.758 1 98.94 359 PHE A CA 1
ATOM 2708 C C . PHE A 1 359 ? -4.203 -15.945 -2.799 1 98.94 359 PHE A C 1
ATOM 2710 O O . PHE A 1 359 ? -3.393 -16.469 -3.564 1 98.94 359 PHE A O 1
ATOM 2717 N N . ALA A 1 360 ? -5.484 -16.281 -2.811 1 98.94 360 ALA A N 1
ATOM 2718 C CA . ALA A 1 360 ? -6.133 -17.125 -3.807 1 98.94 360 ALA A CA 1
ATOM 2719 C C . ALA A 1 360 ? -7.359 -16.438 -4.398 1 98.94 360 ALA A C 1
ATOM 2721 O O . ALA A 1 360 ? -8.109 -15.773 -3.686 1 98.94 360 ALA A O 1
ATOM 2722 N N . THR A 1 361 ? -7.543 -16.531 -5.699 1 98.94 361 THR A N 1
ATOM 2723 C CA . THR A 1 361 ? -8.672 -15.93 -6.395 1 98.94 361 THR A CA 1
ATOM 2724 C C . THR A 1 361 ? -9.305 -16.922 -7.371 1 98.94 361 THR A C 1
ATOM 2726 O O . THR A 1 361 ? -8.594 -17.562 -8.148 1 98.94 361 THR A O 1
ATOM 2729 N N . VAL A 1 362 ? -10.594 -17.031 -7.309 1 98.94 362 VAL A N 1
ATOM 2730 C CA . VAL A 1 362 ? -11.344 -17.828 -8.273 1 98.94 362 VAL A CA 1
ATOM 2731 C C . VAL A 1 362 ? -11.984 -16.906 -9.312 1 98.94 362 VAL A C 1
ATOM 2733 O O . VAL A 1 362 ? -12.734 -15.992 -8.961 1 98.94 362 VAL A O 1
ATOM 2736 N N . LEU A 1 363 ? -11.648 -17.156 -10.562 1 98.94 363 LEU A N 1
ATOM 2737 C CA . LEU A 1 363 ? -12.242 -16.422 -11.68 1 98.94 363 LEU A CA 1
ATOM 2738 C C . LEU A 1 363 ? -13.32 -17.266 -12.352 1 98.94 363 LEU A C 1
ATOM 2740 O O . LEU A 1 363 ? -13.234 -18.484 -12.383 1 98.94 363 LEU A O 1
ATOM 2744 N N . GLU A 1 364 ? -14.273 -16.562 -12.867 1 98.75 364 GLU A N 1
ATOM 2745 C CA . GLU A 1 364 ? -15.344 -17.219 -13.617 1 98.75 364 GLU A CA 1
ATOM 2746 C C . GLU A 1 364 ? -15.477 -16.609 -15.016 1 98.75 364 GLU A C 1
ATOM 2748 O O . GLU A 1 364 ? -15.547 -15.391 -15.172 1 98.75 364 GLU A O 1
ATOM 2753 N N . HIS A 1 365 ? -15.484 -17.484 -15.953 1 97.75 365 HIS A N 1
ATOM 2754 C CA . HIS A 1 365 ? -15.695 -17.125 -17.359 1 97.75 365 HIS A CA 1
ATOM 2755 C C . HIS A 1 365 ? -17.125 -17.422 -17.781 1 97.75 365 HIS A C 1
ATOM 2757 O O . HIS A 1 365 ? -17.594 -18.547 -17.672 1 97.75 365 HIS A O 1
ATOM 2763 N N . GLY A 1 366 ? -17.797 -16.344 -18.047 1 86.56 366 GLY A N 1
ATOM 2764 C CA . GLY A 1 366 ? -19.172 -16.562 -18.453 1 86.56 366 GLY A CA 1
ATOM 2765 C C . GLY A 1 366 ? -19.641 -15.562 -19.5 1 86.56 366 GLY A C 1
ATOM 2766 O O . GLY A 1 366 ? -19.094 -14.461 -19.609 1 86.56 366 GLY A O 1
ATOM 2767 N N . LYS A 1 367 ? -20.469 -16 -20.453 1 66.56 367 LYS A N 1
ATOM 2768 C CA . LYS A 1 367 ? -21.094 -15.18 -21.484 1 66.56 367 LYS A CA 1
ATOM 2769 C C . LYS A 1 367 ? -22.094 -14.203 -20.875 1 66.56 367 LYS A C 1
ATOM 2771 O O . LYS A 1 367 ? -22.719 -14.508 -19.844 1 66.56 367 LYS A O 1
ATOM 2776 N N . MET B 1 1 ? -24.344 3.979 3.871 1 81.38 1 MET B N 1
ATOM 2777 C CA . MET B 1 1 ? -23.156 3.148 4.039 1 81.38 1 MET B CA 1
ATOM 2778 C C . MET B 1 1 ? -22.922 2.826 5.512 1 81.38 1 MET B C 1
ATOM 2780 O O . MET B 1 1 ? -23.328 3.588 6.391 1 81.38 1 MET B O 1
ATOM 2784 N N . THR B 1 2 ? -22.375 1.672 5.836 1 91.62 2 THR B N 1
ATOM 2785 C CA . THR B 1 2 ? -22.078 1.243 7.199 1 91.62 2 THR B CA 1
ATOM 2786 C C . THR B 1 2 ? -21.203 2.273 7.918 1 91.62 2 THR B C 1
ATOM 2788 O O . THR B 1 2 ? -20.203 2.736 7.371 1 91.62 2 THR B O 1
ATOM 2791 N N . LYS B 1 3 ? -21.688 2.736 9.086 1 96.81 3 LYS B N 1
ATOM 2792 C CA . LYS B 1 3 ? -20.891 3.666 9.883 1 96.81 3 LYS B CA 1
ATOM 2793 C C . LYS B 1 3 ? -19.641 2.98 10.453 1 96.81 3 LYS B C 1
ATOM 2795 O O . LYS B 1 3 ? -19.719 1.837 10.906 1 96.81 3 LYS B O 1
ATOM 2800 N N . VAL B 1 4 ? -18.531 3.609 10.406 1 98.62 4 VAL B N 1
ATOM 2801 C CA . VAL B 1 4 ? -17.266 3.068 10.914 1 98.62 4 VAL B CA 1
ATOM 2802 C C . VAL B 1 4 ? -16.781 3.906 12.094 1 98.62 4 VAL B C 1
ATOM 2804 O O . VAL B 1 4 ? -16.781 5.137 12.023 1 98.62 4 VAL B O 1
ATOM 2807 N N . PHE B 1 5 ? -16.344 3.23 13.133 1 98.25 5 PHE B N 1
ATOM 2808 C CA . PHE B 1 5 ? -15.961 3.895 14.375 1 98.25 5 PHE B CA 1
ATOM 2809 C C . PHE B 1 5 ? -14.484 3.684 14.672 1 98.25 5 PHE B C 1
ATOM 2811 O O . PHE B 1 5 ? -13.891 2.693 14.234 1 98.25 5 PHE B O 1
ATOM 2818 N N . ILE B 1 6 ? -13.914 4.609 15.391 1 97.88 6 ILE B N 1
ATOM 2819 C CA . ILE B 1 6 ? -12.516 4.555 15.781 1 97.88 6 ILE B CA 1
ATOM 2820 C C . ILE B 1 6 ? -12.398 4.082 17.234 1 97.88 6 ILE B C 1
ATOM 2822 O O . ILE B 1 6 ? -13.117 4.566 18.109 1 97.88 6 ILE B O 1
ATOM 2826 N N . HIS B 1 7 ? -11.555 3.1 17.422 1 96.88 7 HIS B N 1
ATOM 2827 C CA . HIS B 1 7 ? -11.203 2.617 18.75 1 96.88 7 HIS B CA 1
ATOM 2828 C C . HIS B 1 7 ? -9.695 2.672 18.984 1 96.88 7 HIS B C 1
ATOM 2830 O O . HIS B 1 7 ? -8.922 2.57 18.031 1 96.88 7 HIS B O 1
ATOM 2836 N N . GLY B 1 8 ? -9.266 2.842 20.172 1 95.38 8 GLY B N 1
ATOM 2837 C CA . GLY B 1 8 ? -7.906 2.688 20.656 1 95.38 8 GLY B CA 1
ATOM 2838 C C . GLY B 1 8 ? -6.914 3.588 19.938 1 95.38 8 GLY B C 1
ATOM 2839 O O . GLY B 1 8 ? -5.863 3.129 19.5 1 95.38 8 GLY B O 1
ATOM 2840 N N . PRO B 1 9 ? -7.277 4.84 19.672 1 96.94 9 PRO B N 1
ATOM 2841 C CA . PRO B 1 9 ? -6.281 5.73 19.078 1 96.94 9 PRO B CA 1
ATOM 2842 C C . PRO B 1 9 ? -5.027 5.871 19.938 1 96.94 9 PRO B C 1
ATOM 2844 O O . PRO B 1 9 ? -5.125 6.098 21.156 1 96.94 9 PRO B O 1
ATOM 2847 N N . SER B 1 10 ? -3.84 5.703 19.234 1 97.12 10 SER B N 1
ATOM 2848 C CA . SER B 1 10 ? -2.582 5.711 19.969 1 97.12 10 SER B CA 1
ATOM 2849 C C . SER B 1 10 ? -1.473 6.387 19.172 1 97.12 10 SER B C 1
ATOM 2851 O O . SER B 1 10 ? -1.441 6.293 17.938 1 97.12 10 SER B O 1
ATOM 2853 N N . LEU B 1 11 ? -0.577 7.129 19.859 1 97.62 11 LEU B N 1
ATOM 2854 C CA . LEU B 1 11 ? 0.613 7.754 19.297 1 97.62 11 LEU B CA 1
ATOM 2855 C C . LEU B 1 11 ? 1.858 7.367 20.078 1 97.62 11 LEU B C 1
ATOM 2857 O O . LEU B 1 11 ? 1.812 7.262 21.312 1 97.62 11 LEU B O 1
ATOM 2861 N N . SER B 1 12 ? 2.887 7.121 19.375 1 97.44 12 SER B N 1
ATOM 2862 C CA . SER B 1 12 ? 4.188 7.09 20.031 1 97.44 12 SER B CA 1
ATOM 2863 C C . SER B 1 12 ? 4.699 8.5 20.312 1 97.44 12 SER B C 1
ATOM 2865 O O . SER B 1 12 ? 4.207 9.469 19.734 1 97.44 12 SER B O 1
ATOM 2867 N N . PRO B 1 13 ? 5.66 8.602 21.219 1 96.25 13 PRO B N 1
ATOM 2868 C CA . PRO B 1 13 ? 6.391 9.875 21.188 1 96.25 13 PRO B CA 1
ATOM 2869 C C . PRO B 1 13 ? 7.062 10.133 19.844 1 96.25 13 PRO B C 1
ATOM 2871 O O . PRO B 1 13 ? 7.559 9.203 19.203 1 96.25 13 PRO B O 1
ATOM 2874 N N . PHE B 1 14 ? 6.98 11.367 19.422 1 98.06 14 PHE B N 1
ATOM 2875 C CA . PHE B 1 14 ? 7.652 11.711 18.172 1 98.06 14 PHE B CA 1
ATOM 2876 C C . PHE B 1 14 ? 9.047 12.258 18.438 1 98.06 14 PHE B C 1
ATOM 2878 O O . PHE B 1 14 ? 9.273 12.922 19.453 1 98.06 14 PHE B O 1
ATOM 2885 N N . GLY B 1 15 ? 9.938 12.031 17.625 1 97.44 15 GLY B N 1
ATOM 2886 C CA . GLY B 1 15 ? 11.344 12.375 17.734 1 97.44 15 GLY B CA 1
ATOM 2887 C C . GLY B 1 15 ? 12.273 11.273 17.266 1 97.44 15 GLY B C 1
ATOM 2888 O O . GLY B 1 15 ? 11.898 10.461 16.422 1 97.44 15 GLY B O 1
ATOM 2889 N N . LYS B 1 16 ? 13.453 11.25 17.812 1 96.56 16 LYS B N 1
ATOM 2890 C CA . LYS B 1 16 ? 14.398 10.211 17.422 1 96.56 16 LYS B CA 1
ATOM 2891 C C . LYS B 1 16 ? 14.102 8.891 18.141 1 96.56 16 LYS B C 1
ATOM 2893 O O . LYS B 1 16 ? 13.891 8.875 19.359 1 96.56 16 LYS B O 1
ATOM 2898 N N . PHE B 1 17 ? 13.961 7.875 17.391 1 96.88 17 PHE B N 1
ATOM 2899 C CA . PHE B 1 17 ? 13.711 6.539 17.922 1 96.88 17 PHE B CA 1
ATOM 2900 C C . PHE B 1 17 ? 14.82 5.578 17.516 1 96.88 17 PHE B C 1
ATOM 2902 O O . PHE B 1 17 ? 15.18 5.492 16.344 1 96.88 17 PHE B O 1
ATOM 2909 N N . ASN B 1 18 ? 15.352 4.879 18.531 1 93.75 18 ASN B N 1
ATOM 2910 C CA . ASN B 1 18 ? 16.359 3.852 18.281 1 93.75 18 ASN B CA 1
ATOM 2911 C C . ASN B 1 18 ? 15.727 2.465 18.188 1 93.75 18 ASN B C 1
ATOM 2913 O O . ASN B 1 18 ? 15.406 1.859 19.219 1 93.75 18 ASN B O 1
ATOM 2917 N N . GLY B 1 19 ? 15.461 1.961 17.078 1 94.56 19 GLY B N 1
ATOM 2918 C CA . GLY B 1 19 ? 14.852 0.662 16.844 1 94.56 19 GLY B CA 1
ATOM 2919 C C . GLY B 1 19 ? 14.383 0.475 15.414 1 94.56 19 GLY B C 1
ATOM 2920 O O . GLY B 1 19 ? 14.891 1.129 14.5 1 94.56 19 GLY B O 1
ATOM 2921 N N . SER B 1 20 ? 13.531 -0.499 15.18 1 95.12 20 SER B N 1
ATOM 2922 C CA . SER B 1 20 ? 13.031 -0.829 13.852 1 95.12 20 SER B CA 1
ATOM 2923 C C . SER B 1 20 ? 11.594 -0.352 13.672 1 95.12 20 SER B C 1
ATOM 2925 O O . SER B 1 20 ? 10.922 0.006 14.641 1 95.12 20 SER B O 1
ATOM 2927 N N . HIS B 1 21 ? 11.188 -0.307 12.406 1 97 21 HIS B N 1
ATOM 2928 C CA . HIS B 1 21 ? 9.789 -0.012 12.133 1 97 21 HIS B CA 1
ATOM 2929 C C . HIS B 1 21 ? 8.867 -0.96 12.891 1 97 21 HIS B C 1
ATOM 2931 O O . HIS B 1 21 ? 7.848 -0.535 13.438 1 97 21 HIS B O 1
ATOM 2937 N N . LEU B 1 22 ? 9.258 -2.189 12.914 1 96.12 22 LEU B N 1
ATOM 2938 C CA . LEU B 1 22 ? 8.422 -3.203 13.547 1 96.12 22 LEU B CA 1
ATOM 2939 C C . LEU B 1 22 ? 8.297 -2.949 15.047 1 96.12 22 LEU B C 1
ATOM 2941 O O . LEU B 1 22 ? 7.199 -2.988 15.602 1 96.12 22 LEU B O 1
ATOM 2945 N N . SER B 1 23 ? 9.422 -2.729 15.727 1 96.56 23 SER B N 1
ATOM 2946 C CA . SER B 1 23 ? 9.406 -2.555 17.172 1 96.56 23 SER B CA 1
ATOM 2947 C C . SER B 1 23 ? 8.617 -1.31 17.578 1 96.56 23 SER B C 1
ATOM 2949 O O . SER B 1 23 ? 7.863 -1.33 18.547 1 96.56 23 SER B O 1
ATOM 2951 N N . LEU B 1 24 ? 8.805 -0.207 16.844 1 97.88 24 LEU B N 1
ATOM 2952 C CA . LEU B 1 24 ? 8.07 1.02 17.125 1 97.88 24 LEU B CA 1
ATOM 2953 C C . LEU B 1 24 ? 6.578 0.824 16.906 1 97.88 24 LEU B C 1
ATOM 2955 O O . LEU B 1 24 ? 5.766 1.269 17.719 1 97.88 24 LEU B O 1
ATOM 2959 N N . SER B 1 25 ? 6.246 0.174 15.812 1 98.31 25 SER B N 1
ATOM 2960 C CA . SER B 1 25 ? 4.844 -0.103 15.523 1 98.31 25 SER B CA 1
ATOM 2961 C C . SER B 1 25 ? 4.215 -0.98 16.594 1 98.31 25 SER B C 1
ATOM 2963 O O . SER B 1 25 ? 3.098 -0.719 17.047 1 98.31 25 SER B O 1
ATOM 2965 N N . TYR B 1 26 ? 4.914 -2.035 16.969 1 97.5 26 TYR B N 1
ATOM 2966 C CA . TYR B 1 26 ? 4.41 -2.961 17.984 1 97.5 26 TYR B CA 1
ATOM 2967 C C . TYR B 1 26 ? 4.141 -2.238 19.297 1 97.5 26 TYR B C 1
ATOM 2969 O O . TYR B 1 26 ? 3.102 -2.451 19.922 1 97.5 26 TYR B O 1
ATOM 2977 N N . GLN B 1 27 ? 5.055 -1.403 19.719 1 96.19 27 GLN B N 1
ATOM 2978 C CA . GLN B 1 27 ? 4.91 -0.646 20.953 1 96.19 27 GLN B CA 1
ATOM 2979 C C . GLN B 1 27 ? 3.686 0.264 20.906 1 96.19 27 GLN B C 1
ATOM 2981 O O . GLN B 1 27 ? 3.008 0.462 21.922 1 96.19 27 GLN B O 1
ATOM 2986 N N . THR B 1 28 ? 3.408 0.786 19.75 1 97.12 28 THR B N 1
ATOM 2987 C CA . THR B 1 28 ? 2.301 1.724 19.594 1 97.12 28 THR B CA 1
ATOM 2988 C C . THR B 1 28 ? 0.963 0.988 19.609 1 97.12 28 THR B C 1
ATOM 2990 O O . THR B 1 28 ? -0.002 1.451 20.219 1 97.12 28 THR B O 1
ATOM 2993 N N . VAL B 1 29 ? 0.903 -0.211 18.969 1 96.75 29 VAL B N 1
ATOM 2994 C CA . VAL B 1 29 ? -0.385 -0.842 18.703 1 96.75 29 VAL B CA 1
ATOM 2995 C C . VAL B 1 29 ? -0.767 -1.749 19.875 1 96.75 29 VAL B C 1
ATOM 2997 O O . VAL B 1 29 ? -1.942 -2.07 20.062 1 96.75 29 VAL B O 1
ATOM 3000 N N . LYS B 1 30 ? 0.136 -2.197 20.625 1 91.12 30 LYS B N 1
ATOM 3001 C CA . LYS B 1 30 ? -0.073 -3.266 21.609 1 91.12 30 LYS B CA 1
ATOM 3002 C C . LYS B 1 30 ? -1.214 -2.926 22.562 1 91.12 30 LYS B C 1
ATOM 3004 O O . LYS B 1 30 ? -2.115 -3.738 22.766 1 91.12 30 LYS B O 1
ATOM 3009 N N . ASP B 1 31 ? -1.226 -1.711 23.062 1 83.06 31 ASP B N 1
ATOM 3010 C CA . ASP B 1 31 ? -2.266 -1.36 24.031 1 83.06 31 ASP B CA 1
ATOM 3011 C C . ASP B 1 31 ? -3.623 -1.216 23.344 1 83.06 31 ASP B C 1
ATOM 3013 O O . ASP B 1 31 ? -4.652 -1.595 23.906 1 83.06 31 ASP B O 1
ATOM 3017 N N . SER B 1 32 ? -3.652 -0.652 22.125 1 87.25 32 SER B N 1
ATOM 3018 C CA . SER B 1 32 ? -4.887 -0.493 21.359 1 87.25 32 SER B CA 1
ATOM 3019 C C . SER B 1 32 ? -5.535 -1.842 21.078 1 87.25 32 SER B C 1
ATOM 3021 O O . SER B 1 32 ? -6.75 -1.999 21.234 1 87.25 32 SER B O 1
ATOM 3023 N N . VAL B 1 33 ? -4.758 -2.799 20.75 1 91.31 33 VAL B N 1
ATOM 3024 C CA . VAL B 1 33 ? -5.238 -4.121 20.359 1 91.31 33 VAL B CA 1
ATOM 3025 C C . VAL B 1 33 ? -5.758 -4.859 21.594 1 91.31 33 VAL B C 1
ATOM 3027 O O . VAL B 1 33 ? -6.789 -5.531 21.547 1 91.31 33 VAL B O 1
ATOM 3030 N N . THR B 1 34 ? -5.082 -4.645 22.672 1 83.69 34 THR B N 1
ATOM 3031 C CA . THR B 1 34 ? -5.5 -5.285 23.906 1 83.69 34 THR B CA 1
ATOM 3032 C C . THR B 1 34 ? -6.828 -4.719 24.391 1 83.69 34 THR B C 1
ATOM 3034 O O . THR B 1 34 ? -7.703 -5.465 24.828 1 83.69 34 THR B O 1
ATOM 3037 N N . GLU B 1 35 ? -6.996 -3.465 24.266 1 79.12 35 GLU B N 1
ATOM 3038 C CA . GLU B 1 35 ? -8.203 -2.793 24.734 1 79.12 35 GLU B CA 1
ATOM 3039 C C . GLU B 1 35 ? -9.422 -3.193 23.906 1 79.12 35 GLU B C 1
ATOM 3041 O O . GLU B 1 35 ? -10.539 -3.258 24.406 1 79.12 35 GLU B O 1
ATOM 3046 N N . PHE B 1 36 ? -9.211 -3.312 22.656 1 84.5 36 PHE B N 1
ATOM 3047 C CA . PHE B 1 36 ? -10.328 -3.621 21.781 1 84.5 36 PHE B CA 1
ATOM 3048 C C . PHE B 1 36 ? -10.867 -5.02 22.047 1 84.5 36 PHE B C 1
ATOM 3050 O O . PHE B 1 36 ? -12.023 -5.316 21.734 1 84.5 36 PHE B O 1
ATOM 3057 N N . GLY B 1 37 ? -10.062 -5.742 22.938 1 74.12 37 GLY B N 1
ATOM 3058 C CA . GLY B 1 37 ? -10.617 -6.984 23.438 1 74.12 37 GLY B CA 1
ATOM 3059 C C . GLY B 1 37 ? -10.445 -8.148 22.484 1 74.12 37 GLY B C 1
ATOM 3060 O O . GLY B 1 37 ? -9.461 -8.219 21.75 1 74.12 37 GLY B O 1
ATOM 3061 N N . SER B 1 38 ? -11.469 -9.016 22.609 1 66 38 SER B N 1
ATOM 3062 C CA . SER B 1 38 ? -11.305 -10.352 22.047 1 66 38 SER B CA 1
ATOM 3063 C C . SER B 1 38 ? -11.812 -10.406 20.609 1 66 38 SER B C 1
ATOM 3065 O O . SER B 1 38 ? -11.914 -11.492 20.016 1 66 38 SER B O 1
ATOM 3067 N N . HIS B 1 39 ? -11.992 -9.188 20.047 1 83.56 39 HIS B N 1
ATOM 3068 C CA . HIS B 1 39 ? -12.461 -9.297 18.672 1 83.56 39 HIS B CA 1
ATOM 3069 C C . HIS B 1 39 ? -11.32 -9.688 17.734 1 83.56 39 HIS B C 1
ATOM 3071 O O . HIS B 1 39 ? -10.188 -9.242 17.906 1 83.56 39 HIS B O 1
ATOM 3077 N N . LYS B 1 40 ? -11.711 -10.477 16.859 1 90.62 40 LYS B N 1
ATOM 3078 C CA . LYS B 1 40 ? -10.789 -10.852 15.797 1 90.62 40 LYS B CA 1
ATOM 3079 C C . LYS B 1 40 ? -10.547 -9.688 14.844 1 90.62 40 LYS B C 1
ATOM 3081 O O . LYS B 1 40 ? -11.484 -9.141 14.266 1 90.62 40 LYS B O 1
ATOM 3086 N N . LEU B 1 41 ? -9.305 -9.219 14.828 1 96.62 41 LEU B N 1
ATOM 3087 C CA . LEU B 1 41 ? -8.938 -8.258 13.797 1 96.62 41 LEU B CA 1
ATOM 3088 C C . LEU B 1 41 ? -8.836 -8.938 12.438 1 96.62 41 LEU B C 1
ATOM 3090 O O . LEU B 1 41 ? -8.023 -9.844 12.25 1 96.62 41 LEU B O 1
ATOM 3094 N N . GLU B 1 42 ? -9.578 -8.453 11.492 1 97.94 42 GLU B N 1
ATOM 3095 C CA . GLU B 1 42 ? -9.766 -9.141 10.219 1 97.94 42 GLU B CA 1
ATOM 3096 C C . GLU B 1 42 ? -8.875 -8.547 9.133 1 97.94 42 GLU B C 1
ATOM 3098 O O . GLU B 1 42 ? -8.672 -9.156 8.086 1 97.94 42 GLU B O 1
ATOM 3103 N N . PHE B 1 43 ? -8.352 -7.328 9.352 1 98.56 43 PHE B N 1
ATOM 3104 C CA . PHE B 1 43 ? -7.359 -6.781 8.43 1 98.56 43 PHE B CA 1
ATOM 3105 C C . PHE B 1 43 ? -6.352 -5.91 9.18 1 98.56 43 PHE B C 1
ATOM 3107 O O . PHE B 1 43 ? -6.613 -5.469 10.297 1 98.56 43 PHE B O 1
ATOM 3114 N N . LEU B 1 44 ? -5.215 -5.75 8.641 1 98.62 44 LEU B N 1
ATOM 3115 C CA . LEU B 1 44 ? -4.133 -4.887 9.094 1 98.62 44 LEU B CA 1
ATOM 3116 C C . LEU B 1 44 ? -3.553 -4.082 7.938 1 98.62 44 LEU B C 1
ATOM 3118 O O . LEU B 1 44 ? -3.049 -4.656 6.969 1 98.62 44 LEU B O 1
ATOM 3122 N N . ILE B 1 45 ? -3.699 -2.801 7.996 1 98.94 45 ILE B N 1
ATOM 3123 C CA . ILE B 1 45 ? -3.086 -1.898 7.023 1 98.94 45 ILE B CA 1
ATOM 3124 C C . ILE B 1 45 ? -1.887 -1.198 7.66 1 98.94 45 ILE B C 1
ATOM 3126 O O . ILE B 1 45 ? -2.027 -0.505 8.672 1 98.94 45 ILE B O 1
ATOM 3130 N N . TYR B 1 46 ? -0.773 -1.428 7.094 1 98.88 46 TYR B N 1
ATOM 3131 C CA . TYR B 1 46 ? 0.473 -0.799 7.52 1 98.88 46 TYR B CA 1
ATOM 3132 C C . TYR B 1 46 ? 0.869 0.323 6.566 1 98.88 46 TYR B C 1
ATOM 3134 O O . TYR B 1 46 ? 1.218 0.071 5.41 1 98.88 46 TYR B O 1
ATOM 3142 N N . ALA B 1 47 ? 0.838 1.565 7.047 1 98.88 47 ALA B N 1
ATOM 3143 C CA . ALA B 1 47 ? 1.206 2.707 6.211 1 98.88 47 ALA B CA 1
ATOM 3144 C C . ALA B 1 47 ? 2.617 3.189 6.535 1 98.88 47 ALA B C 1
ATOM 3146 O O . ALA B 1 47 ? 2.963 3.377 7.703 1 98.88 47 ALA B O 1
ATOM 3147 N N . SER B 1 48 ? 3.434 3.338 5.566 1 98.5 48 SER B N 1
ATOM 3148 C CA . SER B 1 48 ? 4.773 3.904 5.645 1 98.5 48 SER B CA 1
ATOM 3149 C C . SER B 1 48 ? 5.266 4.363 4.273 1 98.5 48 SER B C 1
ATOM 3151 O O . SER B 1 48 ? 4.965 3.729 3.26 1 98.5 48 SER B O 1
ATOM 3153 N N . PHE B 1 49 ? 6.004 5.398 4.227 1 98 49 PHE B N 1
ATOM 3154 C CA . PHE B 1 49 ? 6.484 5.918 2.951 1 98 49 PHE B CA 1
ATOM 3155 C C . PHE B 1 49 ? 7.605 5.047 2.402 1 98 49 PHE B C 1
ATOM 3157 O O . PHE B 1 49 ? 7.449 4.406 1.358 1 98 49 PHE B O 1
ATOM 3164 N N . SER B 1 50 ? 8.68 4.949 3.162 1 97.12 50 SER B N 1
ATOM 3165 C CA . SER B 1 50 ? 9.797 4.234 2.555 1 97.12 50 SER B CA 1
ATOM 3166 C C . SER B 1 50 ? 10.664 3.553 3.615 1 97.12 50 SER B C 1
ATOM 3168 O O . SER B 1 50 ? 11.852 3.84 3.73 1 97.12 50 SER B O 1
ATOM 3170 N N . PRO B 1 51 ? 10.102 2.613 4.324 1 96.94 51 PRO B N 1
ATOM 3171 C CA . PRO B 1 51 ? 10.93 1.882 5.289 1 96.94 51 PRO B CA 1
ATOM 3172 C C . PRO B 1 51 ? 12.102 1.155 4.629 1 96.94 51 PRO B C 1
ATOM 3174 O O . PRO B 1 51 ? 13.141 0.946 5.266 1 96.94 51 PRO B O 1
ATOM 3177 N N . ASP B 1 52 ? 11.984 0.857 3.316 1 94.81 52 ASP B N 1
ATOM 3178 C CA . ASP B 1 52 ? 13.039 0.178 2.566 1 94.81 52 ASP B CA 1
ATOM 3179 C C . ASP B 1 52 ? 14.32 1.007 2.549 1 94.81 52 ASP B C 1
ATOM 3181 O O . ASP B 1 52 ? 15.422 0.46 2.652 1 94.81 52 ASP B O 1
ATOM 3185 N N . ARG B 1 53 ? 14.117 2.285 2.441 1 93.94 53 ARG B N 1
ATOM 3186 C CA . ARG B 1 53 ? 15.266 3.186 2.33 1 93.94 53 ARG B CA 1
ATOM 3187 C C . ARG B 1 53 ? 15.727 3.652 3.703 1 93.94 53 ARG B C 1
ATOM 3189 O O . ARG B 1 53 ? 16.938 3.775 3.949 1 93.94 53 ARG B O 1
ATOM 3196 N N . TYR B 1 54 ? 14.812 3.883 4.609 1 94.81 54 TYR B N 1
ATOM 3197 C CA . TYR B 1 54 ? 15.156 4.477 5.895 1 94.81 54 TYR B CA 1
ATOM 3198 C C . TYR B 1 54 ? 15.805 3.449 6.816 1 94.81 54 TYR B C 1
ATOM 3200 O O . TYR B 1 54 ? 16.828 3.73 7.453 1 94.81 54 TYR B O 1
ATOM 3208 N N . THR B 1 55 ? 15.141 2.246 6.895 1 93.81 55 THR B N 1
ATOM 3209 C CA . THR B 1 55 ? 15.555 1.317 7.938 1 93.81 55 THR B CA 1
ATOM 3210 C C . THR B 1 55 ? 15.828 -0.066 7.355 1 93.81 55 THR B C 1
ATOM 3212 O O . THR B 1 55 ? 16.234 -0.981 8.078 1 93.81 55 THR B O 1
ATOM 3215 N N . LYS B 1 56 ? 15.617 -0.272 6.039 1 92.44 56 LYS B N 1
ATOM 3216 C CA . LYS B 1 56 ? 15.773 -1.572 5.395 1 92.44 56 LYS B CA 1
ATOM 3217 C C . LYS B 1 56 ? 14.859 -2.617 6.035 1 92.44 56 LYS B C 1
ATOM 3219 O O . LYS B 1 56 ? 15.289 -3.744 6.297 1 92.44 56 LYS B O 1
ATOM 3224 N N . ASP B 1 57 ? 13.734 -2.191 6.414 1 93.81 57 ASP B N 1
ATOM 3225 C CA . ASP B 1 57 ? 12.688 -3.076 6.922 1 93.81 57 ASP B CA 1
ATOM 3226 C C . ASP B 1 57 ? 11.719 -3.477 5.812 1 93.81 57 ASP B C 1
ATOM 3228 O O . ASP B 1 57 ? 11.328 -2.643 4.996 1 93.81 57 ASP B O 1
ATOM 3232 N N . PHE B 1 58 ? 11.406 -4.715 5.766 1 94.19 58 PHE B N 1
ATOM 3233 C CA . PHE B 1 58 ? 10.57 -5.262 4.699 1 94.19 58 PHE B CA 1
ATOM 3234 C C . PHE B 1 58 ? 9.492 -6.172 5.27 1 94.19 58 PHE B C 1
ATOM 3236 O O . PHE B 1 58 ? 9.586 -6.617 6.414 1 94.19 58 PHE B O 1
ATOM 3243 N N . HIS B 1 59 ? 8.383 -6.332 4.402 1 94.81 59 HIS B N 1
ATOM 3244 C CA . HIS B 1 59 ? 7.328 -7.293 4.699 1 94.81 59 HIS B CA 1
ATOM 3245 C C . HIS B 1 59 ? 6.738 -7.051 6.086 1 94.81 59 HIS B C 1
ATOM 3247 O O . HIS B 1 59 ? 6.422 -8 6.805 1 94.81 59 HIS B O 1
ATOM 3253 N N . LEU B 1 60 ? 6.566 -5.801 6.445 1 96.75 60 LEU B N 1
ATOM 3254 C CA . LEU B 1 60 ? 6.227 -5.336 7.785 1 96.75 60 LEU B CA 1
ATOM 3255 C C . LEU B 1 60 ? 4.84 -5.816 8.195 1 96.75 60 LEU B C 1
ATOM 3257 O O . LEU B 1 60 ? 4.629 -6.223 9.336 1 96.75 60 LEU B O 1
ATOM 3261 N N . PRO B 1 61 ? 3.834 -5.863 7.285 1 97.31 61 PRO B N 1
ATOM 3262 C CA . PRO B 1 61 ? 2.51 -6.316 7.715 1 97.31 61 PRO B CA 1
ATOM 3263 C C . PRO B 1 61 ? 2.518 -7.75 8.242 1 97.31 61 PRO B C 1
ATOM 3265 O O . PRO B 1 61 ? 1.969 -8.016 9.312 1 97.31 61 PRO B O 1
ATOM 3268 N N . ALA B 1 62 ? 3.137 -8.664 7.52 1 96 62 ALA B N 1
ATOM 3269 C CA . ALA B 1 62 ? 3.18 -10.062 7.941 1 96 62 ALA B CA 1
ATOM 3270 C C . ALA B 1 62 ? 3.922 -10.211 9.266 1 96 62 ALA B C 1
ATOM 3272 O O . ALA B 1 62 ? 3.51 -10.984 10.133 1 96 62 ALA B O 1
ATOM 3273 N N . LYS B 1 63 ? 5.039 -9.523 9.414 1 95.38 63 LYS B N 1
ATOM 3274 C CA . LYS B 1 63 ? 5.824 -9.586 10.648 1 95.38 63 LYS B CA 1
ATOM 3275 C C . LYS B 1 63 ? 5.031 -9.055 11.836 1 95.38 63 LYS B C 1
ATOM 3277 O O . LYS B 1 63 ? 5.102 -9.602 12.938 1 95.38 63 LYS B O 1
ATOM 3282 N N . LEU B 1 64 ? 4.324 -7.938 11.609 1 96.69 64 LEU B N 1
ATOM 3283 C CA . LEU B 1 64 ? 3.533 -7.375 12.695 1 96.69 64 LEU B CA 1
ATOM 3284 C C . LEU B 1 64 ? 2.377 -8.297 13.062 1 96.69 64 LEU B C 1
ATOM 3286 O O . LEU B 1 64 ? 2.043 -8.445 14.242 1 96.69 64 LEU B O 1
ATOM 3290 N N . VAL B 1 65 ? 1.687 -8.898 12.055 1 95.94 65 VAL B N 1
ATOM 3291 C CA . VAL B 1 65 ? 0.628 -9.875 12.289 1 95.94 65 VAL B CA 1
ATOM 3292 C C . VAL B 1 65 ? 1.147 -10.984 13.195 1 95.94 65 VAL B C 1
ATOM 3294 O O . VAL B 1 65 ? 0.486 -11.367 14.164 1 95.94 65 VAL B O 1
ATOM 3297 N N . GLN B 1 66 ? 2.301 -11.5 12.859 1 93.56 66 GLN B N 1
ATOM 3298 C CA . GLN B 1 66 ? 2.902 -12.57 13.641 1 93.56 66 GLN B CA 1
ATOM 3299 C C . GLN B 1 66 ? 3.225 -12.102 15.055 1 93.56 66 GLN B C 1
ATOM 3301 O O . GLN B 1 66 ? 2.967 -12.82 16.031 1 93.56 66 GLN B O 1
ATOM 3306 N N . ALA B 1 67 ? 3.818 -10.93 15.188 1 93.44 67 ALA B N 1
ATOM 3307 C CA . ALA B 1 67 ? 4.195 -10.391 16.484 1 93.44 67 ALA B CA 1
ATOM 3308 C C . ALA B 1 67 ? 2.975 -10.211 17.391 1 93.44 67 ALA B C 1
ATOM 3310 O O . ALA B 1 67 ? 3.061 -10.391 18.609 1 93.44 67 ALA B O 1
ATOM 3311 N N . LEU B 1 68 ? 1.811 -9.906 16.781 1 93.62 68 LEU B N 1
ATOM 3312 C CA . LEU B 1 68 ? 0.589 -9.648 17.531 1 93.62 68 LEU B CA 1
ATOM 3313 C C . LEU B 1 68 ? -0.199 -10.938 17.75 1 93.62 68 LEU B C 1
ATOM 3315 O O . LEU B 1 68 ? -1.182 -10.953 18.5 1 93.62 68 LEU B O 1
ATOM 3319 N N . GLY B 1 69 ? 0.167 -12.008 17.047 1 91.38 69 GLY B N 1
ATOM 3320 C CA . GLY B 1 69 ? -0.532 -13.273 17.172 1 91.38 69 GLY B CA 1
ATOM 3321 C C . GLY B 1 69 ? -1.886 -13.273 16.484 1 91.38 69 GLY B C 1
ATOM 3322 O O . GLY B 1 69 ? -2.807 -13.969 16.922 1 91.38 69 GLY B O 1
ATOM 3323 N N . LEU B 1 70 ? -2.025 -12.461 15.477 1 92.31 70 LEU B N 1
ATOM 3324 C CA . LEU B 1 70 ? -3.295 -12.398 14.758 1 92.31 70 LEU B CA 1
ATOM 3325 C C . LEU B 1 70 ? -3.441 -13.578 13.805 1 92.31 70 LEU B C 1
ATOM 3327 O O . LEU B 1 70 ? -2.447 -14.078 13.273 1 92.31 70 LEU B O 1
ATOM 3331 N N . LYS B 1 71 ? -4.688 -13.93 13.492 1 92.12 71 LYS B N 1
ATOM 3332 C CA . LYS B 1 71 ? -4.941 -15.102 12.656 1 92.12 71 LYS B CA 1
ATOM 3333 C C . LYS B 1 71 ? -5.477 -14.695 11.289 1 92.12 71 LYS B C 1
ATOM 3335 O O . LYS B 1 71 ? -6.66 -14.383 11.148 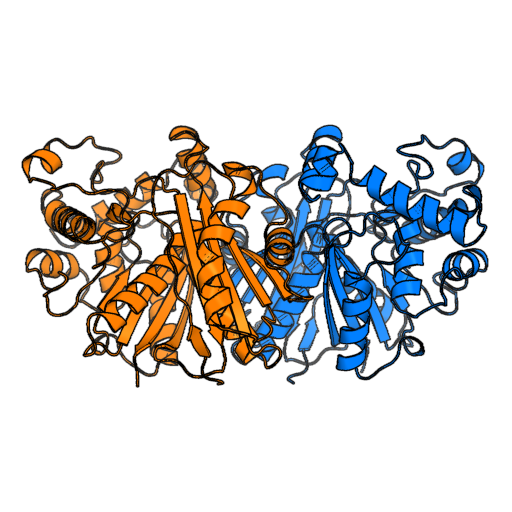1 92.12 71 LYS B O 1
ATOM 3340 N N . HIS B 1 72 ? -4.688 -14.805 10.312 1 96.25 72 HIS B N 1
ATOM 3341 C CA . HIS B 1 72 ? -4.957 -14.75 8.875 1 96.25 72 HIS B CA 1
ATOM 3342 C C . HIS B 1 72 ? -5.656 -13.445 8.5 1 96.25 72 HIS B C 1
ATOM 3344 O O . HIS B 1 72 ? -6.598 -13.453 7.699 1 96.25 72 HIS B O 1
ATOM 3350 N N . PRO B 1 73 ? -5.332 -12.289 9.109 1 97.88 73 PRO B N 1
ATOM 3351 C CA . PRO B 1 73 ? -5.926 -11.055 8.594 1 97.88 73 PRO B CA 1
ATOM 3352 C C . PRO B 1 73 ? -5.496 -10.75 7.16 1 97.88 73 PRO B C 1
ATOM 3354 O O . PRO B 1 73 ? -4.445 -11.219 6.715 1 97.88 73 PRO B O 1
ATOM 3357 N N . TYR B 1 74 ? -6.391 -10.055 6.402 1 98.62 74 TYR B N 1
ATOM 3358 C CA . TYR B 1 74 ? -5.91 -9.367 5.211 1 98.62 74 TYR B CA 1
ATOM 3359 C C . TYR B 1 74 ? -4.875 -8.305 5.574 1 98.62 74 TYR B C 1
ATOM 3361 O O . TYR B 1 74 ? -5.188 -7.336 6.262 1 98.62 74 TYR B O 1
ATOM 3369 N N . ALA B 1 75 ? -3.605 -8.477 5.219 1 98.69 75 ALA B N 1
ATOM 3370 C CA . ALA B 1 75 ? -2.529 -7.621 5.703 1 98.69 75 ALA B CA 1
ATOM 3371 C C . ALA B 1 75 ? -1.723 -7.043 4.543 1 98.69 75 ALA B C 1
ATOM 3373 O O . ALA B 1 75 ? -1.167 -7.785 3.732 1 98.69 75 ALA B O 1
ATOM 3374 N N . ILE B 1 76 ? -1.64 -5.699 4.438 1 98.81 76 ILE B N 1
ATOM 3375 C CA . ILE B 1 76 ? -0.92 -5.066 3.338 1 98.81 76 ILE B CA 1
ATOM 3376 C C . ILE B 1 76 ? -0.126 -3.871 3.859 1 98.81 76 ILE B C 1
ATOM 3378 O O . ILE B 1 76 ? -0.451 -3.312 4.91 1 98.81 76 ILE B O 1
ATOM 3382 N N . ARG B 1 77 ? 0.914 -3.518 3.174 1 98.69 77 ARG B N 1
ATOM 3383 C CA . ARG B 1 77 ? 1.567 -2.221 3.324 1 98.69 77 ARG B CA 1
ATOM 3384 C C . ARG B 1 77 ? 1.175 -1.276 2.193 1 98.69 77 ARG B C 1
ATOM 3386 O O . ARG B 1 77 ? 1.064 -1.694 1.039 1 98.69 77 ARG B O 1
ATOM 3393 N N . MET B 1 78 ? 0.988 -0.011 2.514 1 98.69 78 MET B N 1
ATOM 3394 C CA . MET B 1 78 ? 0.646 0.941 1.461 1 98.69 78 MET B CA 1
ATOM 3395 C C . MET B 1 78 ? 1.297 2.295 1.721 1 98.69 78 MET B C 1
ATOM 3397 O O . MET B 1 78 ? 1.768 2.561 2.828 1 98.69 78 MET B O 1
ATOM 3401 N N . GLU B 1 79 ? 1.388 3.086 0.674 1 98.19 79 GLU B N 1
ATOM 3402 C CA . GLU B 1 79 ? 1.946 4.426 0.839 1 98.19 79 GLU B CA 1
ATOM 3403 C C . GLU B 1 79 ? 1.386 5.391 -0.204 1 98.19 79 GLU B C 1
ATOM 3405 O O . GLU B 1 79 ? 0.988 4.969 -1.293 1 98.19 79 GLU B O 1
ATOM 3410 N N . THR B 1 80 ? 1.311 6.656 0.145 1 98.31 80 THR B N 1
ATOM 3411 C CA . THR B 1 80 ? 1.048 7.812 -0.702 1 98.31 80 THR B CA 1
ATOM 3412 C C . THR B 1 80 ? 1.94 8.984 -0.306 1 98.31 80 THR B C 1
ATOM 3414 O O . THR B 1 80 ? 1.483 10.133 -0.25 1 98.31 80 THR B O 1
ATOM 3417 N N . ALA B 1 81 ? 3.146 8.711 -0.021 1 96.5 81 ALA B N 1
ATOM 3418 C CA . ALA B 1 81 ? 4.102 9.68 0.498 1 96.5 81 ALA B CA 1
ATOM 3419 C C . ALA B 1 81 ? 3.68 10.188 1.875 1 96.5 81 ALA B C 1
ATOM 3421 O O . ALA B 1 81 ? 3.4 9.391 2.775 1 96.5 81 ALA B O 1
ATOM 3422 N N . SER B 1 82 ? 3.637 11.484 2.059 1 97.5 82 SER B N 1
ATOM 3423 C CA . SER B 1 82 ? 3.402 12.023 3.395 1 97.5 82 SER B CA 1
ATOM 3424 C C . SER B 1 82 ? 1.943 11.859 3.809 1 97.5 82 SER B C 1
ATOM 3426 O O . SER B 1 82 ? 1.604 12.016 4.984 1 97.5 82 SER B O 1
ATOM 3428 N N . SER B 1 83 ? 1.111 11.508 2.912 1 98.56 83 SER B N 1
ATOM 3429 C CA . SER B 1 83 ? -0.3 11.344 3.242 1 98.56 83 SER B CA 1
ATOM 3430 C C . SER B 1 83 ? -0.635 9.875 3.502 1 98.56 83 SER B C 1
ATOM 3432 O O . SER B 1 83 ? -1.809 9.5 3.527 1 98.56 83 SER B O 1
ATOM 3434 N N . SER B 1 84 ? 0.341 9.023 3.668 1 98.81 84 SER B N 1
ATOM 3435 C CA . SER B 1 84 ? 0.168 7.574 3.756 1 98.81 84 SER B CA 1
ATOM 3436 C C . SER B 1 84 ? -0.778 7.199 4.895 1 98.81 84 SER B C 1
ATOM 3438 O O . SER B 1 84 ? -1.688 6.387 4.707 1 98.81 84 SER B O 1
ATOM 3440 N N . GLY B 1 85 ? -0.571 7.758 6.062 1 98.88 85 GLY B N 1
ATOM 3441 C CA . GLY B 1 85 ? -1.417 7.43 7.199 1 98.88 85 GLY B CA 1
ATOM 3442 C C . GLY B 1 85 ? -2.875 7.781 6.98 1 98.88 85 GLY B C 1
ATOM 3443 O O . GLY B 1 85 ? -3.77 7.051 7.41 1 98.88 85 GLY B O 1
ATOM 3444 N N . ALA B 1 86 ? -3.127 8.914 6.328 1 98.88 86 ALA B N 1
ATOM 3445 C CA . ALA B 1 86 ? -4.492 9.352 6.047 1 98.88 86 ALA B CA 1
ATOM 3446 C C . ALA B 1 86 ? -5.164 8.438 5.023 1 98.88 86 ALA B C 1
ATOM 3448 O O . ALA B 1 86 ? -6.328 8.07 5.184 1 98.88 86 ALA B O 1
ATOM 3449 N N . SER B 1 87 ? -4.41 8.125 3.982 1 98.88 87 SER B N 1
ATOM 3450 C CA . SER B 1 87 ? -4.965 7.242 2.959 1 98.88 87 SER B CA 1
ATOM 3451 C C . SER B 1 87 ? -5.262 5.859 3.525 1 98.88 87 SER B C 1
ATOM 3453 O O . SER B 1 87 ? -6.234 5.215 3.125 1 98.88 87 SER B O 1
ATOM 3455 N N . ALA B 1 88 ? -4.43 5.398 4.461 1 98.94 88 ALA B N 1
ATOM 3456 C CA . ALA B 1 88 ? -4.625 4.09 5.082 1 98.94 88 ALA B CA 1
ATOM 3457 C C . ALA B 1 88 ? -5.906 4.066 5.914 1 98.94 88 ALA B C 1
ATOM 3459 O O . ALA B 1 88 ? -6.629 3.064 5.922 1 98.94 88 ALA B O 1
ATOM 3460 N N . LEU B 1 89 ? -6.168 5.117 6.648 1 98.94 89 LEU B N 1
ATOM 3461 C CA . LEU B 1 89 ? -7.418 5.207 7.391 1 98.94 89 LEU B CA 1
ATOM 3462 C C . LEU B 1 89 ? -8.617 5.078 6.457 1 98.94 89 LEU B C 1
ATOM 3464 O O . LEU B 1 89 ? -9.547 4.316 6.738 1 98.94 89 LEU B O 1
ATOM 3468 N N . GLN B 1 90 ? -8.586 5.824 5.371 1 98.88 90 GLN B N 1
ATOM 3469 C CA . GLN B 1 90 ? -9.703 5.797 4.438 1 98.88 90 GLN B CA 1
ATOM 3470 C C . GLN B 1 90 ? -9.859 4.418 3.803 1 98.88 90 GLN B C 1
ATOM 3472 O O . GLN B 1 90 ? -10.977 3.953 3.576 1 98.88 90 GLN B O 1
ATOM 3477 N N . LEU B 1 91 ? -8.719 3.803 3.523 1 98.94 91 LEU B N 1
ATOM 3478 C CA . LEU B 1 91 ? -8.781 2.443 2.994 1 98.94 91 LEU B CA 1
ATOM 3479 C C . LEU B 1 91 ? -9.461 1.506 3.986 1 98.94 91 LEU B C 1
ATOM 3481 O O . LEU B 1 91 ? -10.266 0.653 3.592 1 98.94 91 LEU B O 1
ATOM 3485 N N . GLY B 1 92 ? -9.062 1.611 5.266 1 98.88 92 GLY B N 1
ATOM 3486 C CA . GLY B 1 92 ? -9.695 0.785 6.281 1 98.88 92 GLY B CA 1
ATOM 3487 C C . GLY B 1 92 ? -11.203 0.95 6.328 1 98.88 92 GLY B C 1
ATOM 3488 O O . GLY B 1 92 ? -11.938 -0.032 6.473 1 98.88 92 GLY B O 1
ATOM 3489 N N . VAL B 1 93 ? -11.68 2.143 6.188 1 98.88 93 VAL B N 1
ATOM 3490 C CA . VAL B 1 93 ? -13.109 2.41 6.145 1 98.88 93 VAL B CA 1
ATOM 3491 C C . VAL B 1 93 ? -13.734 1.706 4.941 1 98.88 93 VAL B C 1
ATOM 3493 O O . VAL B 1 93 ? -14.781 1.064 5.059 1 98.88 93 VAL B O 1
ATOM 3496 N N . ASN B 1 94 ? -13.102 1.85 3.777 1 98.69 94 ASN B N 1
ATOM 3497 C CA . ASN B 1 94 ? -13.594 1.196 2.57 1 98.69 94 ASN B CA 1
ATOM 3498 C C . ASN B 1 94 ? -13.664 -0.318 2.74 1 98.69 94 ASN B C 1
ATOM 3500 O O . ASN B 1 94 ? -14.578 -0.964 2.232 1 98.69 94 ASN B O 1
ATOM 3504 N N . LEU B 1 95 ? -12.617 -0.918 3.385 1 98.75 95 LEU B N 1
ATOM 3505 C CA . LEU B 1 95 ? -12.609 -2.359 3.605 1 98.75 95 LEU B CA 1
ATOM 3506 C C . LEU B 1 95 ? -13.812 -2.785 4.449 1 98.75 95 LEU B C 1
ATOM 3508 O O . LEU B 1 95 ? -14.469 -3.779 4.141 1 98.75 95 LEU B O 1
ATOM 3512 N N . ILE B 1 96 ? -14.102 -2.072 5.473 1 98.56 96 ILE B N 1
ATOM 3513 C CA . ILE B 1 96 ? -15.25 -2.383 6.316 1 98.56 96 ILE B CA 1
ATOM 3514 C C . ILE B 1 96 ? -16.531 -2.197 5.52 1 98.56 96 ILE B C 1
ATOM 3516 O O . ILE B 1 96 ? -17.438 -3.039 5.578 1 98.56 96 ILE B O 1
ATOM 3520 N N . GLN B 1 97 ? -16.625 -1.179 4.754 1 98.25 97 GLN B N 1
ATOM 3521 C CA . GLN B 1 97 ? -17.828 -0.86 4.012 1 98.25 97 GLN B CA 1
ATOM 3522 C C . GLN B 1 97 ? -18.031 -1.833 2.854 1 98.25 97 GLN B C 1
ATOM 3524 O O . GLN B 1 97 ? -19.141 -1.92 2.297 1 98.25 97 GLN B O 1
ATOM 3529 N N . SER B 1 98 ? -17.016 -2.539 2.42 1 97.56 98 SER B N 1
ATOM 3530 C CA . SER B 1 98 ? -17.156 -3.588 1.416 1 97.56 98 SER B CA 1
ATOM 3531 C C . SER B 1 98 ? -18.078 -4.707 1.918 1 97.56 98 SER B C 1
ATOM 3533 O O . SER B 1 98 ? -18.578 -5.504 1.126 1 97.56 98 SER B O 1
ATOM 3535 N N . GLY B 1 99 ? -18.172 -4.816 3.264 1 96.88 99 GLY B N 1
ATOM 3536 C CA . GLY B 1 99 ? -18.969 -5.871 3.879 1 96.88 99 GLY B CA 1
ATOM 3537 C C . GLY B 1 99 ? -18.156 -7.117 4.188 1 96.88 99 GLY B C 1
ATOM 3538 O O . GLY B 1 99 ? -18.656 -8.039 4.84 1 96.88 99 GLY B O 1
ATOM 3539 N N . ARG B 1 100 ? -16.922 -7.109 3.822 1 96.38 100 ARG B N 1
ATOM 3540 C CA . ARG B 1 100 ? -16.094 -8.305 3.975 1 96.38 100 ARG B CA 1
ATOM 3541 C C . ARG B 1 100 ? -15.453 -8.352 5.355 1 96.38 100 ARG B C 1
ATOM 3543 O O . ARG B 1 100 ? -15.133 -9.438 5.863 1 96.38 100 ARG B O 1
ATOM 3550 N N . TYR B 1 101 ? -15.227 -7.223 5.934 1 97.25 101 TYR B N 1
ATOM 3551 C CA . TYR B 1 101 ? -14.523 -7.129 7.207 1 97.25 101 TYR B CA 1
ATOM 3552 C C . TYR B 1 101 ? -15.312 -6.297 8.211 1 97.25 101 TYR B C 1
ATOM 3554 O O . TYR B 1 101 ? -16.031 -5.375 7.824 1 97.25 101 TYR B O 1
ATOM 3562 N N . LYS B 1 102 ? -15.141 -6.582 9.492 1 97.69 102 LYS B N 1
ATOM 3563 C CA . LYS B 1 102 ? -15.859 -5.828 10.516 1 97.69 102 LYS B CA 1
ATOM 3564 C C . LYS B 1 102 ? -14.898 -4.996 11.359 1 97.69 102 LYS B C 1
ATOM 3566 O O . LYS B 1 102 ? -15.258 -3.92 11.836 1 97.69 102 LYS B O 1
ATOM 3571 N N . HIS B 1 103 ? -13.719 -5.551 11.633 1 97.88 103 HIS B N 1
ATOM 3572 C CA . HIS B 1 103 ? -12.734 -4.918 12.508 1 97.88 103 HIS B CA 1
ATOM 3573 C C . HIS B 1 103 ? -11.336 -5.008 11.906 1 97.88 103 HIS B C 1
ATOM 3575 O O . HIS B 1 103 ? -10.969 -6.027 11.312 1 97.88 103 HIS B O 1
ATOM 3581 N N . GLY B 1 104 ? -10.586 -3.91 12 1 98 104 GLY B N 1
ATOM 3582 C CA . GLY B 1 104 ? -9.219 -3.949 11.492 1 98 104 GLY B CA 1
ATOM 3583 C C . GLY B 1 104 ? -8.312 -2.918 12.141 1 98 104 GLY B C 1
ATOM 3584 O O . GLY B 1 104 ? -8.797 -1.956 12.742 1 98 104 GLY B O 1
ATOM 3585 N N . LEU B 1 105 ? -7.055 -3.152 12.078 1 98.12 105 LEU B N 1
ATOM 3586 C CA . LEU B 1 105 ? -6.004 -2.293 12.609 1 98.12 105 LEU B CA 1
ATOM 3587 C C . LEU B 1 105 ? -5.371 -1.46 11.5 1 98.12 105 LEU B C 1
ATOM 3589 O O . LEU B 1 105 ? -5.004 -1.993 10.445 1 98.12 105 LEU B O 1
ATOM 3593 N N . VAL B 1 106 ? -5.32 -0.177 11.688 1 98.75 106 VAL B N 1
ATOM 3594 C CA . VAL B 1 106 ? -4.523 0.712 10.852 1 98.75 106 VAL B CA 1
ATOM 3595 C C . VAL B 1 106 ? -3.34 1.252 11.656 1 98.75 106 VAL B C 1
ATOM 3597 O O . VAL B 1 106 ? -3.521 1.842 12.719 1 98.75 106 VAL B O 1
ATOM 3600 N N . VAL B 1 107 ? -2.152 1.009 11.203 1 98.75 107 VAL B N 1
ATOM 3601 C CA . VAL B 1 107 ? -0.944 1.511 11.852 1 98.75 107 VAL B CA 1
ATOM 3602 C C . VAL B 1 107 ? -0.063 2.217 10.828 1 98.75 107 VAL B C 1
ATOM 3604 O O . VAL B 1 107 ? 0.056 1.766 9.688 1 98.75 107 VAL B O 1
ATOM 3607 N N . ALA B 1 108 ? 0.447 3.35 11.141 1 98.88 108 ALA B N 1
ATOM 3608 C CA . ALA B 1 108 ? 1.363 4.133 10.32 1 98.88 108 ALA B CA 1
ATOM 3609 C C . ALA B 1 108 ? 2.645 4.457 11.078 1 98.88 108 ALA B C 1
ATOM 3611 O O . ALA B 1 108 ? 2.596 4.898 12.227 1 98.88 108 ALA B O 1
ATOM 3612 N N . THR B 1 109 ? 3.76 4.168 10.461 1 98.81 109 THR B N 1
ATOM 3613 C CA . THR B 1 109 ? 5.051 4.355 11.117 1 98.81 109 THR B CA 1
ATOM 3614 C C . THR B 1 109 ? 6.09 4.867 10.117 1 98.81 109 THR B C 1
ATOM 3616 O O . THR B 1 109 ? 6.109 4.445 8.961 1 98.81 109 THR B O 1
ATOM 3619 N N . GLU B 1 110 ? 6.906 5.785 10.523 1 98.81 110 GLU B N 1
ATOM 3620 C CA . GLU B 1 110 ? 8.109 6.152 9.781 1 98.81 110 GLU B CA 1
ATOM 3621 C C . GLU B 1 110 ? 9.281 6.434 10.711 1 98.81 110 GLU B C 1
ATOM 3623 O O . GLU B 1 110 ? 9.102 7.035 11.773 1 98.81 110 GLU B O 1
ATOM 3628 N N . ILE B 1 111 ? 10.398 5.977 10.406 1 98.5 111 ILE B N 1
ATOM 3629 C CA . ILE B 1 111 ? 11.656 6.285 11.078 1 98.5 111 ILE B CA 1
ATOM 3630 C C . ILE B 1 111 ? 12.609 6.98 10.102 1 98.5 111 ILE B C 1
ATOM 3632 O O . ILE B 1 111 ? 13.242 6.324 9.273 1 98.5 111 ILE B O 1
ATOM 3636 N N . MET B 1 112 ? 12.758 8.281 10.273 1 97.62 112 MET B N 1
ATOM 3637 C CA . MET B 1 112 ? 13.5 9.062 9.289 1 97.62 112 MET B CA 1
ATOM 3638 C C . MET B 1 112 ? 14.922 9.336 9.758 1 97.62 112 MET B C 1
ATOM 3640 O O . MET B 1 112 ? 15.789 9.688 8.961 1 97.62 112 MET B O 1
ATOM 3644 N N . SER B 1 113 ? 15.18 9.117 11.023 1 96.12 113 SER B N 1
ATOM 3645 C CA . SER B 1 113 ? 16.422 9.562 11.656 1 96.12 113 SER B CA 1
ATOM 3646 C C . SER B 1 113 ? 17.594 8.68 11.266 1 96.12 113 SER B C 1
ATOM 3648 O O . SER B 1 113 ? 18.75 8.984 11.586 1 96.12 113 SER B O 1
ATOM 3650 N N . GLN B 1 114 ? 17.344 7.613 10.602 1 94.12 114 GLN B N 1
ATOM 3651 C CA . GLN B 1 114 ? 18.422 6.703 10.227 1 94.12 114 GLN B CA 1
ATOM 3652 C C . GLN B 1 114 ? 19.188 7.23 9.023 1 94.12 114 GLN B C 1
ATOM 3654 O O . GLN B 1 114 ? 20.281 6.754 8.727 1 94.12 114 GLN B O 1
ATOM 3659 N N . LEU B 1 115 ? 18.641 8.125 8.281 1 92.94 115 LEU B N 1
ATOM 3660 C CA . LEU B 1 115 ? 19.344 8.836 7.223 1 92.94 115 LEU B CA 1
ATOM 3661 C C . LEU B 1 115 ? 19.781 10.219 7.699 1 92.94 115 LEU B C 1
ATOM 3663 O O . LEU B 1 115 ? 19.094 10.844 8.516 1 92.94 115 LEU B O 1
ATOM 3667 N N . ASN B 1 116 ? 20.922 10.625 7.23 1 91.56 116 ASN B N 1
ATOM 3668 C CA . ASN B 1 116 ? 21.312 11.992 7.551 1 91.56 116 ASN B CA 1
ATOM 3669 C C . ASN B 1 116 ? 20.469 13.008 6.789 1 91.56 116 ASN B C 1
ATOM 3671 O O . ASN B 1 116 ? 19.641 12.633 5.961 1 91.56 116 ASN B O 1
ATOM 3675 N N . ARG B 1 117 ? 20.609 14.242 7.082 1 88.56 117 ARG B N 1
ATOM 3676 C CA . ARG B 1 117 ? 19.75 15.312 6.574 1 88.56 117 ARG B CA 1
ATOM 3677 C C . ARG B 1 117 ? 19.797 15.375 5.051 1 88.56 117 ARG B C 1
ATOM 3679 O O . ARG B 1 117 ? 18.766 15.531 4.395 1 88.56 117 ARG B O 1
ATOM 3686 N N . GLU B 1 118 ? 20.969 15.281 4.52 1 88.12 118 GLU B N 1
ATOM 3687 C CA . GLU B 1 118 ? 21.141 15.352 3.07 1 88.12 118 GLU B CA 1
ATOM 3688 C C . GLU B 1 118 ? 20.422 14.195 2.375 1 88.12 118 GLU B C 1
ATOM 3690 O O . GLU B 1 118 ? 19.703 14.406 1.395 1 88.12 118 GLU B O 1
ATOM 3695 N N . GLU B 1 119 ? 20.594 13.023 2.898 1 89.94 119 GLU B N 1
ATOM 3696 C CA . GLU B 1 119 ? 19.953 11.828 2.35 1 89.94 119 GLU B CA 1
ATOM 3697 C C . GLU B 1 119 ? 18.438 11.906 2.471 1 89.94 119 GLU B C 1
ATOM 3699 O O . GLU B 1 119 ? 17.703 11.484 1.567 1 89.94 119 GLU B O 1
ATOM 3704 N N . ASN B 1 120 ? 18.031 12.43 3.615 1 91.81 120 ASN B N 1
ATOM 3705 C CA . ASN B 1 120 ? 16.594 12.625 3.818 1 91.81 120 ASN B CA 1
ATOM 3706 C C . ASN B 1 120 ? 16.016 13.586 2.791 1 91.81 120 ASN B C 1
ATOM 3708 O O . ASN B 1 120 ? 14.961 13.312 2.197 1 91.81 120 ASN B O 1
ATOM 3712 N N . ASN B 1 121 ? 16.672 14.656 2.6 1 87.38 121 ASN B N 1
ATOM 3713 C CA . ASN B 1 121 ? 16.203 15.656 1.651 1 87.38 121 ASN B CA 1
ATOM 3714 C C . ASN B 1 121 ? 16.125 15.102 0.233 1 87.38 121 ASN B C 1
ATOM 3716 O O . ASN B 1 121 ? 15.203 15.414 -0.519 1 87.38 121 ASN B O 1
ATOM 3720 N N . LEU B 1 122 ? 17.109 14.328 -0.105 1 84.38 122 LEU B N 1
ATOM 3721 C CA . LEU B 1 122 ? 17.125 13.695 -1.418 1 84.38 122 LEU B CA 1
ATOM 3722 C C . LEU B 1 122 ? 15.961 12.719 -1.558 1 84.38 122 LEU B C 1
ATOM 3724 O O . LEU B 1 122 ? 15.281 12.695 -2.59 1 84.38 122 LEU B O 1
ATOM 3728 N N . LEU B 1 123 ? 15.727 11.945 -0.548 1 87.81 123 LEU B N 1
ATOM 3729 C CA . LEU B 1 123 ? 14.633 10.977 -0.557 1 87.81 123 LEU B CA 1
ATOM 3730 C C . LEU B 1 123 ? 13.289 11.68 -0.658 1 87.81 123 LEU B C 1
ATOM 3732 O O . LEU B 1 123 ? 12.445 11.297 -1.472 1 87.81 123 LEU B O 1
ATOM 3736 N N . LEU B 1 124 ? 13.078 12.68 0.064 1 88.56 124 LEU B N 1
ATOM 3737 C CA . LEU B 1 124 ? 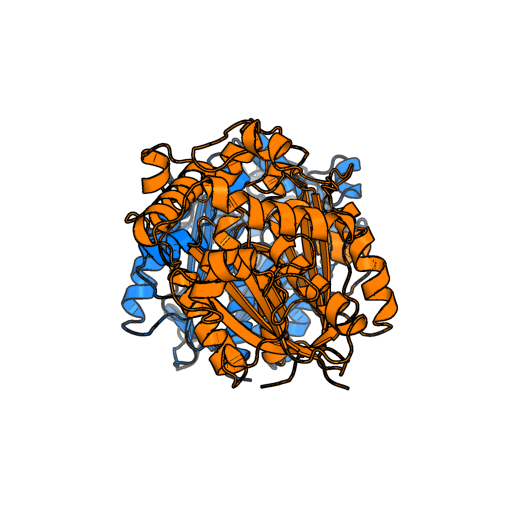11.828 13.43 0.034 1 88.56 124 LEU B CA 1
ATOM 3738 C C . LEU B 1 124 ? 11.648 14.141 -1.304 1 88.56 124 LEU B C 1
ATOM 3740 O O . LEU B 1 124 ? 10.523 14.281 -1.795 1 88.56 124 LEU B O 1
ATOM 3744 N N . GLY B 1 125 ? 12.719 14.539 -1.856 1 86.56 125 GLY B N 1
ATOM 3745 C CA . GLY B 1 125 ? 12.68 15.18 -3.16 1 86.56 125 GLY B CA 1
ATOM 3746 C C . GLY B 1 125 ? 12.328 14.234 -4.285 1 86.56 125 GLY B C 1
ATOM 3747 O O . GLY B 1 125 ? 11.914 14.664 -5.363 1 86.56 125 GLY B O 1
ATOM 3748 N N . SER B 1 126 ? 12.469 12.992 -4.051 1 83.88 126 SER B N 1
ATOM 3749 C CA . SER B 1 126 ? 12.242 11.984 -5.082 1 83.88 126 SER B CA 1
ATOM 3750 C C . SER B 1 126 ? 10.758 11.859 -5.414 1 83.88 126 SER B C 1
ATOM 3752 O O . SER B 1 126 ? 10.391 11.258 -6.426 1 83.88 126 SER B O 1
ATOM 3754 N N . VAL B 1 127 ? 9.945 12.43 -4.637 1 82.44 127 VAL B N 1
ATOM 3755 C CA . VAL B 1 127 ? 8.516 12.352 -4.891 1 82.44 127 VAL B CA 1
ATOM 3756 C C . VAL B 1 127 ? 8.109 13.43 -5.902 1 82.44 127 VAL B C 1
ATOM 3758 O O . VAL B 1 127 ? 7 13.398 -6.438 1 82.44 127 VAL B O 1
ATOM 3761 N N . LEU B 1 128 ? 8.977 14.367 -6.129 1 81.44 128 LEU B N 1
ATOM 3762 C CA . LEU B 1 128 ? 8.711 15.422 -7.105 1 81.44 128 LEU B CA 1
ATOM 3763 C C . LEU B 1 128 ? 8.664 14.852 -8.523 1 81.44 128 LEU B C 1
ATOM 3765 O O . LEU B 1 128 ? 9.234 13.797 -8.789 1 81.44 128 LEU B O 1
ATOM 3769 N N . SER B 1 129 ? 7.945 15.523 -9.305 1 74.56 129 SER B N 1
ATOM 3770 C CA . SER B 1 129 ? 7.879 15.109 -10.703 1 74.56 129 SER B CA 1
ATOM 3771 C C . SER B 1 129 ? 9.234 15.242 -11.383 1 74.56 129 SER B C 1
ATOM 3773 O O . SER B 1 129 ? 10.125 15.93 -10.883 1 74.56 129 SER B O 1
ATOM 3775 N N . ASP B 1 130 ? 9.305 14.539 -12.492 1 70.38 130 ASP B N 1
ATOM 3776 C CA . ASP B 1 130 ? 10.555 14.602 -13.25 1 70.38 130 ASP B CA 1
ATOM 3777 C C . ASP B 1 130 ? 10.844 16.031 -13.703 1 70.38 130 ASP B C 1
ATOM 3779 O O . ASP B 1 130 ? 11.992 16.469 -13.695 1 70.38 130 ASP B O 1
ATOM 3783 N N . SER B 1 131 ? 9.805 16.688 -14.031 1 68 131 SER B N 1
ATOM 3784 C CA . SER B 1 131 ? 9.977 18.062 -14.477 1 68 131 SER B CA 1
ATOM 3785 C C . SER B 1 131 ? 10.523 18.938 -13.352 1 68 131 SER B C 1
ATOM 3787 O O . SER B 1 131 ? 11.422 19.75 -13.562 1 68 131 SER B O 1
ATOM 3789 N N . GLN B 1 132 ? 10 18.766 -12.211 1 70.25 132 GLN B N 1
ATOM 3790 C CA . GLN B 1 132 ? 10.453 19.531 -11.047 1 70.25 132 GLN B CA 1
ATOM 3791 C C . GLN B 1 132 ? 11.891 19.172 -10.688 1 70.25 132 GLN B C 1
ATOM 3793 O O . GLN B 1 132 ? 12.703 20.062 -10.398 1 70.25 132 GLN B O 1
ATOM 3798 N N . ARG B 1 133 ? 12.234 18 -10.766 1 71.62 133 ARG B N 1
ATOM 3799 C CA . ARG B 1 133 ? 13.57 17.531 -10.422 1 71.62 133 ARG B CA 1
ATOM 3800 C C . ARG B 1 133 ? 14.602 18.016 -11.438 1 71.62 133 ARG B C 1
ATOM 3802 O O . ARG B 1 133 ? 15.734 18.344 -11.07 1 71.62 133 ARG B O 1
ATOM 3809 N N . ASN B 1 134 ? 14.094 17.969 -12.602 1 69.56 134 ASN B N 1
ATOM 3810 C CA . ASN B 1 134 ? 14.992 18.422 -13.656 1 69.56 134 ASN B CA 1
ATOM 3811 C C . ASN B 1 134 ? 15.344 19.891 -13.492 1 69.56 134 ASN B C 1
ATOM 3813 O O . ASN B 1 134 ? 16.406 20.344 -13.945 1 69.56 134 ASN B O 1
ATOM 3817 N N . LEU B 1 135 ? 14.5 20.547 -12.797 1 68.12 135 LEU B N 1
ATOM 3818 C CA . LEU B 1 135 ? 14.75 21.969 -12.531 1 68.12 135 LEU B CA 1
ATOM 3819 C C . LEU B 1 135 ? 15.523 22.141 -11.234 1 68.12 135 LEU B C 1
ATOM 3821 O O . LEU B 1 135 ? 15.742 23.266 -10.781 1 68.12 135 LEU B O 1
ATOM 3825 N N . GLY B 1 136 ? 15.844 20.953 -10.672 1 68.56 136 GLY B N 1
ATOM 3826 C CA . GLY B 1 136 ? 16.625 20.984 -9.445 1 68.56 136 GLY B CA 1
ATOM 3827 C C . GLY B 1 136 ? 15.844 21.469 -8.242 1 68.56 136 GLY B C 1
ATOM 3828 O O . GLY B 1 136 ? 16.422 22 -7.289 1 68.56 136 GLY B O 1
ATOM 3829 N N . MET B 1 137 ? 14.633 21.328 -8.273 1 75.12 137 MET B N 1
ATOM 3830 C CA . MET B 1 137 ? 13.797 21.828 -7.191 1 75.12 137 MET B CA 1
ATOM 3831 C C . MET B 1 137 ? 13.742 20.828 -6.043 1 75.12 137 MET B C 1
ATOM 3833 O O . MET B 1 137 ? 13.547 19.625 -6.266 1 75.12 137 MET B O 1
ATOM 3837 N N . SER B 1 138 ? 14 21.359 -4.883 1 81.44 138 SER B N 1
ATOM 3838 C CA . SER B 1 138 ? 13.766 20.594 -3.666 1 81.44 138 SER B CA 1
ATOM 3839 C C . SER B 1 138 ? 12.352 20.812 -3.141 1 81.44 138 SER B C 1
ATOM 3841 O O . SER B 1 138 ? 11.633 21.688 -3.625 1 81.44 138 SER B O 1
ATOM 3843 N N . MET B 1 139 ? 11.984 19.953 -2.25 1 86.06 139 MET B N 1
ATOM 3844 C CA . MET B 1 139 ? 10.672 20.125 -1.62 1 86.06 139 MET B CA 1
ATOM 3845 C C . MET B 1 139 ? 10.57 21.484 -0.951 1 86.06 139 MET B C 1
ATOM 3847 O O . MET B 1 139 ? 9.539 22.156 -1.058 1 86.06 139 MET B O 1
ATOM 3851 N N . ALA B 1 140 ? 11.609 21.891 -0.318 1 88.5 140 ALA B N 1
ATOM 3852 C CA . ALA B 1 140 ? 11.641 23.172 0.382 1 88.5 140 ALA B CA 1
ATOM 3853 C C . ALA B 1 140 ? 11.508 24.328 -0.598 1 88.5 140 ALA B C 1
ATOM 3855 O O . ALA B 1 140 ? 10.859 25.328 -0.295 1 88.5 140 ALA B O 1
ATOM 3856 N N . GLN B 1 141 ? 12.094 24.172 -1.702 1 89.06 141 GLN B N 1
ATOM 3857 C CA . GLN B 1 141 ? 12 25.219 -2.717 1 89.06 141 GLN B CA 1
ATOM 3858 C C . GLN B 1 141 ? 10.578 25.328 -3.256 1 89.06 141 GLN B C 1
ATOM 3860 O O . GLN B 1 141 ? 10.109 26.422 -3.561 1 89.06 141 GLN B O 1
ATOM 3865 N N . GLY B 1 142 ? 9.953 24.188 -3.449 1 89.12 142 GLY B N 1
ATOM 3866 C CA . GLY B 1 142 ? 8.547 24.234 -3.836 1 89.12 142 GLY B CA 1
ATOM 3867 C C . GLY B 1 142 ? 7.668 24.922 -2.818 1 89.12 142 GLY B C 1
ATOM 3868 O O . GLY B 1 142 ? 6.824 25.75 -3.184 1 89.12 142 GLY B O 1
ATOM 3869 N N . GLY B 1 143 ? 7.891 24.609 -1.591 1 92 143 GLY B N 1
ATOM 3870 C CA . GLY B 1 143 ? 7.168 25.297 -0.523 1 92 143 GLY B CA 1
ATOM 3871 C C . GLY B 1 143 ? 7.422 26.781 -0.483 1 92 143 GLY B C 1
ATOM 3872 O O . GLY B 1 143 ? 6.496 27.578 -0.264 1 92 143 GLY B O 1
ATOM 3873 N N . ALA B 1 144 ? 8.641 27.125 -0.693 1 94.06 144 ALA B N 1
ATOM 3874 C CA . ALA B 1 144 ? 9.031 28.547 -0.686 1 94.06 144 ALA B CA 1
ATOM 3875 C C . ALA B 1 144 ? 8.352 29.297 -1.823 1 94.06 144 ALA B C 1
ATOM 3877 O O . ALA B 1 144 ? 7.926 30.438 -1.647 1 94.06 144 ALA B O 1
ATOM 3878 N N . MET B 1 145 ? 8.336 28.656 -2.938 1 92.62 145 MET B N 1
ATOM 3879 C CA . MET B 1 145 ? 7.715 29.266 -4.109 1 92.62 145 MET B CA 1
ATOM 3880 C C . MET B 1 145 ? 6.25 29.594 -3.838 1 92.62 145 MET B C 1
ATOM 3882 O O . MET B 1 145 ? 5.797 30.703 -4.117 1 92.62 145 MET B O 1
ATOM 3886 N N . ILE B 1 146 ? 5.574 28.672 -3.273 1 93.81 146 ILE B N 1
ATOM 3887 C CA . ILE B 1 146 ? 4.156 28.828 -2.973 1 93.81 146 ILE B CA 1
ATOM 3888 C C . ILE B 1 146 ? 3.979 29.906 -1.902 1 93.81 146 ILE B C 1
ATOM 3890 O O . ILE B 1 146 ? 3.068 30.734 -1.99 1 93.81 146 ILE B O 1
ATOM 3894 N N . THR B 1 147 ? 4.836 29.922 -0.967 1 95.75 147 THR B N 1
ATOM 3895 C CA . THR B 1 147 ? 4.77 30.875 0.132 1 95.75 147 THR B CA 1
ATOM 3896 C C . THR B 1 147 ? 5.012 32.281 -0.371 1 95.75 147 THR B C 1
ATOM 3898 O O . THR B 1 147 ? 4.285 33.219 -0.006 1 95.75 147 THR B O 1
ATOM 3901 N N . ASN B 1 148 ? 6.016 32.438 -1.184 1 95.94 148 ASN B N 1
ATOM 3902 C CA . ASN B 1 148 ? 6.301 33.75 -1.755 1 95.94 148 ASN B CA 1
ATOM 3903 C C . ASN B 1 148 ? 5.113 34.281 -2.541 1 95.94 148 ASN B C 1
ATOM 3905 O O . ASN B 1 148 ? 4.789 35.469 -2.451 1 95.94 148 ASN B O 1
ATOM 3909 N N . ARG B 1 149 ? 4.531 33.406 -3.295 1 96.38 149 ARG B N 1
ATOM 3910 C CA . ARG B 1 149 ? 3.363 33.812 -4.07 1 96.38 149 ARG B CA 1
ATOM 3911 C C . ARG B 1 149 ? 2.23 34.25 -3.156 1 96.38 149 ARG B C 1
ATOM 3913 O O . ARG B 1 149 ? 1.542 35.25 -3.453 1 96.38 149 ARG B O 1
ATOM 3920 N N . TYR B 1 150 ? 2.008 33.562 -2.098 1 97.5 150 TYR B N 1
ATOM 3921 C CA . TYR B 1 150 ? 0.973 33.906 -1.132 1 97.5 150 TYR B CA 1
ATOM 3922 C C . TYR B 1 150 ? 1.224 35.312 -0.553 1 97.5 150 TYR B C 1
ATOM 3924 O O . TYR B 1 150 ? 0.315 36.125 -0.501 1 97.5 150 TYR B O 1
ATOM 3932 N N . LEU B 1 151 ? 2.432 35.594 -0.091 1 97.56 151 LEU B N 1
ATOM 3933 C CA . LEU B 1 151 ? 2.793 36.875 0.509 1 97.56 151 LEU B CA 1
ATOM 3934 C C . LEU B 1 151 ? 2.611 38 -0.489 1 97.56 151 LEU B C 1
ATOM 3936 O O . LEU B 1 151 ? 2.061 39.062 -0.147 1 97.56 151 LEU B O 1
ATOM 3940 N N . GLU B 1 152 ? 2.994 37.719 -1.684 1 96.81 152 GLU B N 1
ATOM 3941 C CA . GLU B 1 152 ? 2.91 38.75 -2.732 1 96.81 152 GLU B CA 1
ATOM 3942 C C . GLU B 1 152 ? 1.458 39.031 -3.092 1 96.81 152 GLU B C 1
ATOM 3944 O O . GLU B 1 152 ? 1.054 40.219 -3.139 1 96.81 152 GLU B O 1
ATOM 3949 N N . LEU B 1 153 ? 0.701 38.031 -3.307 1 97 153 LEU B N 1
ATOM 3950 C CA . LEU B 1 153 ? -0.67 38.156 -3.789 1 97 153 LEU B CA 1
ATOM 3951 C C . LEU B 1 153 ? -1.538 38.875 -2.77 1 97 153 LEU B C 1
ATOM 3953 O O . LEU B 1 153 ? -2.438 39.656 -3.143 1 97 153 LEU B O 1
ATOM 3957 N N . TYR B 1 154 ? -1.243 38.656 -1.517 1 97.56 154 TYR B N 1
ATOM 3958 C CA . TYR B 1 154 ? -2.205 39.125 -0.53 1 97.56 154 TYR B CA 1
ATOM 3959 C C . TYR B 1 154 ? -1.597 40.219 0.344 1 97.56 154 TYR B C 1
ATOM 3961 O O . TYR B 1 154 ? -2.215 40.656 1.315 1 97.56 154 TYR B O 1
ATOM 3969 N N . GLY B 1 155 ? -0.349 40.594 0.115 1 97.56 155 GLY B N 1
ATOM 3970 C CA . GLY B 1 155 ? 0.248 41.781 0.692 1 97.56 155 GLY B CA 1
ATOM 3971 C C . GLY B 1 155 ? 0.798 41.562 2.088 1 97.56 155 GLY B C 1
ATOM 3972 O O . GLY B 1 155 ? 0.769 42.469 2.924 1 97.56 155 GLY B O 1
ATOM 3973 N N . TYR B 1 156 ? 1.161 40.375 2.4 1 98.12 156 TYR B N 1
ATOM 3974 C CA . TYR B 1 156 ? 1.805 40.062 3.674 1 98.12 156 TYR B CA 1
ATOM 3975 C C . TYR B 1 156 ? 3.32 40.188 3.562 1 98.12 156 TYR B C 1
ATOM 3977 O O . TYR B 1 156 ? 3.867 40.219 2.457 1 98.12 156 TYR B O 1
ATOM 3985 N N . LYS B 1 157 ? 3.934 40.344 4.703 1 96.81 157 LYS B N 1
ATOM 3986 C CA . LYS B 1 157 ? 5.391 40.344 4.785 1 96.81 157 LYS B CA 1
ATOM 3987 C C . LYS B 1 157 ? 5.91 39.031 5.395 1 96.81 157 LYS B C 1
ATOM 3989 O O . LYS B 1 157 ? 5.168 38.344 6.082 1 96.81 157 LYS B O 1
ATOM 3994 N N . GLN B 1 158 ? 7.141 38.75 5.074 1 95.81 158 GLN B N 1
ATOM 3995 C CA . GLN B 1 158 ? 7.773 37.562 5.598 1 95.81 158 GLN B CA 1
ATOM 3996 C C . GLN B 1 158 ? 7.66 37.5 7.121 1 95.81 158 GLN B C 1
ATOM 3998 O O . GLN B 1 158 ? 7.441 36.406 7.688 1 95.81 158 GLN B O 1
ATOM 4003 N N . GLU B 1 159 ? 7.824 38.625 7.801 1 96.06 159 GLU B N 1
ATOM 4004 C CA . GLU B 1 159 ? 7.812 38.688 9.258 1 96.06 159 GLU B CA 1
ATOM 4005 C C . GLU B 1 159 ? 6.457 38.281 9.82 1 96.06 159 GLU B C 1
ATOM 4007 O O . GLU B 1 159 ? 6.363 37.812 10.961 1 96.06 159 GLU B O 1
ATOM 4012 N N . ASP B 1 160 ? 5.418 38.375 9.008 1 97.69 160 ASP B N 1
ATOM 4013 C CA . ASP B 1 160 ? 4.074 38 9.43 1 97.69 160 ASP B CA 1
ATOM 4014 C C . ASP B 1 160 ? 3.977 36.5 9.664 1 97.69 160 ASP B C 1
ATOM 4016 O O . ASP B 1 160 ? 3.098 36.031 10.391 1 97.69 160 ASP B O 1
ATOM 4020 N N . LEU B 1 161 ? 4.879 35.781 9.062 1 98.19 161 LEU B N 1
ATOM 4021 C CA . LEU B 1 161 ? 4.855 34.312 9.172 1 98.19 161 LEU B CA 1
ATOM 4022 C C . LEU B 1 161 ? 5.234 33.875 10.586 1 98.19 161 LEU B C 1
ATOM 4024 O O . LEU B 1 161 ? 4.945 32.75 10.984 1 98.19 161 LEU B O 1
ATOM 4028 N N . PHE B 1 162 ? 5.844 34.781 11.367 1 98.38 162 PHE B N 1
ATOM 4029 C CA . PHE B 1 162 ? 6.207 34.5 12.75 1 98.38 162 PHE B CA 1
ATOM 4030 C C . PHE B 1 162 ? 4.992 34.031 13.547 1 98.38 162 PHE B C 1
ATOM 4032 O O . PHE B 1 162 ? 5.098 33.125 14.383 1 98.38 162 PHE B O 1
ATOM 4039 N N . ALA B 1 163 ? 3.877 34.625 13.258 1 98.62 163 ALA B N 1
ATOM 4040 C CA . ALA B 1 163 ? 2.666 34.344 14.023 1 98.62 163 ALA B CA 1
ATOM 4041 C C . ALA B 1 163 ? 2.295 32.875 13.961 1 98.62 163 ALA B C 1
ATOM 4043 O O . ALA B 1 163 ? 1.899 32.281 14.969 1 98.62 163 ALA B O 1
ATOM 4044 N N . ILE B 1 164 ? 2.385 32.312 12.805 1 98.5 164 ILE B N 1
ATOM 4045 C CA . ILE B 1 164 ? 1.978 30.938 12.633 1 98.5 164 ILE B CA 1
ATOM 4046 C C . ILE B 1 164 ? 3.018 30.016 13.266 1 98.5 164 ILE B C 1
ATOM 4048 O O . ILE B 1 164 ? 2.668 29.016 13.914 1 98.5 164 ILE B O 1
ATOM 4052 N N . SER B 1 165 ? 4.301 30.281 13.055 1 98.5 165 SER B N 1
ATOM 4053 C CA . SER B 1 165 ? 5.355 29.5 13.688 1 98.5 165 SER B CA 1
ATOM 4054 C C . SER B 1 165 ? 5.234 29.531 15.211 1 98.5 165 SER B C 1
ATOM 4056 O O . SER B 1 165 ? 5.387 28.516 15.875 1 98.5 165 SER B O 1
ATOM 4058 N N . LYS B 1 166 ? 5.023 30.719 15.734 1 98.69 166 LYS B N 1
ATOM 4059 C CA . LYS B 1 166 ? 4.875 30.875 17.188 1 98.69 166 LYS B CA 1
ATOM 4060 C C . LYS B 1 166 ? 3.695 30.078 17.703 1 98.69 166 LYS B C 1
ATOM 4062 O O . LYS B 1 166 ? 3.812 29.375 18.719 1 98.69 166 LYS B O 1
ATOM 4067 N N . LYS B 1 167 ? 2.57 30.188 17.062 1 98.69 167 LYS B N 1
ATOM 4068 C CA . LYS B 1 167 ? 1.392 29.422 17.453 1 98.69 167 LYS B CA 1
ATOM 4069 C C . LYS B 1 167 ? 1.703 27.938 17.531 1 98.69 167 LYS B C 1
ATOM 4071 O O . LYS B 1 167 ? 1.374 27.266 18.516 1 98.69 167 LYS B O 1
ATOM 4076 N N . LEU B 1 168 ? 2.334 27.406 16.5 1 98.69 168 LEU B N 1
ATOM 4077 C CA . LEU B 1 168 ? 2.602 25.984 16.406 1 98.69 168 LEU B CA 1
ATOM 4078 C C . LEU B 1 168 ? 3.596 25.547 17.484 1 98.69 168 LEU B C 1
ATOM 4080 O O . LEU B 1 168 ? 3.443 24.469 18.078 1 98.69 168 LEU B O 1
ATOM 4084 N N . HIS B 1 169 ? 4.605 26.344 17.75 1 98.56 169 HIS B N 1
ATOM 4085 C CA . HIS B 1 169 ? 5.57 26.031 18.797 1 98.56 169 HIS B CA 1
ATOM 4086 C C . HIS B 1 169 ? 4.93 26.109 20.172 1 98.56 169 HIS B C 1
ATOM 4088 O O . HIS B 1 169 ? 5.191 25.266 21.031 1 98.56 169 HIS B O 1
ATOM 4094 N N . ASP B 1 170 ? 4.094 27.125 20.406 1 98.5 170 ASP B N 1
ATOM 4095 C CA . ASP B 1 170 ? 3.373 27.234 21.672 1 98.5 170 ASP B CA 1
ATOM 4096 C C . ASP B 1 170 ? 2.496 26 21.891 1 98.5 170 ASP B C 1
ATOM 4098 O O . ASP B 1 170 ? 2.443 25.469 23.016 1 98.5 170 ASP B O 1
ATOM 4102 N N . ASN B 1 171 ? 1.788 25.625 20.891 1 98.62 171 ASN B N 1
ATOM 4103 C CA . ASN B 1 171 ? 0.947 24.438 20.984 1 98.62 171 ASN B CA 1
ATOM 4104 C C . ASN B 1 171 ? 1.771 23.188 21.281 1 98.62 171 ASN B C 1
ATOM 4106 O O . ASN B 1 171 ? 1.348 22.328 22.047 1 98.62 171 ASN B O 1
ATOM 4110 N N . GLY B 1 172 ? 2.945 23.062 20.625 1 98.12 172 GLY B N 1
ATOM 4111 C CA . GLY B 1 172 ? 3.84 21.938 20.859 1 98.12 172 GLY B CA 1
ATOM 4112 C C . GLY B 1 172 ? 4.301 21.844 22.297 1 98.12 172 GLY B C 1
ATOM 4113 O O . GLY B 1 172 ? 4.496 20.75 22.828 1 98.12 172 GLY B O 1
ATOM 4114 N N . LEU B 1 173 ? 4.488 22.984 22.938 1 97.75 173 LEU B N 1
ATOM 4115 C CA . LEU B 1 173 ? 4.906 23.016 24.328 1 97.75 173 LEU B CA 1
ATOM 4116 C C . LEU B 1 173 ? 3.883 22.312 25.219 1 97.75 173 LEU B C 1
ATOM 4118 O O . LEU B 1 173 ? 4.238 21.734 26.25 1 97.75 173 LEU B O 1
ATOM 4122 N N . LYS B 1 174 ? 2.658 22.359 24.828 1 96.62 174 LYS B N 1
ATOM 4123 C CA . LYS B 1 174 ? 1.575 21.812 25.641 1 96.62 174 LYS B CA 1
ATOM 4124 C C . LYS B 1 174 ? 1.272 20.359 25.25 1 96.62 174 LYS B C 1
ATOM 4126 O O . LYS B 1 174 ? 0.46 19.703 25.891 1 96.62 174 LYS B O 1
ATOM 4131 N N . ASN B 1 175 ? 1.846 19.828 24.203 1 97.5 175 ASN B N 1
ATOM 4132 C CA . ASN B 1 175 ? 1.649 18.469 23.734 1 97.5 175 ASN B CA 1
ATOM 4133 C C . ASN B 1 175 ? 2.736 17.531 24.25 1 97.5 175 ASN B C 1
ATOM 4135 O O . ASN B 1 175 ? 3.902 17.656 23.875 1 97.5 175 ASN B O 1
ATOM 4139 N N . PRO B 1 176 ? 2.412 16.594 25.047 1 95.69 176 PRO B N 1
ATOM 4140 C CA . PRO B 1 176 ? 3.418 15.75 25.703 1 95.69 176 PR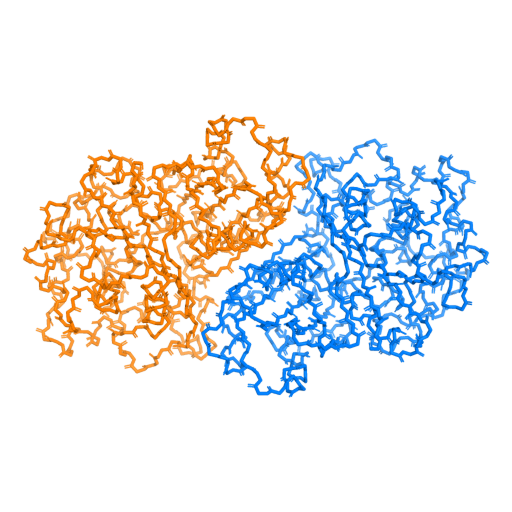O B CA 1
ATOM 4141 C C . PRO B 1 176 ? 4.223 14.906 24.719 1 95.69 176 PRO B C 1
ATOM 4143 O O . PRO B 1 176 ? 5.355 14.516 25.016 1 95.69 176 PRO B O 1
ATOM 4146 N N . ILE B 1 177 ? 3.721 14.648 23.531 1 95.31 177 ILE B N 1
ATOM 4147 C CA . ILE B 1 177 ? 4.422 13.734 22.625 1 95.31 177 ILE B CA 1
ATOM 4148 C C . ILE B 1 177 ? 5.16 14.539 21.562 1 95.31 177 ILE B C 1
ATOM 4150 O O . ILE B 1 177 ? 5.809 13.961 20.688 1 95.31 177 ILE B O 1
ATOM 4154 N N . ALA B 1 178 ? 5.102 15.859 21.594 1 98 178 ALA B N 1
ATOM 4155 C CA . ALA B 1 178 ? 5.695 16.703 20.562 1 98 178 ALA B CA 1
ATOM 4156 C C . ALA B 1 178 ? 7.215 16.562 20.547 1 98 178 ALA B C 1
ATOM 4158 O O . ALA B 1 178 ? 7.844 16.484 21.609 1 98 178 ALA B O 1
ATOM 4159 N N . GLN B 1 179 ? 7.793 16.609 19.391 1 98.38 179 GLN B N 1
ATOM 4160 C CA . GLN B 1 179 ? 9.234 16.5 19.203 1 98.38 179 GLN B CA 1
ATOM 4161 C C . GLN B 1 179 ? 9.945 17.797 19.594 1 98.38 179 GLN B C 1
ATOM 4163 O O . GLN B 1 179 ? 10.992 17.766 20.234 1 98.38 179 GLN B O 1
ATOM 4168 N N . ILE B 1 180 ? 9.422 18.922 19.156 1 97.94 180 ILE B N 1
ATOM 4169 C CA . ILE B 1 180 ? 10.055 20.219 19.406 1 97.94 180 ILE B CA 1
ATOM 4170 C C . ILE B 1 180 ? 9.258 21 20.453 1 97.94 180 ILE B C 1
ATOM 4172 O O . ILE B 1 180 ? 8.086 21.312 20.234 1 97.94 180 ILE B O 1
ATOM 4176 N N . LYS B 1 181 ? 9.867 21.266 21.547 1 97.06 181 LYS B N 1
ATOM 4177 C CA . LYS B 1 181 ? 9.305 22.109 22.609 1 97.06 181 LYS B CA 1
ATOM 4178 C C . LYS B 1 181 ? 10.148 23.359 22.828 1 97.06 181 LYS B C 1
ATOM 4180 O O . LYS B 1 181 ? 11.078 23.344 23.641 1 97.06 181 LYS B O 1
ATOM 4185 N N . LYS B 1 182 ? 9.781 24.312 22.125 1 96 182 LYS B N 1
ATOM 4186 C CA . LYS B 1 182 ? 10.539 25.562 22.125 1 96 182 LYS B CA 1
ATOM 4187 C C . LYS B 1 182 ? 9.617 26.766 22.359 1 96 182 LYS B C 1
ATOM 4189 O O . LYS B 1 182 ? 8.562 26.875 21.734 1 96 182 LYS B O 1
ATOM 4194 N N . ASN B 1 183 ? 9.992 27.609 23.266 1 97.56 183 ASN B N 1
ATOM 4195 C CA . ASN B 1 183 ? 9.359 28.906 23.359 1 97.56 183 ASN B CA 1
ATOM 4196 C C . ASN B 1 183 ? 9.961 29.906 22.359 1 97.56 183 ASN B C 1
ATOM 4198 O O . ASN B 1 183 ? 10.914 30.609 22.688 1 97.56 183 ASN B O 1
ATOM 4202 N N . LEU B 1 184 ? 9.438 30 21.234 1 98 184 LEU B N 1
ATOM 4203 C CA . LEU B 1 184 ? 9.992 30.766 20.125 1 98 184 LEU B CA 1
ATOM 4204 C C . LEU B 1 184 ? 9.797 32.25 20.344 1 98 184 LEU B C 1
ATOM 4206 O O . LEU B 1 184 ? 8.672 32.719 20.531 1 98 184 LEU B O 1
ATOM 4210 N N . SER B 1 185 ? 10.836 33.031 20.375 1 97.75 185 SER B N 1
ATOM 4211 C CA . SER B 1 185 ? 10.766 34.5 20.484 1 97.75 185 SER B CA 1
ATOM 4212 C C . SER B 1 185 ? 10.852 35.156 19.125 1 97.75 185 SER B C 1
ATOM 4214 O O . SER B 1 185 ? 11.281 34.531 18.141 1 97.75 185 SER B O 1
ATOM 4216 N N . PRO B 1 186 ? 10.359 36.406 19.062 1 97.25 186 PRO B N 1
ATOM 4217 C CA . PRO B 1 186 ? 10.539 37.156 17.797 1 97.25 186 PRO B CA 1
ATOM 4218 C C . PRO B 1 186 ? 12 37.219 17.375 1 97.25 186 PRO B C 1
ATOM 4220 O O . PRO B 1 186 ? 12.297 37.156 16.172 1 97.25 186 PRO B O 1
ATOM 4223 N N . GLU B 1 187 ? 12.891 37.406 18.312 1 97.62 187 GLU B N 1
ATOM 4224 C CA . GLU B 1 187 ? 14.32 37.469 18.016 1 97.62 187 GLU B CA 1
ATOM 4225 C C . GLU B 1 187 ? 14.852 36.156 17.453 1 97.62 187 GLU B C 1
ATOM 4227 O O . GLU B 1 187 ? 15.633 36.156 16.5 1 97.62 187 GLU B O 1
ATOM 4232 N N . ASP B 1 188 ? 14.438 35 18.062 1 97.31 188 ASP B N 1
ATOM 4233 C CA . ASP B 1 188 ? 14.797 33.688 17.531 1 97.31 188 ASP B CA 1
ATOM 4234 C C . ASP B 1 188 ? 14.422 33.562 16.062 1 97.31 188 ASP B C 1
ATOM 4236 O O . ASP B 1 188 ? 15.203 33.094 15.25 1 97.31 188 ASP B O 1
ATOM 4240 N N . TYR B 1 189 ? 13.18 34.031 15.742 1 97.5 189 TYR B N 1
ATOM 4241 C CA . TYR B 1 189 ? 12.641 33.875 14.391 1 97.5 189 TYR B CA 1
ATOM 4242 C C . TYR B 1 189 ? 13.391 34.781 13.414 1 97.5 189 TYR B C 1
ATOM 4244 O O . TYR B 1 189 ? 13.664 34.375 12.281 1 97.5 189 TYR B O 1
ATOM 4252 N N . GLU B 1 190 ? 13.648 36 13.836 1 96.25 190 GLU B N 1
ATOM 4253 C CA . GLU B 1 190 ? 14.359 36.938 12.992 1 96.25 190 GLU B CA 1
ATOM 4254 C C . GLU B 1 190 ? 15.758 36.438 12.641 1 96.25 190 GLU B C 1
ATOM 4256 O O . GLU B 1 190 ? 16.234 36.625 11.523 1 96.25 190 GLU B O 1
ATOM 4261 N N . LYS B 1 191 ? 16.438 35.781 13.562 1 96.81 191 LYS B N 1
ATOM 4262 C CA . LYS B 1 191 ? 17.828 35.375 13.398 1 96.81 191 LYS B CA 1
ATOM 4263 C C . LYS B 1 191 ? 17.922 33.938 12.914 1 96.81 191 LYS B C 1
ATOM 4265 O O . LYS B 1 191 ? 19.016 33.406 12.742 1 96.81 191 LYS B O 1
ATOM 4270 N N . GLN B 1 192 ? 16.75 33.344 12.68 1 96.56 192 GLN B N 1
ATOM 4271 C CA . GLN B 1 192 ? 16.766 31.922 12.32 1 96.56 192 GLN B CA 1
ATOM 4272 C C . GLN B 1 192 ? 17.562 31.672 11.047 1 96.56 192 GLN B C 1
ATOM 4274 O O . GLN B 1 192 ? 17.578 32.5 10.148 1 96.56 192 GLN B O 1
ATOM 4279 N N . PRO B 1 193 ? 18.219 30.516 10.969 1 96.44 193 PRO B N 1
ATOM 4280 C CA . PRO B 1 193 ? 18.828 30.156 9.688 1 96.44 193 PRO B CA 1
ATOM 4281 C C . PRO B 1 193 ? 17.797 30.031 8.562 1 96.44 193 PRO B C 1
ATOM 4283 O O . PRO B 1 193 ? 16.781 29.375 8.734 1 96.44 193 PRO B O 1
ATOM 4286 N N . MET B 1 194 ? 18.094 30.656 7.438 1 95.5 194 MET B N 1
ATOM 4287 C CA . MET B 1 194 ? 17.234 30.531 6.262 1 95.5 194 MET B CA 1
ATOM 4288 C C . MET B 1 194 ? 17.516 29.234 5.504 1 95.5 194 MET B C 1
ATOM 4290 O O . MET B 1 194 ? 18.688 28.906 5.277 1 95.5 194 MET B O 1
ATOM 4294 N N . ILE B 1 195 ? 16.547 28.531 5.227 1 94.38 195 ILE B N 1
ATOM 4295 C CA . ILE B 1 195 ? 16.688 27.328 4.41 1 94.38 195 ILE B CA 1
ATOM 4296 C C . ILE B 1 195 ? 16.438 27.656 2.943 1 94.38 195 ILE B C 1
ATOM 4298 O O . ILE B 1 195 ? 17.297 27.453 2.094 1 94.38 195 ILE B O 1
ATOM 4302 N N . THR B 1 196 ? 15.336 28.172 2.609 1 94.56 196 THR B N 1
ATOM 4303 C CA . THR B 1 196 ? 14.969 28.719 1.31 1 94.56 196 THR B CA 1
ATOM 4304 C C . THR B 1 196 ? 13.969 29.859 1.472 1 94.56 196 THR B C 1
ATOM 4306 O O . THR B 1 196 ? 12.812 29.641 1.823 1 94.56 196 THR B O 1
ATOM 4309 N N . SER B 1 197 ? 14.391 30.969 1.118 1 94.56 197 SER B N 1
ATOM 4310 C CA . SER B 1 197 ? 13.578 32.156 1.397 1 94.56 197 SER B CA 1
ATOM 4311 C C . SER B 1 197 ? 12.18 32.031 0.802 1 94.56 197 SER B C 1
ATOM 4313 O O . SER B 1 197 ? 12.031 31.641 -0.363 1 94.56 197 SER B O 1
ATOM 4315 N N . PRO B 1 198 ? 11.141 32.312 1.62 1 97.12 198 PRO B N 1
ATOM 4316 C CA . PRO B 1 198 ? 11.141 32.969 2.922 1 97.12 198 PRO B CA 1
ATOM 4317 C C . PRO B 1 198 ? 11.117 32 4.09 1 97.12 198 PRO B C 1
ATOM 4319 O O . PRO B 1 198 ? 10.875 32.406 5.234 1 97.12 198 PRO B O 1
ATOM 4322 N N . LEU B 1 199 ? 11.312 30.766 3.83 1 97.5 199 LEU B N 1
ATOM 4323 C CA . LEU B 1 199 ? 11.172 29.734 4.852 1 97.5 199 LEU B CA 1
ATOM 4324 C C . LEU B 1 199 ? 12.492 29.5 5.566 1 97.5 199 LEU B C 1
ATOM 4326 O O . LEU B 1 199 ? 13.508 29.219 4.926 1 97.5 199 LEU B O 1
ATOM 4330 N N . GLY B 1 200 ? 12.461 29.672 6.855 1 97.12 200 GLY B N 1
ATOM 4331 C CA . GLY B 1 200 ? 13.609 29.344 7.691 1 97.12 200 GLY B CA 1
ATOM 4332 C C . GLY B 1 200 ? 13.391 28.094 8.531 1 97.12 200 GLY B C 1
ATOM 4333 O O . GLY B 1 200 ? 12.414 27.359 8.336 1 97.12 200 GLY B O 1
ATOM 4334 N N . LEU B 1 201 ? 14.297 27.875 9.477 1 97 201 LEU B N 1
ATOM 4335 C CA . LEU B 1 201 ? 14.328 26.688 10.328 1 97 201 LEU B CA 1
ATOM 4336 C C . LEU B 1 201 ? 12.984 26.484 11.031 1 97 201 LEU B C 1
ATOM 4338 O O . LEU B 1 201 ? 12.516 25.359 11.172 1 97 201 LEU B O 1
ATOM 4342 N N . TYR B 1 202 ? 12.375 27.531 11.5 1 97.69 202 TYR B N 1
ATOM 4343 C CA . TYR B 1 202 ? 11.172 27.422 12.32 1 97.69 202 TYR B CA 1
ATOM 4344 C C . TYR B 1 202 ? 9.922 27.406 11.445 1 97.69 202 TYR B C 1
ATOM 4346 O O . TYR B 1 202 ? 8.797 27.422 11.961 1 97.69 202 TYR B O 1
ATOM 4354 N N . ASP B 1 203 ? 10.102 27.297 10.078 1 97.94 203 ASP B N 1
ATOM 4355 C CA . ASP B 1 203 ? 8.977 27.266 9.148 1 97.94 203 ASP B CA 1
ATOM 4356 C C . ASP B 1 203 ? 8.875 25.891 8.477 1 97.94 203 ASP B C 1
ATOM 4358 O O . ASP B 1 203 ? 7.957 25.656 7.688 1 97.94 203 ASP B O 1
ATOM 4362 N N . ILE B 1 204 ? 9.805 25.016 8.766 1 97 204 ILE B N 1
ATOM 4363 C CA . ILE B 1 204 ? 9.883 23.719 8.109 1 97 204 ILE B CA 1
ATOM 4364 C C . ILE B 1 204 ? 9.859 22.609 9.164 1 97 204 ILE B C 1
ATOM 4366 O O . ILE B 1 204 ? 10.539 22.703 10.188 1 97 204 ILE B O 1
ATOM 4370 N N . SER B 1 205 ? 9.047 21.625 8.938 1 96.88 205 SER B N 1
ATOM 4371 C CA . SER B 1 205 ? 8.898 20.531 9.883 1 96.88 205 SER B CA 1
ATOM 4372 C C . SER B 1 205 ? 10.211 19.766 10.039 1 96.88 205 SER B C 1
ATOM 4374 O O . SER B 1 205 ? 11.023 19.719 9.125 1 96.88 205 SER B O 1
ATOM 4376 N N . PRO B 1 206 ? 10.43 19.203 11.18 1 96.25 206 PRO B N 1
ATOM 4377 C CA . PRO B 1 206 ? 11.641 18.406 11.422 1 96.25 206 PRO B CA 1
ATOM 4378 C C . PRO B 1 206 ? 11.57 17.016 10.797 1 96.25 206 PRO B C 1
ATOM 4380 O O . PRO B 1 206 ? 10.484 16.562 10.422 1 96.25 206 PRO B O 1
ATOM 4383 N N . LEU B 1 207 ? 12.742 16.375 10.672 1 96.19 207 LEU B N 1
ATOM 4384 C CA . LEU B 1 207 ? 12.773 14.938 10.445 1 96.19 207 LEU B CA 1
ATOM 4385 C C . LEU B 1 207 ? 12.352 14.188 11.703 1 96.19 207 LEU B C 1
ATOM 4387 O O . LEU B 1 207 ? 12.914 14.398 12.781 1 96.19 207 LEU B O 1
ATOM 4391 N N . SER B 1 208 ? 11.398 13.383 11.562 1 98.25 208 SER B N 1
ATOM 4392 C CA . SER B 1 208 ? 10.812 12.789 12.758 1 98.25 208 SER B CA 1
ATOM 4393 C C . SER B 1 208 ? 10.688 11.273 12.625 1 98.25 208 SER B C 1
ATOM 4395 O O . SER B 1 208 ? 10.555 10.75 11.516 1 98.25 208 SER B O 1
ATOM 4397 N N . ASP B 1 209 ? 10.797 10.602 13.75 1 98.69 209 ASP B N 1
ATOM 4398 C CA . ASP B 1 209 ? 10.359 9.219 13.922 1 98.69 209 ASP B CA 1
ATOM 4399 C C . ASP B 1 209 ? 9.062 9.148 14.727 1 98.69 209 ASP B C 1
ATOM 4401 O O . ASP B 1 209 ? 8.867 9.93 15.664 1 98.69 209 ASP B O 1
ATOM 4405 N N . GLY B 1 210 ? 8.203 8.281 14.328 1 98.62 210 GLY B N 1
ATOM 4406 C CA . GLY B 1 210 ? 6.973 8.148 15.086 1 98.62 210 GLY B CA 1
ATOM 4407 C C . GLY B 1 210 ? 6.008 7.145 14.492 1 98.62 210 GLY B C 1
ATOM 4408 O O . GLY B 1 210 ? 6.219 6.656 13.383 1 98.62 210 GL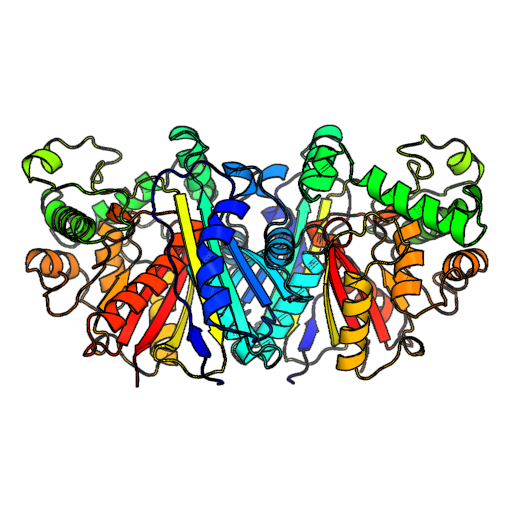Y B O 1
ATOM 4409 N N . SER B 1 211 ? 5.031 6.77 15.273 1 98.56 211 SER B N 1
ATOM 4410 C CA . SER B 1 211 ? 4.004 5.805 14.906 1 98.56 211 SER B CA 1
ATOM 4411 C C . SER B 1 211 ? 2.635 6.23 15.43 1 98.56 211 SER B C 1
ATOM 4413 O O . SER B 1 211 ? 2.539 6.91 16.453 1 98.56 211 SER B O 1
ATOM 4415 N N . ALA B 1 212 ? 1.641 5.969 14.695 1 98.56 212 ALA B N 1
ATOM 4416 C CA . ALA B 1 212 ? 0.241 6.164 15.062 1 98.56 212 ALA B CA 1
ATOM 4417 C C . ALA B 1 212 ? -0.59 4.926 14.734 1 98.56 212 ALA B C 1
ATOM 4419 O O . ALA B 1 212 ? -0.288 4.199 13.789 1 98.56 212 ALA B O 1
ATOM 4420 N N . SER B 1 213 ? -1.632 4.641 15.516 1 98.12 213 SER B N 1
ATOM 4421 C CA . SER B 1 213 ? -2.486 3.492 15.234 1 98.12 213 SER B CA 1
ATOM 4422 C C . SER B 1 213 ? -3.92 3.742 15.688 1 98.12 213 SER B C 1
ATOM 4424 O O . SER B 1 213 ? -4.156 4.531 16.609 1 98.12 213 SER B O 1
ATOM 4426 N N . VAL B 1 214 ? -4.855 3.15 15.023 1 98 214 VAL B N 1
ATOM 4427 C CA . VAL B 1 214 ? -6.262 3.105 15.406 1 98 214 VAL B CA 1
ATOM 4428 C C . VAL B 1 214 ? -6.855 1.747 15.039 1 98 214 VAL B C 1
ATOM 4430 O O . VAL B 1 214 ? -6.332 1.049 14.172 1 98 214 VAL B O 1
ATOM 4433 N N . ILE B 1 215 ? -7.875 1.319 15.727 1 98.25 215 ILE B N 1
ATOM 4434 C CA . ILE B 1 215 ? -8.734 0.214 15.32 1 98.25 215 ILE B CA 1
ATOM 4435 C C . ILE B 1 215 ? -10.023 0.762 14.703 1 98.25 215 ILE B C 1
ATOM 4437 O O . ILE B 1 215 ? -10.672 1.63 15.289 1 98.25 215 ILE B O 1
ATOM 4441 N N . LEU B 1 216 ? -10.32 0.348 13.531 1 98.31 216 LEU B N 1
ATOM 4442 C CA . LEU B 1 216 ? -11.586 0.663 12.875 1 98.31 216 LEU B CA 1
ATOM 4443 C C . LEU B 1 216 ? -12.578 -0.484 13.039 1 98.31 216 LEU B C 1
ATOM 4445 O O . LEU B 1 216 ? -12.211 -1.653 12.93 1 98.31 216 LEU B O 1
ATOM 4449 N N . SER B 1 217 ? -13.875 -0.12 13.297 1 97.75 217 SER B N 1
ATOM 4450 C CA . SER B 1 217 ? -14.836 -1.173 13.625 1 97.75 217 SER B CA 1
ATOM 4451 C C . SER B 1 217 ? -16.266 -0.745 13.289 1 97.75 217 SER B C 1
ATOM 4453 O O . SER B 1 217 ? -16.562 0.45 13.234 1 97.75 217 SER B O 1
ATOM 4455 N N . VAL B 1 218 ? -17.094 -1.736 13.117 1 97.5 218 VAL B N 1
ATOM 4456 C CA . VAL B 1 218 ? -18.531 -1.506 13 1 97.5 218 VAL B CA 1
ATOM 4457 C C . VAL B 1 218 ? -19.125 -1.298 14.383 1 97.5 218 VAL B C 1
ATOM 4459 O O . VAL B 1 218 ? -20.234 -0.774 14.516 1 97.5 218 VAL B O 1
ATOM 4462 N N . ASP B 1 219 ? -18.438 -1.768 15.422 1 96.06 219 ASP B N 1
ATOM 4463 C CA . ASP B 1 219 ? -18.922 -1.569 16.781 1 96.06 219 ASP B CA 1
ATOM 4464 C C . ASP B 1 219 ? -18.859 -0.097 17.188 1 96.06 219 ASP B C 1
ATOM 4466 O O . ASP B 1 219 ? -17.859 0.573 16.938 1 96.06 219 ASP B O 1
ATOM 4470 N N . LYS B 1 220 ? -19.844 0.343 17.844 1 95.81 220 LYS B N 1
ATOM 4471 C CA . LYS B 1 220 ? -20 1.76 18.156 1 95.81 220 LYS B CA 1
ATOM 4472 C C . LYS B 1 220 ? -18.938 2.211 19.172 1 95.81 220 LYS B C 1
ATOM 4474 O O . LYS B 1 220 ? -18.609 1.475 20.094 1 95.81 220 LYS B O 1
ATOM 4479 N N . SER B 1 221 ? -18.406 3.402 18.906 1 94.62 221 SER B N 1
ATOM 4480 C CA . SER B 1 221 ? -17.594 4.176 19.844 1 94.62 221 SER B CA 1
ATOM 4481 C C . SER B 1 221 ? -17.984 5.648 19.828 1 94.62 221 SER B C 1
ATOM 4483 O O . SER B 1 221 ? -18.984 6.023 19.203 1 94.62 221 SER B O 1
ATOM 4485 N N . GLY B 1 222 ? -17.297 6.457 20.578 1 95.75 222 GLY B N 1
ATOM 4486 C CA . GLY B 1 222 ? -17.641 7.867 20.688 1 95.75 222 GLY B CA 1
ATOM 4487 C C . GLY B 1 222 ? -17.203 8.672 19.469 1 95.75 222 GLY B C 1
ATOM 4488 O O . GLY B 1 222 ? -17.609 9.828 19.312 1 95.75 222 GLY B O 1
ATOM 4489 N N . ILE B 1 223 ? -16.422 8.047 18.594 1 98.25 223 ILE B N 1
ATOM 4490 C CA . ILE B 1 223 ? -15.898 8.789 17.453 1 98.25 223 ILE B CA 1
ATOM 4491 C C . ILE B 1 223 ? -16.109 7.988 16.172 1 98.25 223 ILE B C 1
ATOM 4493 O O . ILE B 1 223 ? -15.734 6.816 16.094 1 98.25 223 ILE B O 1
ATOM 4497 N N . SER B 1 224 ? -16.656 8.617 15.156 1 98.56 224 SER B N 1
ATOM 4498 C CA . SER B 1 224 ? -16.906 7.949 13.883 1 98.56 224 SER B CA 1
ATOM 4499 C C . SER B 1 224 ? -16.359 8.766 12.719 1 98.56 224 SER B C 1
ATOM 4501 O O . SER B 1 224 ? -16.078 9.953 12.867 1 98.56 224 SER B O 1
ATOM 4503 N N . ILE B 1 225 ? -16.172 8.125 11.602 1 98.81 225 ILE B N 1
ATOM 4504 C CA . ILE B 1 225 ? -15.812 8.789 10.352 1 98.81 225 ILE B CA 1
ATOM 4505 C C . ILE B 1 225 ? -17.078 9.273 9.648 1 98.81 225 ILE B C 1
ATOM 4507 O O . ILE B 1 225 ? -17.891 8.461 9.211 1 98.81 225 ILE B O 1
ATOM 4511 N N . LYS B 1 226 ? -17.172 10.523 9.469 1 98.5 226 LYS B N 1
ATOM 4512 C CA . LYS B 1 226 ? -18.406 11.094 8.93 1 98.5 226 LYS B CA 1
ATOM 4513 C C . LYS B 1 226 ? -18.281 11.352 7.43 1 98.5 226 LYS B C 1
ATOM 4515 O O . LYS B 1 226 ? -19.281 11.297 6.703 1 98.5 226 LYS B O 1
ATOM 4520 N N . GLY B 1 227 ? -17.094 11.672 7 1 98.69 227 GLY B N 1
ATOM 4521 C CA . GLY B 1 227 ? -16.844 11.914 5.586 1 98.69 227 GLY B CA 1
ATOM 4522 C C . GLY B 1 227 ? -15.375 11.805 5.211 1 98.69 227 GLY B C 1
ATOM 4523 O O . GLY B 1 227 ? -14.5 12.156 6.004 1 98.69 227 GLY B O 1
ATOM 4524 N N . MET B 1 228 ? -15.18 11.336 4.02 1 98.75 228 MET B N 1
ATOM 4525 C CA . MET B 1 228 ? -13.828 11.188 3.477 1 98.75 228 MET B CA 1
ATOM 4526 C C . MET B 1 228 ? -13.742 11.781 2.076 1 98.75 228 MET B C 1
ATOM 4528 O O . MET B 1 228 ? -14.703 11.734 1.312 1 98.75 228 MET B O 1
ATOM 4532 N N . GLY B 1 229 ? -12.602 12.344 1.796 1 98.75 229 GLY B N 1
ATOM 4533 C CA . GLY B 1 229 ? -12.281 12.812 0.456 1 98.75 229 GLY B CA 1
ATOM 4534 C C . GLY B 1 229 ? -10.82 12.656 0.096 1 98.75 229 GLY B C 1
ATOM 4535 O O . GLY B 1 229 ? -9.961 12.602 0.979 1 98.75 229 GLY B O 1
ATOM 4536 N N . HIS B 1 230 ? -10.562 12.539 -1.174 1 98.69 230 HIS B N 1
ATOM 4537 C CA . HIS B 1 230 ? -9.211 12.477 -1.721 1 98.69 230 HIS B CA 1
ATOM 4538 C C . HIS B 1 230 ? -9.117 13.25 -3.033 1 98.69 230 HIS B C 1
ATOM 4540 O O . HIS B 1 230 ? -10.133 13.508 -3.682 1 98.69 230 HIS B O 1
ATOM 4546 N N . GLY B 1 231 ? -7.926 13.648 -3.326 1 98 231 GLY B N 1
ATOM 4547 C CA . GLY B 1 231 ? -7.645 14.297 -4.598 1 98 231 GLY B CA 1
ATOM 4548 C C . GLY B 1 231 ? -6.223 14.07 -5.078 1 98 231 GLY B C 1
ATOM 4549 O O . GLY B 1 231 ? -5.289 14.047 -4.277 1 98 231 GLY B O 1
ATOM 4550 N N . THR B 1 232 ? -6.117 13.844 -6.391 1 96.69 232 THR B N 1
ATOM 4551 C CA . THR B 1 232 ? -4.824 13.781 -7.059 1 96.69 232 THR B CA 1
ATOM 4552 C C . THR B 1 232 ? -4.738 14.828 -8.164 1 96.69 232 THR B C 1
ATOM 4554 O O . THR B 1 232 ? -5.672 14.984 -8.953 1 96.69 232 THR B O 1
ATOM 4557 N N . ALA B 1 233 ? -3.691 15.57 -8.156 1 93.5 233 ALA B N 1
ATOM 4558 C CA . ALA B 1 233 ? -3.463 16.609 -9.156 1 93.5 233 ALA B CA 1
ATOM 4559 C C . ALA B 1 233 ? -1.979 16.953 -9.266 1 93.5 233 ALA B C 1
ATOM 4561 O O . ALA B 1 233 ? -1.224 16.781 -8.305 1 93.5 233 ALA B O 1
ATOM 4562 N N . PRO B 1 234 ? -1.604 17.391 -10.469 1 87.38 234 PRO B N 1
ATOM 4563 C CA . PRO B 1 234 ? -0.212 17.828 -10.578 1 87.38 234 PRO B CA 1
ATOM 4564 C C . PRO B 1 234 ? 0.071 19.094 -9.766 1 87.38 234 PRO B C 1
ATOM 4566 O O . PRO B 1 234 ? -0.844 19.875 -9.484 1 87.38 234 PRO B O 1
ATOM 4569 N N . PHE B 1 235 ? 1.335 19.125 -9.391 1 77.88 235 PHE B N 1
ATOM 4570 C CA . PHE B 1 235 ? 1.767 20.391 -8.797 1 77.88 235 PHE B CA 1
ATOM 4571 C C . PHE B 1 235 ? 1.724 21.516 -9.812 1 77.88 235 PHE B C 1
ATOM 4573 O O . PHE B 1 235 ? 2.152 21.344 -10.961 1 77.88 235 PHE B O 1
ATOM 4580 N N . GLN B 1 236 ? 1.103 22.594 -9.438 1 73.5 236 GLN B N 1
ATOM 4581 C CA . GLN B 1 236 ? 0.947 23.703 -10.359 1 73.5 236 GLN B CA 1
ATOM 4582 C C . GLN B 1 236 ? 2.191 24.594 -10.367 1 73.5 236 GLN B C 1
ATOM 4584 O O . GLN B 1 236 ? 2.514 25.219 -9.352 1 73.5 236 GLN B O 1
ATOM 4589 N N . ALA B 1 237 ? 2.82 24.688 -11.445 1 65.25 237 ALA B N 1
ATOM 4590 C CA . ALA B 1 237 ? 4.062 25.438 -11.625 1 65.25 237 ALA B CA 1
ATOM 4591 C C . ALA B 1 237 ? 3.838 26.922 -11.43 1 65.25 237 ALA B C 1
ATOM 4593 O O . ALA B 1 237 ? 4.773 27.672 -11.125 1 65.25 237 ALA B O 1
ATOM 4594 N N . GLY B 1 238 ? 2.633 27.266 -11.578 1 68.69 238 GLY B N 1
ATOM 4595 C CA . GLY B 1 238 ? 2.396 28.703 -11.477 1 68.69 238 GLY B CA 1
ATOM 4596 C C . GLY B 1 238 ? 2.479 29.219 -10.055 1 68.69 238 GLY B C 1
ATOM 4597 O O . GLY B 1 238 ? 2.473 30.438 -9.836 1 68.69 238 GLY B O 1
ATOM 4598 N N . GLY B 1 239 ? 2.531 28.328 -9.188 1 72.5 239 GLY B N 1
ATOM 4599 C CA . GLY B 1 239 ? 2.779 28.719 -7.809 1 72.5 239 GLY B CA 1
ATOM 4600 C C . GLY B 1 239 ? 1.542 29.234 -7.105 1 72.5 239 GLY B C 1
ATOM 4601 O O . GLY B 1 239 ? 1.646 29.938 -6.094 1 72.5 239 GLY B O 1
ATOM 4602 N N . ASP B 1 240 ? 0.391 29.062 -7.656 1 86.94 240 ASP B N 1
ATOM 4603 C CA . ASP B 1 240 ? -0.842 29.484 -6.992 1 86.94 240 ASP B CA 1
ATOM 4604 C C . ASP B 1 240 ? -0.961 28.844 -5.609 1 86.94 240 ASP B C 1
ATOM 4606 O O . ASP B 1 240 ? -0.707 27.656 -5.441 1 86.94 240 ASP B O 1
ATOM 4610 N N . PRO B 1 241 ? -1.277 29.75 -4.645 1 94.19 241 PRO B N 1
ATOM 4611 C CA . PRO B 1 241 ? -1.328 29.234 -3.275 1 94.19 241 PRO B CA 1
ATOM 4612 C C . PRO B 1 241 ? -2.621 28.469 -2.979 1 94.19 241 PRO B C 1
ATOM 4614 O O . PRO B 1 241 ? -3.375 28.859 -2.082 1 94.19 241 PRO B O 1
ATOM 4617 N N . SER B 1 242 ? -2.844 27.516 -3.701 1 96.44 242 SER B N 1
ATOM 4618 C CA . SER B 1 242 ? -3.957 26.578 -3.613 1 96.44 242 SER B CA 1
ATOM 4619 C C . SER B 1 242 ? -3.588 25.219 -4.215 1 96.44 242 SER B C 1
ATOM 4621 O O . SER B 1 242 ? -2.891 25.156 -5.23 1 96.44 242 SER B O 1
ATOM 4623 N N . PHE B 1 243 ? -3.951 24.219 -3.557 1 96 243 PHE B N 1
ATOM 4624 C CA . PHE B 1 243 ? -3.672 22.875 -4.051 1 96 243 PHE B CA 1
ATOM 4625 C C . PHE B 1 243 ? -4.941 22.219 -4.574 1 96 243 PHE B C 1
ATOM 4627 O O . PHE B 1 243 ? -5.824 21.844 -3.797 1 96 243 PHE B O 1
ATOM 4634 N N . ASP B 1 244 ? -5.047 22 -5.848 1 95.88 244 ASP B N 1
ATOM 4635 C CA . ASP B 1 244 ? -6.23 21.422 -6.477 1 95.88 244 ASP B CA 1
ATOM 4636 C C . ASP B 1 244 ? -6.602 20.094 -5.824 1 95.88 244 ASP B C 1
ATOM 4638 O O . ASP B 1 244 ? -7.785 19.797 -5.617 1 95.88 244 ASP B O 1
ATOM 4642 N N . ALA B 1 245 ? -5.629 19.281 -5.551 1 97.12 245 ALA B N 1
ATOM 4643 C CA . ALA B 1 245 ? -5.871 18 -4.898 1 97.12 245 ALA B CA 1
ATOM 4644 C C . ALA B 1 245 ? -6.555 18.188 -3.549 1 97.12 245 ALA B C 1
ATOM 4646 O O . ALA B 1 245 ? -7.457 17.422 -3.188 1 97.12 245 ALA B O 1
ATOM 4647 N N . SER B 1 246 ? -6.145 19.203 -2.805 1 97.94 246 SER B N 1
ATOM 4648 C CA . SER B 1 246 ? -6.746 19.484 -1.505 1 97.94 246 SER B CA 1
ATOM 4649 C C . SER B 1 246 ? -8.18 19.984 -1.655 1 97.94 246 SER B C 1
ATOM 4651 O O . SER B 1 246 ? -9.07 19.562 -0.921 1 97.94 246 SER B O 1
ATOM 4653 N N . VAL B 1 247 ? -8.344 20.906 -2.582 1 98.19 247 VAL B N 1
ATOM 4654 C CA . VAL B 1 247 ? -9.664 21.484 -2.811 1 98.19 247 VAL B CA 1
ATOM 4655 C C . VAL B 1 247 ? -10.664 20.359 -3.104 1 98.19 247 VAL B C 1
ATOM 4657 O O . VAL B 1 247 ? -11.758 20.328 -2.529 1 98.19 247 VAL B O 1
ATOM 4660 N N . HIS B 1 248 ? -10.289 19.484 -3.932 1 98.5 248 HIS B N 1
ATOM 4661 C CA . HIS B 1 248 ? -11.172 18.375 -4.277 1 98.5 248 HIS B CA 1
ATOM 4662 C C . HIS B 1 248 ? -11.398 17.453 -3.08 1 98.5 248 HIS B C 1
ATOM 4664 O O . HIS B 1 248 ? -12.508 16.953 -2.867 1 98.5 248 HIS B O 1
ATOM 4670 N N . ALA B 1 249 ? -10.336 17.156 -2.33 1 98.81 249 ALA B N 1
ATOM 4671 C CA . ALA B 1 249 ? -10.438 16.297 -1.158 1 98.81 249 ALA B CA 1
ATOM 4672 C C . ALA B 1 249 ? -11.422 16.875 -0.139 1 98.81 249 ALA B C 1
ATOM 4674 O O . ALA B 1 249 ? -12.273 16.156 0.386 1 98.81 249 ALA B O 1
ATOM 4675 N N . PHE B 1 250 ? -11.305 18.156 0.126 1 98.88 250 PHE B N 1
ATOM 4676 C CA . PHE B 1 250 ? -12.195 18.812 1.083 1 98.88 250 PHE B CA 1
ATOM 4677 C C . PHE B 1 250 ? -13.641 18.766 0.598 1 98.88 250 PHE B C 1
ATOM 4679 O O . PHE B 1 250 ? -14.547 18.422 1.359 1 98.88 250 PHE B O 1
ATOM 4686 N N . ALA B 1 251 ? -13.836 19.125 -0.638 1 98.75 251 ALA B N 1
ATOM 4687 C CA . ALA B 1 251 ? -15.188 19.156 -1.197 1 98.75 251 ALA B CA 1
ATOM 4688 C C . ALA B 1 251 ? -15.859 17.781 -1.074 1 98.75 251 ALA B C 1
ATOM 4690 O O . ALA B 1 251 ? -17.016 17.688 -0.683 1 98.75 251 ALA B O 1
ATOM 4691 N N . SER B 1 252 ? -15.141 16.734 -1.399 1 98.38 252 SER B N 1
ATOM 4692 C CA . SER B 1 252 ? -15.688 15.375 -1.343 1 98.38 252 SER B CA 1
ATOM 4693 C C . SER B 1 252 ? -15.953 14.953 0.096 1 98.38 252 SER B C 1
ATOM 4695 O O . SER B 1 252 ? -16.938 14.273 0.372 1 98.38 252 SER B O 1
ATOM 4697 N N . ALA B 1 253 ? -15.07 15.32 1.021 1 98.81 253 ALA B N 1
ATOM 4698 C CA . ALA B 1 253 ? -15.266 14.984 2.43 1 98.81 253 ALA B CA 1
ATOM 4699 C C . ALA B 1 253 ? -16.516 15.656 2.986 1 98.81 253 ALA B C 1
ATOM 4701 O O . ALA B 1 253 ? -17.312 15.023 3.691 1 98.81 253 ALA B O 1
ATOM 4702 N N . TYR B 1 254 ? -16.703 16.922 2.664 1 98.88 254 TYR B N 1
ATOM 4703 C CA . TYR B 1 254 ? -17.875 17.672 3.115 1 98.88 254 TYR B CA 1
ATOM 4704 C C . TYR B 1 254 ? -19.156 17.062 2.535 1 98.88 254 TYR B C 1
ATOM 4706 O O . TYR B 1 254 ? -20.141 16.906 3.246 1 98.88 254 TYR B O 1
ATOM 4714 N N . LYS B 1 255 ? -19.078 16.797 1.269 1 98.69 255 LYS B N 1
ATOM 4715 C CA . LYS B 1 255 ? -20.234 16.219 0.597 1 98.69 255 LYS B CA 1
ATOM 4716 C C . LYS B 1 255 ? -20.672 14.906 1.265 1 98.69 255 LYS B C 1
ATOM 4718 O O . LYS B 1 255 ? -21.844 14.711 1.555 1 98.69 255 LYS B O 1
ATOM 4723 N N . GLU B 1 256 ? -19.719 14.062 1.507 1 98.12 256 GLU B N 1
ATOM 4724 C CA . GLU B 1 256 ? -20.031 12.781 2.135 1 98.12 256 GLU B CA 1
ATOM 4725 C C . GLU B 1 256 ? -20.547 12.984 3.562 1 98.12 256 GLU B C 1
ATOM 4727 O O . GLU B 1 256 ? -21.453 12.273 4.012 1 98.12 256 GLU B O 1
ATOM 4732 N N . ALA B 1 257 ? -19.953 13.891 4.258 1 98.31 257 ALA B N 1
ATOM 4733 C CA . ALA B 1 257 ? -20.312 14.156 5.645 1 98.31 257 ALA B CA 1
ATOM 4734 C C . ALA B 1 257 ? -21.672 14.852 5.73 1 98.31 257 ALA B C 1
ATOM 4736 O O . ALA B 1 257 ? -22.297 14.875 6.789 1 98.31 257 ALA B O 1
ATOM 4737 N N . GLY B 1 258 ? -22.078 15.492 4.621 1 98.5 258 GLY B N 1
ATOM 4738 C CA . GLY B 1 258 ? -23.312 16.25 4.613 1 98.5 258 GLY B CA 1
ATOM 4739 C C . GLY B 1 258 ? -23.234 17.547 5.402 1 98.5 258 GLY B C 1
ATOM 4740 O O . GLY B 1 258 ? -24.172 17.906 6.105 1 98.5 258 GLY B O 1
ATOM 4741 N N . ILE B 1 259 ? -22.047 18.156 5.336 1 98.69 259 ILE B N 1
ATOM 4742 C CA . ILE B 1 259 ? -21.859 19.391 6.082 1 98.69 259 ILE B CA 1
ATOM 4743 C C . ILE B 1 259 ? -21.125 20.422 5.211 1 98.69 259 ILE B C 1
ATOM 4745 O O . ILE B 1 259 ? -20.656 20.094 4.117 1 98.69 259 ILE B O 1
ATOM 4749 N N . GLY B 1 260 ? -21.062 21.625 5.656 1 98.56 260 GLY B N 1
ATOM 4750 C CA . GLY B 1 260 ? -20.219 22.656 5.086 1 98.56 260 GLY B CA 1
ATOM 4751 C C . GLY B 1 260 ? -19.031 23 5.973 1 98.56 260 GLY B C 1
ATOM 4752 O O . GLY B 1 260 ? -18.953 22.562 7.121 1 98.56 260 GLY B O 1
ATOM 4753 N N . PRO B 1 261 ? -18.125 23.812 5.391 1 98.75 261 PRO B N 1
ATOM 4754 C CA . PRO B 1 261 ? -16.922 24.156 6.156 1 98.75 261 PRO B CA 1
ATOM 4755 C C . PRO B 1 261 ? -17.234 24.922 7.438 1 98.75 261 PRO B C 1
ATOM 4757 O O . PRO B 1 261 ? -16.484 24.859 8.406 1 98.75 261 PRO B O 1
ATOM 4760 N N . GLU B 1 262 ? -18.359 25.625 7.48 1 98.38 262 GLU B N 1
ATOM 4761 C CA . GLU B 1 262 ? -18.719 26.469 8.617 1 98.38 262 GLU B CA 1
ATOM 4762 C C . GLU B 1 262 ? -19.047 25.625 9.844 1 98.38 262 GLU B C 1
ATOM 4764 O O . GLU B 1 262 ? -19.078 26.141 10.969 1 98.38 262 GLU B O 1
ATOM 4769 N N . GLU B 1 263 ? -19.281 24.359 9.656 1 98.69 263 GLU B N 1
ATOM 4770 C CA . GLU B 1 263 ? -19.672 23.484 10.758 1 98.69 263 GLU B CA 1
ATOM 4771 C C . GLU B 1 263 ? -18.453 22.875 11.445 1 98.69 263 GLU B C 1
ATOM 4773 O O . GLU B 1 263 ? -18.562 22.297 12.531 1 98.69 263 GLU B O 1
ATOM 4778 N N . ILE B 1 264 ? -17.281 23 10.867 1 98.88 264 ILE B N 1
ATOM 4779 C CA . ILE B 1 264 ? -16.047 22.453 11.445 1 98.88 264 ILE B CA 1
ATOM 4780 C C . ILE B 1 264 ? -15.68 23.234 12.711 1 98.88 264 ILE B C 1
ATOM 4782 O O . ILE B 1 264 ? -15.68 24.453 12.711 1 98.88 264 ILE B O 1
ATOM 4786 N N . GLN B 1 265 ? -15.328 22.516 13.75 1 98.81 265 GLN B N 1
ATOM 4787 C CA . GLN B 1 265 ? -15.07 23.141 15.039 1 98.81 265 GLN B CA 1
ATOM 4788 C C . GLN B 1 265 ? -13.594 23.047 15.414 1 98.81 265 GLN B C 1
ATOM 4790 O O . GLN B 1 265 ? -13.117 23.797 16.281 1 98.81 265 GLN B O 1
ATOM 4795 N N . ILE B 1 266 ? -12.867 22.156 14.852 1 98.81 266 ILE B N 1
ATOM 4796 C CA . ILE B 1 266 ? -11.438 21.984 15.086 1 98.81 266 ILE B CA 1
ATOM 4797 C C . ILE B 1 266 ? -10.797 21.312 13.883 1 98.81 266 ILE B C 1
ATOM 4799 O O . ILE B 1 266 ? -11.453 20.547 13.164 1 98.81 266 ILE B O 1
ATOM 4803 N N . ALA B 1 267 ? -9.516 21.609 13.602 1 98.94 267 ALA B N 1
ATOM 4804 C CA . ALA B 1 267 ? -8.875 21 12.43 1 98.94 267 ALA B CA 1
ATOM 4805 C C . ALA B 1 267 ? -7.406 20.703 12.703 1 98.94 267 ALA B C 1
ATOM 4807 O O . ALA B 1 267 ? -6.762 21.375 13.508 1 98.94 267 ALA B O 1
ATOM 4808 N N . GLU B 1 268 ? -6.914 19.672 12.156 1 98.94 268 GLU B N 1
ATOM 4809 C CA . GLU B 1 268 ? -5.5 19.359 11.969 1 98.94 268 GLU B CA 1
ATOM 4810 C C . GLU B 1 268 ? -5.129 19.359 10.492 1 98.94 268 GLU B C 1
ATOM 4812 O O . GLU B 1 268 ? -5.551 18.469 9.75 1 98.94 268 GLU B O 1
ATOM 4817 N N . LEU B 1 269 ? -4.383 20.328 10.078 1 98.94 269 LEU B N 1
ATOM 4818 C CA . LEU B 1 269 ? -4.043 20.516 8.672 1 98.94 269 LEU B CA 1
ATOM 4819 C C . LEU B 1 269 ? -2.553 20.281 8.438 1 98.94 269 LEU B C 1
ATOM 4821 O O . LEU B 1 269 ? -1.74 20.484 9.344 1 98.94 269 LEU B O 1
ATOM 4825 N N . HIS B 1 270 ? -2.217 19.844 7.258 1 98.81 270 HIS B N 1
ATOM 4826 C CA . HIS B 1 270 ? -0.841 19.516 6.91 1 98.81 270 HIS B CA 1
ATOM 4827 C C . HIS B 1 270 ? 0.034 20.766 6.852 1 98.81 270 HIS B C 1
ATOM 4829 O O . HIS B 1 270 ? -0.181 21.641 6.012 1 98.81 270 HIS B O 1
ATOM 4835 N N . ASP B 1 271 ? 1.04 20.781 7.699 1 98.38 271 ASP B N 1
ATOM 4836 C CA . ASP B 1 271 ? 1.875 21.969 7.758 1 98.38 271 ASP B CA 1
ATOM 4837 C C . ASP B 1 271 ? 3.357 21.609 7.758 1 98.38 271 ASP B C 1
ATOM 4839 O O . ASP B 1 271 ? 4.125 22.109 8.586 1 98.38 271 ASP B O 1
ATOM 4843 N N . ALA B 1 272 ? 3.738 20.734 6.801 1 97.25 272 ALA B N 1
ATOM 4844 C CA . ALA B 1 272 ? 5.164 20.469 6.637 1 97.25 272 ALA B CA 1
ATOM 4845 C C . ALA B 1 272 ? 5.949 21.781 6.496 1 97.25 272 ALA B C 1
ATOM 4847 O O . ALA B 1 272 ? 7.113 21.859 6.902 1 97.25 272 ALA B O 1
ATOM 4848 N N . PHE B 1 273 ? 5.387 22.734 5.836 1 97.25 273 PHE B N 1
ATOM 4849 C CA . PHE B 1 273 ? 5.73 24.156 5.855 1 97.25 273 PHE B CA 1
ATOM 4850 C C . PHE B 1 273 ? 4.629 24.969 6.523 1 97.25 273 PHE B C 1
ATOM 4852 O O . PHE B 1 273 ? 3.443 24.766 6.25 1 97.25 273 PHE B O 1
ATOM 4859 N N . THR B 1 274 ? 5.016 25.828 7.379 1 97.25 274 THR B N 1
ATOM 4860 C CA . THR B 1 274 ? 4.031 26.5 8.219 1 97.25 274 THR B CA 1
ATOM 4861 C C . THR B 1 274 ? 2.947 27.156 7.371 1 97.25 274 THR B C 1
ATOM 4863 O O . THR B 1 274 ? 1.761 27.062 7.691 1 97.25 274 THR B O 1
ATOM 4866 N N . PRO B 1 275 ? 3.281 27.75 6.176 1 97.19 275 PRO B N 1
ATOM 4867 C CA . PRO B 1 275 ? 2.234 28.422 5.402 1 97.19 275 PRO B CA 1
ATOM 4868 C C . PRO B 1 275 ? 1.244 27.438 4.777 1 97.19 275 PRO B C 1
ATOM 4870 O O . PRO B 1 275 ? 0.179 27.844 4.309 1 97.19 275 PRO B O 1
ATOM 4873 N N . PHE B 1 276 ? 1.588 26.156 4.746 1 97.75 276 PHE B N 1
ATOM 4874 C CA . PHE B 1 276 ? 0.655 25.172 4.195 1 97.75 276 PHE B CA 1
ATOM 4875 C C . PHE B 1 276 ? -0.577 25.047 5.082 1 97.75 276 PHE B C 1
ATOM 4877 O O . PHE B 1 276 ? -1.646 24.641 4.617 1 97.75 276 PHE B O 1
ATOM 4884 N N . GLU B 1 277 ? -0.445 25.406 6.375 1 98.69 277 GLU B N 1
ATOM 4885 C CA . GLU B 1 277 ? -1.625 25.453 7.234 1 98.69 277 GLU B CA 1
ATOM 4886 C C . GLU B 1 277 ? -2.646 26.469 6.723 1 98.69 277 GLU B C 1
ATOM 4888 O O . GLU B 1 277 ? -3.83 26.141 6.594 1 98.69 277 GLU B O 1
ATOM 4893 N N . ILE B 1 278 ? -2.193 27.688 6.406 1 98.62 278 ILE B N 1
ATOM 4894 C CA . ILE B 1 278 ? -3.127 28.75 6.043 1 98.62 278 ILE B CA 1
ATOM 4895 C C . ILE B 1 278 ? -3.654 28.5 4.629 1 98.62 278 ILE B C 1
ATOM 4897 O O . ILE B 1 278 ? -4.82 28.781 4.344 1 98.62 278 ILE B O 1
ATOM 4901 N N . ILE B 1 279 ? -2.83 27.969 3.752 1 97.94 279 ILE B N 1
ATOM 4902 C CA . ILE B 1 279 ? -3.295 27.609 2.418 1 97.94 279 ILE B CA 1
ATOM 4903 C C . ILE B 1 279 ? -4.34 26.5 2.516 1 97.94 279 ILE B C 1
ATOM 4905 O O . ILE B 1 279 ? -5.383 26.562 1.857 1 97.94 279 ILE B O 1
ATOM 4909 N N . GLY B 1 280 ? -4.039 25.5 3.363 1 98.5 280 GLY B N 1
ATOM 4910 C CA . GLY B 1 280 ? -5 24.422 3.605 1 98.5 280 GLY B CA 1
ATOM 4911 C C . GLY B 1 280 ? -6.309 24.922 4.188 1 98.5 280 GLY B C 1
ATOM 4912 O O . GLY B 1 280 ? -7.383 24.469 3.795 1 98.5 280 GLY B O 1
ATOM 4913 N N . ALA B 1 281 ? -6.238 25.859 5.105 1 98.88 281 ALA B N 1
ATOM 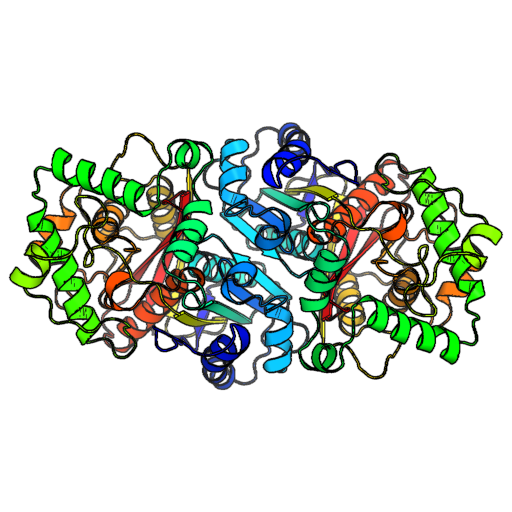4914 C CA . ALA B 1 281 ? -7.441 26.422 5.723 1 98.88 281 ALA B CA 1
ATOM 4915 C C . ALA B 1 281 ? -8.305 27.125 4.691 1 98.88 281 ALA B C 1
ATOM 4917 O O . ALA B 1 281 ? -9.539 27.047 4.738 1 98.88 281 ALA B O 1
ATOM 4918 N N . GLU B 1 282 ? -7.648 27.828 3.812 1 98.81 282 GLU B N 1
ATOM 4919 C CA . GLU B 1 282 ? -8.367 28.531 2.758 1 98.81 282 GLU B CA 1
ATOM 4920 C C . GLU B 1 282 ? -8.922 27.562 1.721 1 98.81 282 GLU B C 1
ATOM 4922 O O . GLU B 1 282 ? -10.07 27.703 1.284 1 98.81 282 GLU B O 1
ATOM 4927 N N . ASP B 1 283 ? -8.117 26.547 1.312 1 98.62 283 ASP B N 1
ATOM 4928 C CA . ASP B 1 283 ? -8.578 25.5 0.397 1 98.62 283 ASP B CA 1
ATOM 4929 C C . ASP B 1 283 ? -9.781 24.766 0.976 1 98.62 283 ASP B C 1
ATOM 4931 O O . ASP B 1 283 ? -10.672 24.328 0.235 1 98.62 283 ASP B O 1
ATOM 4935 N N . ALA B 1 284 ? -9.844 24.656 2.311 1 98.88 284 ALA B N 1
ATOM 4936 C CA . ALA B 1 284 ? -10.914 23.938 3 1 98.88 284 ALA B CA 1
ATOM 4937 C C . ALA B 1 284 ? -12.18 24.781 3.072 1 98.88 284 ALA B C 1
ATOM 4939 O O . ALA B 1 284 ? -13.25 24.281 3.434 1 98.88 284 ALA B O 1
ATOM 4940 N N . GLY B 1 285 ? -12.031 25.984 2.742 1 98.88 285 GLY B N 1
ATOM 4941 C CA . GLY B 1 285 ? -13.172 26.891 2.832 1 98.88 285 GLY B CA 1
ATOM 4942 C C . GLY B 1 285 ? -13.422 27.391 4.242 1 98.88 285 GLY B C 1
ATOM 4943 O O . GLY B 1 285 ? -14.492 27.922 4.531 1 98.88 285 GLY B O 1
ATOM 4944 N N . LEU B 1 286 ? -12.469 27.203 5.145 1 98.88 286 LEU B N 1
ATOM 4945 C CA . LEU B 1 286 ? -12.625 27.688 6.512 1 98.88 286 LEU B CA 1
ATOM 4946 C C . LEU B 1 286 ? -12.5 29.203 6.57 1 98.88 286 LEU B C 1
ATOM 4948 O O . LEU B 1 286 ? -13.078 29.844 7.449 1 98.88 286 LEU B O 1
ATOM 4952 N N . PHE B 1 287 ? -11.711 29.719 5.754 1 98.75 287 PHE B N 1
ATOM 4953 C CA . PHE B 1 287 ? -11.531 31.156 5.586 1 98.75 287 PHE B CA 1
ATOM 4954 C C . PHE B 1 287 ? -11.484 31.531 4.109 1 98.75 287 PHE B C 1
ATOM 4956 O O . PHE B 1 287 ? -11.281 30.672 3.252 1 98.75 287 PHE B O 1
ATOM 4963 N N . GLY B 1 288 ? -11.719 32.812 3.82 1 98.25 288 GLY B N 1
ATOM 4964 C CA . GLY B 1 288 ? -11.555 33.281 2.461 1 98.25 288 GLY B CA 1
ATOM 4965 C C . GLY B 1 288 ? -10.109 33.312 2.012 1 98.25 288 GLY B C 1
ATOM 4966 O O . GLY B 1 288 ? -9.195 33.344 2.84 1 98.25 288 GLY B O 1
ATOM 4967 N N . ARG B 1 289 ? -9.914 33.406 0.676 1 97.69 289 ARG B N 1
ATOM 4968 C CA . ARG B 1 289 ? -8.57 33.469 0.121 1 97.69 289 ARG B CA 1
ATOM 4969 C C . ARG B 1 289 ? -7.82 34.688 0.666 1 97.69 289 ARG B C 1
ATOM 4971 O O . ARG B 1 289 ? -8.344 35.812 0.65 1 97.69 289 ARG B O 1
ATOM 4978 N N . GLY B 1 290 ? -6.652 34.375 1.21 1 97.94 290 GLY B N 1
ATOM 4979 C CA . GLY B 1 290 ? -5.797 35.469 1.703 1 97.94 290 GLY B CA 1
ATOM 4980 C C . GLY B 1 290 ? -6.129 35.875 3.121 1 97.94 290 GLY B C 1
ATOM 4981 O O . GLY B 1 290 ? -5.453 36.75 3.693 1 97.94 290 GLY B O 1
ATOM 4982 N N . GLU B 1 291 ? -7.035 35.25 3.742 1 98.5 291 GLU B N 1
ATOM 4983 C CA . GLU B 1 291 ? -7.508 35.719 5.035 1 98.5 291 GLU B CA 1
ATOM 4984 C C . GLU B 1 291 ? -6.941 34.906 6.18 1 98.5 291 GLU B C 1
ATOM 4986 O O . GLU B 1 291 ? -6.961 35.312 7.336 1 98.5 291 GLU B O 1
ATOM 4991 N N . ALA B 1 292 ? -6.441 33.75 5.91 1 98.69 292 ALA B N 1
ATOM 4992 C CA . ALA B 1 292 ? -6.133 32.781 6.957 1 98.69 292 ALA B CA 1
ATOM 4993 C C . ALA B 1 292 ? -4.988 33.281 7.84 1 98.69 292 ALA B C 1
ATOM 4995 O O . ALA B 1 292 ? -4.992 33.062 9.055 1 98.69 292 ALA B O 1
ATOM 4996 N N . LEU B 1 293 ? -3.959 33.875 7.254 1 98.62 293 LEU B N 1
ATOM 4997 C CA . LEU B 1 293 ? -2.85 34.375 8.062 1 98.62 293 LEU B CA 1
ATOM 4998 C C . LEU B 1 293 ? -3.32 35.438 9.047 1 98.62 293 LEU B C 1
ATOM 5000 O O . LEU B 1 293 ? -2.869 35.469 10.188 1 98.62 293 LEU B O 1
ATOM 5004 N N . ALA B 1 294 ? -4.18 36.344 8.602 1 98.62 294 ALA B N 1
ATOM 5005 C CA . ALA B 1 294 ? -4.75 37.344 9.492 1 98.62 294 ALA B CA 1
ATOM 5006 C C . ALA B 1 294 ? -5.504 36.688 10.641 1 98.62 294 ALA B C 1
ATOM 5008 O O . ALA B 1 294 ? -5.512 37.219 11.758 1 98.62 294 ALA B O 1
ATOM 5009 N N . LYS B 1 295 ? -6.195 35.562 10.367 1 98.81 295 LYS B N 1
ATOM 5010 C CA . LYS B 1 295 ? -6.934 34.844 11.398 1 98.81 295 LYS B CA 1
ATOM 5011 C C . LYS B 1 295 ? -5.984 34.219 12.422 1 98.81 295 LYS B C 1
ATOM 5013 O O . LYS B 1 295 ? -6.316 34.094 13.602 1 98.81 295 LYS B O 1
ATOM 5018 N N . VAL B 1 296 ? -4.793 33.781 11.984 1 98.81 296 VAL B N 1
ATOM 5019 C CA . VAL B 1 296 ? -3.766 33.312 12.914 1 98.81 296 VAL B CA 1
ATOM 5020 C C . VAL B 1 296 ? -3.291 34.469 13.789 1 98.81 296 VAL B C 1
ATOM 5022 O O . VAL B 1 296 ? -3.184 34.312 15.016 1 98.81 296 VAL B O 1
ATOM 5025 N N . ILE B 1 297 ? -3.002 35.625 13.164 1 98.31 297 ILE B N 1
ATOM 5026 C CA . ILE B 1 297 ? -2.477 36.781 13.859 1 98.31 297 ILE B CA 1
ATOM 5027 C C . ILE B 1 297 ? -3.479 37.281 14.914 1 98.31 297 ILE B C 1
ATOM 5029 O O . ILE B 1 297 ? -3.092 37.656 16.016 1 98.31 297 ILE B O 1
ATOM 5033 N N . SER B 1 298 ? -4.719 37.156 14.602 1 98.38 298 SER B N 1
ATOM 5034 C CA . SER B 1 298 ? -5.762 37.594 15.516 1 98.38 298 SER B CA 1
ATOM 5035 C C . SER B 1 298 ? -6.152 36.5 16.5 1 98.38 298 SER B C 1
ATOM 5037 O O . SER B 1 298 ? -7.121 36.625 17.25 1 98.38 298 SER B O 1
ATOM 5039 N N . LYS B 1 299 ? -5.547 35.281 16.438 1 98.44 299 LYS B N 1
ATOM 5040 C CA . LYS B 1 299 ? -5.613 34.188 17.406 1 98.44 299 LYS B CA 1
ATOM 5041 C C . LYS B 1 299 ? -6.922 33.406 17.266 1 98.44 299 LYS B C 1
ATOM 5043 O O . LYS B 1 299 ? -7.32 32.688 18.172 1 98.44 299 LYS B O 1
ATOM 5048 N N . ILE B 1 300 ? -7.551 33.594 16.125 1 98.5 300 ILE B N 1
ATOM 5049 C CA . ILE B 1 300 ? -8.789 32.875 15.859 1 98.5 300 ILE B CA 1
ATOM 5050 C C . ILE B 1 300 ? -8.516 31.359 15.789 1 98.5 300 ILE B C 1
ATOM 5052 O O . ILE B 1 300 ? -9.336 30.547 16.219 1 98.5 300 ILE B O 1
ATOM 5056 N N . THR B 1 301 ? -7.316 30.953 15.297 1 98.75 301 THR B N 1
ATOM 5057 C CA . THR B 1 301 ? -7.023 29.547 15.039 1 98.75 301 THR B CA 1
ATOM 5058 C C . THR B 1 301 ? -6.246 28.938 16.203 1 98.75 301 THR B C 1
ATOM 5060 O O . THR B 1 301 ? -5.82 27.781 16.141 1 98.75 301 THR B O 1
ATOM 5063 N N . HIS B 1 302 ? -6 29.703 17.297 1 98.31 302 HIS B N 1
ATOM 5064 C CA . HIS B 1 302 ? -5.324 29.203 18.484 1 98.31 302 HIS B CA 1
ATOM 5065 C C . HIS B 1 302 ? -6.215 28.219 19.25 1 98.31 302 HIS B C 1
ATOM 5067 O O . HIS B 1 302 ? -7.426 28.172 19.016 1 98.31 302 HIS B O 1
ATOM 5073 N N . PRO B 1 303 ? -5.652 27.438 20.125 1 97.25 303 PRO B N 1
ATOM 5074 C CA . PRO B 1 303 ? -6.41 26.391 20.797 1 97.25 303 PRO B CA 1
ATOM 5075 C C . PRO B 1 303 ? -7.633 26.922 21.547 1 97.25 303 PRO B C 1
ATOM 5077 O O . PRO B 1 303 ? -8.672 26.25 21.594 1 97.25 303 PRO B O 1
ATOM 5080 N N . GLU B 1 304 ? -7.586 28.125 22.078 1 95.19 304 GLU B N 1
ATOM 5081 C CA . GLU B 1 304 ? -8.688 28.719 22.828 1 95.19 304 GLU B CA 1
ATOM 5082 C C . GLU B 1 304 ? -9.523 29.641 21.938 1 95.19 304 GLU B C 1
ATOM 5084 O O . GLU B 1 304 ? -10.469 30.281 22.406 1 95.19 304 GLU B O 1
ATOM 5089 N N . GLY B 1 305 ? -9.164 29.688 20.656 1 97.25 305 GLY B N 1
ATOM 5090 C CA . GLY B 1 305 ? -9.867 30.562 19.719 1 97.25 305 GLY B CA 1
ATOM 5091 C C . GLY B 1 305 ? -11.133 29.922 19.172 1 97.25 305 GLY B C 1
ATOM 5092 O O . GLY B 1 305 ? -11.562 28.875 19.625 1 97.25 305 GLY B O 1
ATOM 5093 N N . GLN B 1 306 ? -11.75 30.578 18.203 1 97.75 306 GLN B N 1
ATOM 5094 C CA . GLN B 1 306 ? -13.039 30.203 17.641 1 97.75 306 GLN B CA 1
ATOM 5095 C C . GLN B 1 306 ? -12.922 28.922 16.812 1 97.75 306 GLN B C 1
ATOM 5097 O O . GLN B 1 306 ? -13.867 28.125 16.75 1 97.75 306 GLN B O 1
ATOM 5102 N N . LEU B 1 307 ? -11.773 28.734 16.109 1 98.62 307 LEU B N 1
ATOM 5103 C CA . LEU B 1 307 ? -11.516 27.562 15.266 1 98.62 307 LEU B CA 1
ATOM 5104 C C . LEU B 1 307 ? -10.086 27.078 15.422 1 98.62 307 LEU B C 1
ATOM 5106 O O . LEU B 1 307 ? -9.219 27.391 14.594 1 98.62 307 LEU B O 1
ATOM 5110 N N . PRO B 1 308 ? -9.875 26.297 16.484 1 98.75 308 PRO B N 1
ATOM 5111 C CA . PRO B 1 308 ? -8.523 25.781 16.688 1 98.75 308 PRO B CA 1
ATOM 5112 C C . PRO B 1 308 ? -8.023 24.969 15.492 1 98.75 308 PRO B C 1
ATOM 5114 O O . PRO B 1 308 ? -8.727 24.094 15 1 98.75 308 PRO B O 1
ATOM 5117 N N . ILE B 1 309 ? -6.867 25.297 14.969 1 98.88 309 ILE B N 1
ATOM 5118 C CA . ILE B 1 309 ? -6.176 24.562 13.906 1 98.88 309 ILE B CA 1
ATOM 5119 C C . ILE B 1 309 ? -4.773 24.188 14.383 1 98.88 309 ILE B C 1
ATOM 5121 O O . ILE B 1 309 ? -3.99 25.047 14.781 1 98.88 309 ILE B O 1
ATOM 5125 N N . ASN B 1 310 ? -4.465 22.875 14.297 1 98.81 310 ASN B N 1
ATOM 5126 C CA . ASN B 1 310 ? -3.174 22.312 14.688 1 98.81 310 ASN B CA 1
ATOM 5127 C C . ASN B 1 310 ? -2.859 22.609 16.156 1 98.81 310 ASN B C 1
ATOM 5129 O O . ASN B 1 310 ? -1.771 23.078 16.484 1 98.81 310 ASN B O 1
ATOM 5133 N N . SER B 1 311 ? -3.873 22.328 17 1 98.38 311 SER B N 1
ATOM 5134 C CA . SER B 1 311 ? -3.676 22.453 18.438 1 98.38 311 SER B CA 1
ATOM 5135 C C . SER B 1 311 ? -2.592 21.516 18.938 1 98.38 311 SER B C 1
ATOM 5137 O O . SER B 1 311 ? -2.037 21.703 20.031 1 98.38 311 SER B O 1
ATOM 5139 N N . SER B 1 312 ? -2.271 20.516 18.172 1 98.31 312 SER B N 1
ATOM 5140 C CA . SER B 1 312 ? -1.268 19.5 18.516 1 98.31 312 SER B CA 1
ATOM 5141 C C . SER B 1 312 ? 0.144 20.078 18.391 1 98.31 312 SER B C 1
ATOM 5143 O O . SER B 1 312 ? 1.108 19.453 18.844 1 98.31 312 SER B O 1
ATOM 5145 N N . GLY B 1 313 ? 0.315 21.203 17.828 1 98.62 313 GLY B N 1
ATOM 5146 C CA . GLY B 1 313 ? 1.604 21.719 17.391 1 98.62 313 GLY B CA 1
ATOM 5147 C C . GLY B 1 313 ? 1.905 21.438 15.938 1 98.62 313 GLY B C 1
ATOM 5148 O O . GLY B 1 313 ? 2.918 21.891 15.406 1 98.62 313 GLY B O 1
ATOM 5149 N N . GLY B 1 314 ? 0.987 20.656 15.32 1 98.56 314 GLY B N 1
ATOM 5150 C CA . GLY B 1 314 ? 1.124 20.344 13.906 1 98.56 314 GLY B CA 1
ATOM 5151 C C . GLY B 1 314 ? 2.361 19.531 13.586 1 98.56 314 GLY B C 1
ATOM 5152 O O . GLY B 1 314 ? 3.043 19.047 14.492 1 98.56 314 GLY B O 1
ATOM 5153 N N . LEU B 1 315 ? 2.592 19.375 12.258 1 98.62 315 LEU B N 1
ATOM 5154 C CA . LEU B 1 315 ? 3.779 18.672 11.797 1 98.62 315 LEU B CA 1
ATOM 5155 C C . LEU B 1 315 ? 5.047 19.406 12.219 1 98.62 315 LEU B C 1
ATOM 5157 O O . LEU B 1 315 ? 6.082 18.781 12.453 1 98.62 315 LEU B O 1
ATOM 5161 N N . LYS B 1 316 ? 4.934 20.672 12.312 1 97.81 316 LYS B N 1
ATOM 5162 C CA . LYS B 1 316 ? 6.086 21.531 12.586 1 97.81 316 LYS B CA 1
ATOM 5163 C C . LYS B 1 316 ? 6.645 21.266 13.984 1 97.81 316 LYS B C 1
ATOM 5165 O O . LYS B 1 316 ? 7.863 21.172 14.156 1 97.81 316 LYS B O 1
ATOM 5170 N N . SER B 1 317 ? 5.789 21.234 14.992 1 98.25 317 SER B N 1
ATOM 5171 C CA . SER B 1 317 ? 6.27 21.125 16.359 1 98.25 317 SER B CA 1
ATOM 5172 C C . SER B 1 317 ? 6.059 19.719 16.922 1 98.25 317 SER B C 1
ATOM 5174 O O . SER B 1 317 ? 6.953 19.156 17.547 1 98.25 317 SER B O 1
ATOM 5176 N N . ARG B 1 318 ? 4.809 19.125 16.734 1 98.12 318 ARG B N 1
ATOM 5177 C CA . ARG B 1 318 ? 4.582 17.75 17.156 1 98.12 318 ARG B CA 1
ATOM 5178 C C . ARG B 1 318 ? 5.574 16.812 16.484 1 98.12 318 ARG B C 1
ATOM 5180 O O . ARG B 1 318 ? 6.117 15.906 17.141 1 98.12 318 ARG B O 1
ATOM 5187 N N . GLY B 1 319 ? 5.723 17.062 15.266 1 98.44 319 GLY B N 1
ATOM 5188 C CA . GLY B 1 319 ? 6.605 16.219 14.461 1 98.44 319 GLY B CA 1
ATOM 5189 C C . GLY B 1 319 ? 5.961 15.727 13.18 1 98.44 319 GLY B C 1
ATOM 5190 O O . GLY B 1 319 ? 4.734 15.711 13.07 1 98.44 319 GLY B O 1
ATOM 5191 N N . HIS B 1 320 ? 6.887 15.297 12.242 1 98.19 320 HIS B N 1
ATOM 5192 C CA . HIS B 1 320 ? 6.387 14.914 10.93 1 98.19 320 HIS B CA 1
ATOM 5193 C C . HIS B 1 320 ? 7.02 13.609 10.461 1 98.19 320 HIS B C 1
ATOM 5195 O O . HIS B 1 320 ? 7.703 13.586 9.43 1 98.19 320 HIS B O 1
ATOM 5201 N N . PRO B 1 321 ? 6.793 12.508 11.211 1 98.56 321 PRO B N 1
ATOM 5202 C CA . PRO B 1 321 ? 7.066 11.242 10.523 1 98.56 321 PRO B CA 1
ATOM 5203 C C . PRO B 1 321 ? 6.188 11.039 9.289 1 98.56 321 PRO B C 1
ATOM 5205 O O . PRO B 1 321 ? 4.984 10.805 9.422 1 98.56 321 PRO B O 1
ATOM 5208 N N . VAL B 1 322 ? 6.758 11.086 8.125 1 97.5 322 VAL B N 1
ATOM 5209 C CA . VAL B 1 322 ? 6.039 11.336 6.879 1 97.5 322 VAL B CA 1
ATOM 5210 C C . VAL B 1 322 ? 4.938 10.297 6.703 1 97.5 322 VAL B C 1
ATOM 5212 O O . VAL B 1 322 ? 3.779 10.641 6.457 1 97.5 322 VAL B O 1
ATOM 5215 N N . GLY B 1 323 ? 5.227 9.039 6.914 1 98.12 323 GLY B N 1
ATOM 5216 C CA . GLY B 1 323 ? 4.23 7.996 6.707 1 98.12 323 GLY B CA 1
ATOM 5217 C C . GLY B 1 323 ? 3.154 7.977 7.773 1 98.12 323 GLY B C 1
ATOM 5218 O O . GLY B 1 323 ? 2.07 7.43 7.562 1 98.12 323 GLY B O 1
ATOM 5219 N N . ALA B 1 324 ? 3.381 8.633 8.914 1 98.62 324 ALA B N 1
ATOM 5220 C CA . ALA B 1 324 ? 2.498 8.492 10.07 1 98.62 324 ALA B CA 1
ATOM 5221 C C . ALA B 1 324 ? 1.709 9.773 10.32 1 98.62 324 ALA B C 1
ATOM 5223 O O . ALA B 1 324 ? 0.718 9.766 11.055 1 98.62 324 ALA B O 1
ATOM 5224 N N . SER B 1 325 ? 2.123 10.852 9.68 1 98.56 325 SER B N 1
ATOM 5225 C CA . SER B 1 325 ? 1.625 12.172 10.031 1 98.56 325 SER B CA 1
ATOM 5226 C C . SER B 1 325 ? 0.112 12.258 9.867 1 98.56 325 SER B C 1
ATOM 5228 O O . SER B 1 325 ? -0.586 12.805 10.719 1 98.56 325 SER B O 1
ATOM 5230 N N . GLY B 1 326 ? -0.374 11.719 8.719 1 98.81 326 GLY B N 1
ATOM 5231 C CA . GLY B 1 326 ? -1.802 11.805 8.453 1 98.81 326 GLY B CA 1
ATOM 5232 C C . GLY B 1 326 ? -2.645 11.078 9.492 1 98.81 326 GLY B C 1
ATOM 5233 O O . GLY B 1 326 ? -3.742 11.523 9.828 1 98.81 326 GLY B O 1
ATOM 5234 N N . LEU B 1 327 ? -2.172 9.961 9.961 1 98.88 327 LEU B N 1
ATOM 5235 C CA . LEU B 1 327 ? -2.896 9.219 10.984 1 98.88 327 LEU B CA 1
ATOM 5236 C C . LEU B 1 327 ? -2.738 9.883 12.352 1 98.88 327 LEU B C 1
ATOM 5238 O O . LEU B 1 327 ? -3.662 9.859 13.172 1 98.88 327 LEU B O 1
ATOM 5242 N N . ALA B 1 328 ? -1.562 10.43 12.586 1 98.81 328 ALA B N 1
ATOM 5243 C CA . ALA B 1 328 ? -1.334 11.156 13.836 1 98.81 328 ALA B CA 1
ATOM 5244 C C . ALA B 1 328 ? -2.314 12.312 13.984 1 98.81 328 ALA B C 1
ATOM 5246 O O . ALA B 1 328 ? -2.791 12.594 15.086 1 98.81 328 ALA B O 1
ATOM 5247 N N . GLN B 1 329 ? -2.59 12.992 12.891 1 98.88 329 GLN B N 1
ATOM 5248 C CA . GLN B 1 329 ? -3.568 14.078 12.914 1 98.88 329 GLN B CA 1
ATOM 5249 C C . GLN B 1 329 ? -4.941 13.57 13.344 1 98.88 329 GLN B C 1
ATOM 5251 O O . GLN B 1 329 ? -5.645 14.242 14.102 1 98.88 329 GLN B O 1
ATOM 5256 N N . ILE B 1 330 ? -5.305 12.391 12.883 1 98.88 330 ILE B N 1
ATOM 5257 C CA . ILE B 1 330 ? -6.562 11.766 13.266 1 98.88 330 ILE B CA 1
ATOM 5258 C C . ILE B 1 330 ? -6.566 11.492 14.766 1 98.88 330 ILE B C 1
ATOM 5260 O O . ILE B 1 330 ? -7.535 11.805 15.461 1 98.88 330 ILE B O 1
ATOM 5264 N N . VAL B 1 331 ? -5.52 10.922 15.25 1 98.62 331 VAL B N 1
ATOM 5265 C CA . VAL B 1 331 ? -5.43 10.562 16.656 1 98.62 331 VAL B CA 1
ATOM 5266 C C . VAL B 1 331 ? -5.465 11.82 17.516 1 98.62 331 VAL B C 1
ATOM 5268 O O . VAL B 1 331 ? -6.09 11.836 18.594 1 98.62 331 VAL B O 1
ATOM 5271 N N . GLU B 1 332 ? -4.789 12.883 17.109 1 98.69 332 GLU B N 1
ATOM 5272 C CA . GLU B 1 332 ? -4.801 14.148 17.844 1 98.69 332 GLU B CA 1
ATOM 5273 C C . GLU B 1 332 ? -6.207 14.727 17.922 1 98.69 332 GLU B C 1
ATOM 5275 O O . GLU B 1 332 ? -6.594 15.289 18.953 1 98.69 332 GLU B O 1
ATOM 5280 N N . LEU B 1 333 ? -6.957 14.633 16.828 1 98.75 333 LEU B N 1
ATOM 5281 C CA . LEU B 1 333 ? -8.352 15.062 16.875 1 98.75 333 LEU B CA 1
ATOM 5282 C C . LEU B 1 333 ? -9.141 14.242 17.891 1 98.75 333 LEU B C 1
ATOM 5284 O O . LEU B 1 333 ? -9.961 14.781 18.625 1 98.75 333 LEU B O 1
ATOM 5288 N N . CYS B 1 334 ? -8.93 12.93 17.906 1 98.12 334 CYS B N 1
ATOM 5289 C CA . CYS B 1 334 ? -9.594 12.078 18.891 1 98.12 334 CYS B CA 1
ATOM 5290 C C . CYS B 1 334 ? -9.266 12.523 20.312 1 98.12 334 CYS B C 1
ATOM 5292 O O . CYS B 1 334 ? -10.141 12.555 21.172 1 98.12 334 CYS B O 1
ATOM 5294 N N . ARG B 1 335 ? -8.039 12.852 20.531 1 96.94 335 ARG B N 1
ATOM 5295 C CA . ARG B 1 335 ? -7.617 13.328 21.844 1 96.94 335 ARG B CA 1
ATOM 5296 C C . ARG B 1 335 ? -8.32 14.633 22.203 1 96.94 335 ARG B C 1
ATOM 5298 O O . ARG B 1 335 ? -8.758 14.82 23.328 1 96.94 335 ARG B O 1
ATOM 5305 N N . SER B 1 336 ? -8.391 15.531 21.234 1 97.38 336 SER B N 1
ATOM 5306 C CA . SER B 1 336 ? -9.07 16.797 21.453 1 97.38 336 SER B CA 1
ATOM 5307 C C . SER B 1 336 ? -10.531 16.594 21.828 1 97.38 336 SER B C 1
ATOM 5309 O O . SER B 1 336 ? -11.062 17.281 22.703 1 97.38 336 SER B O 1
ATOM 5311 N N . PHE B 1 337 ? -11.188 15.648 21.141 1 97.5 337 PHE B N 1
ATOM 5312 C CA . PHE B 1 337 ? -12.578 15.328 21.422 1 97.5 337 PHE B CA 1
ATOM 5313 C C . PHE B 1 337 ? -12.742 14.836 22.859 1 97.5 337 PHE B C 1
ATOM 5315 O O . PHE B 1 337 ? -13.734 15.141 23.516 1 97.5 337 PHE B O 1
ATOM 5322 N N . LYS B 1 338 ? -11.82 14.094 23.328 1 94.31 338 LYS B N 1
ATOM 5323 C CA . LYS B 1 338 ? -11.859 13.578 24.703 1 94.31 338 LYS B CA 1
ATOM 5324 C C . LYS B 1 338 ? -11.688 14.703 25.719 1 94.31 338 LYS B C 1
ATOM 5326 O O . LYS B 1 338 ? -12.266 14.656 26.797 1 94.31 338 LYS B O 1
ATOM 5331 N N . GLN B 1 339 ? -10.875 15.672 25.406 1 94.12 339 GLN B N 1
ATOM 5332 C CA . GLN B 1 339 ? -10.562 16.766 26.312 1 94.12 339 GLN B CA 1
ATOM 5333 C C . GLN B 1 339 ? -11.656 17.828 26.281 1 94.12 339 GLN B C 1
ATOM 5335 O O . GLN B 1 339 ? -11.852 18.547 27.266 1 94.12 339 GLN B O 1
ATOM 5340 N N . ARG B 1 340 ? -12.312 17.906 25.203 1 95.25 340 ARG B N 1
ATOM 5341 C CA . ARG B 1 340 ? -13.344 18.922 24.984 1 95.25 340 ARG B CA 1
ATOM 5342 C C . ARG B 1 340 ? -14.641 18.281 24.5 1 95.25 340 ARG B C 1
ATOM 5344 O O . ARG B 1 340 ? -14.891 18.25 23.281 1 95.25 340 ARG B O 1
ATOM 5351 N N . GLU B 1 341 ? -15.5 18.047 25.312 1 93.69 341 GLU B N 1
ATOM 5352 C CA . GLU B 1 341 ? -16.688 17.25 25.031 1 93.69 341 GLU B CA 1
ATOM 5353 C C . GLU B 1 341 ? -17.672 18.016 24.156 1 93.69 341 GLU B C 1
ATOM 5355 O O . GLU B 1 341 ? -18.562 17.438 23.531 1 93.69 341 GLU B O 1
ATOM 5360 N N . GLU B 1 342 ? -17.422 19.328 24.109 1 95.12 342 GLU B N 1
ATOM 5361 C CA . GLU B 1 342 ? -18.344 20.141 23.344 1 95.12 342 GLU B CA 1
ATOM 5362 C C . GLU B 1 342 ? -18.031 20.062 21.844 1 95.12 342 GLU B C 1
ATOM 5364 O O . GLU B 1 342 ? -18.859 20.438 21.016 1 95.12 342 GLU B O 1
ATOM 5369 N N . LEU B 1 343 ? -16.844 19.625 21.531 1 97.19 343 LEU B N 1
ATOM 5370 C CA . LEU B 1 343 ? -16.484 19.5 20.125 1 97.19 343 LEU B CA 1
ATOM 5371 C C . LEU B 1 343 ? -17.203 18.328 19.469 1 97.19 343 LEU B C 1
ATOM 5373 O O . LEU B 1 343 ? -17.234 17.234 20.031 1 97.19 343 LEU B O 1
ATOM 5377 N N . ARG B 1 344 ? -17.734 18.562 18.312 1 97.94 344 ARG B N 1
ATOM 5378 C CA . ARG B 1 344 ? -18.5 17.516 17.641 1 97.94 344 ARG B CA 1
ATOM 5379 C C . ARG B 1 344 ? -17.891 17.156 16.297 1 97.94 344 ARG B C 1
ATOM 5381 O O . ARG B 1 344 ? -17.938 15.992 15.875 1 97.94 344 ARG B O 1
ATOM 5388 N N . LEU B 1 345 ? -17.391 18.156 15.562 1 98.81 345 LEU B N 1
ATOM 5389 C CA . LEU B 1 345 ? -16.891 17.922 14.211 1 98.81 345 LEU B CA 1
ATOM 5390 C C . LEU B 1 345 ? -15.445 18.375 14.078 1 98.81 345 LEU B C 1
ATOM 5392 O O . LEU B 1 345 ? -15.109 19.516 14.414 1 98.81 345 LEU B O 1
ATOM 5396 N N . GLY B 1 346 ? -14.602 17.453 13.656 1 98.88 346 GLY B N 1
ATOM 5397 C CA . GLY B 1 346 ? -13.195 17.734 13.391 1 98.88 346 GLY B CA 1
ATOM 5398 C C . GLY B 1 346 ? -12.797 17.422 11.961 1 98.88 346 GLY B C 1
ATOM 5399 O O . GLY B 1 346 ? -13.359 16.516 11.328 1 98.88 346 GLY B O 1
ATOM 5400 N N . LEU B 1 347 ? -11.844 18.172 11.43 1 98.94 347 LEU B N 1
ATOM 5401 C CA . LEU B 1 347 ? -11.352 18.016 10.062 1 98.94 347 LEU B CA 1
ATOM 5402 C C . LEU B 1 347 ? -9.859 17.688 10.055 1 98.94 347 LEU B C 1
ATOM 5404 O O . LEU B 1 347 ? -9.07 18.375 10.719 1 98.94 347 LEU B O 1
ATOM 5408 N N . ALA B 1 348 ? -9.461 16.656 9.383 1 98.94 348 ALA B N 1
ATOM 5409 C CA . ALA B 1 348 ? -8.055 16.312 9.18 1 98.94 348 ALA B CA 1
ATOM 5410 C C . ALA B 1 348 ? -7.691 16.375 7.695 1 98.94 348 ALA B C 1
ATOM 5412 O O . ALA B 1 348 ? -8.477 15.969 6.836 1 98.94 348 ALA B O 1
ATOM 5413 N N . HIS B 1 349 ? -6.516 16.875 7.406 1 98.88 349 HIS B N 1
ATOM 5414 C CA . HIS B 1 349 ? -6.016 17.016 6.047 1 98.88 349 HIS B CA 1
ATOM 5415 C C . HIS B 1 349 ? -4.539 16.641 5.957 1 98.88 349 HIS B C 1
ATOM 5417 O O . HIS B 1 349 ? -3.752 17 6.832 1 98.88 349 HIS B O 1
ATOM 5423 N N . SER B 1 350 ? -4.215 15.852 4.977 1 98.69 350 SER B N 1
ATOM 5424 C CA . SER B 1 350 ? -2.828 15.453 4.762 1 98.69 350 SER B CA 1
ATOM 5425 C C . SER B 1 350 ? -2.443 15.57 3.289 1 98.69 350 SER B C 1
ATOM 5427 O O . SER B 1 350 ? -3.24 15.242 2.408 1 98.69 350 SER B O 1
ATOM 5429 N N . ILE B 1 351 ? -1.232 15.992 3.094 1 97.31 351 ILE B N 1
ATOM 5430 C CA . ILE B 1 351 ? -0.694 16.219 1.758 1 97.31 351 ILE B CA 1
ATOM 5431 C C . ILE B 1 351 ? 0.344 15.156 1.426 1 97.31 351 ILE B C 1
ATOM 5433 O O . ILE B 1 351 ? 1.205 14.836 2.25 1 97.31 351 ILE B O 1
ATOM 5437 N N . GLY B 1 352 ? 0.168 14.516 0.264 1 96.06 352 GLY B N 1
ATOM 5438 C CA . GLY B 1 352 ? 1.212 13.68 -0.3 1 96.06 352 GLY B CA 1
ATOM 5439 C C . GLY B 1 352 ? 1.979 14.352 -1.423 1 96.06 352 GLY B C 1
ATOM 5440 O O . GLY B 1 352 ? 1.394 15.062 -2.242 1 96.06 352 GLY B O 1
ATOM 5441 N N . GLY B 1 353 ? 3.373 14.055 -1.445 1 92.12 353 GLY B N 1
ATOM 5442 C CA . GLY B 1 353 ? 4.164 14.82 -2.398 1 92.12 353 GLY B CA 1
ATOM 5443 C C . GLY B 1 353 ? 4.023 16.312 -2.227 1 92.12 353 GLY B C 1
ATOM 5444 O O . GLY B 1 353 ? 3.846 16.812 -1.108 1 92.12 353 GLY B O 1
ATOM 5445 N N . LEU B 1 354 ? 4.336 17.031 -3.271 1 90.31 354 LEU B N 1
ATOM 5446 C CA . LEU B 1 354 ? 4.066 18.469 -3.211 1 90.31 354 LEU B CA 1
ATOM 5447 C C . LEU B 1 354 ? 2.615 18.766 -3.568 1 90.31 354 LEU B C 1
ATOM 5449 O O . LEU B 1 354 ? 2.336 19.359 -4.613 1 90.31 354 LEU B O 1
ATOM 5453 N N . ALA B 1 355 ? 1.754 18.188 -2.717 1 93.19 355 ALA B N 1
ATOM 5454 C CA . ALA B 1 355 ? 0.303 18.359 -2.752 1 93.19 355 ALA B CA 1
ATOM 5455 C C . ALA B 1 355 ? -0.3 17.656 -3.969 1 93.19 355 ALA B C 1
ATOM 5457 O O . ALA B 1 355 ? -1.234 18.172 -4.586 1 93.19 355 ALA B O 1
ATOM 5458 N N . THR B 1 356 ? 0.207 16.516 -4.328 1 94.56 356 THR B N 1
ATOM 5459 C CA . THR B 1 356 ? -0.232 15.852 -5.547 1 94.56 356 THR B CA 1
ATOM 5460 C C . THR B 1 356 ? -1.191 14.711 -5.219 1 94.56 356 THR B C 1
ATOM 5462 O O . THR B 1 356 ? -1.888 14.203 -6.102 1 94.56 356 THR B O 1
ATOM 5465 N N . ASN B 1 357 ? -1.215 14.227 -4.047 1 97.81 357 ASN B N 1
ATOM 5466 C CA . ASN B 1 357 ? -2.066 13.141 -3.584 1 97.81 357 ASN B CA 1
ATOM 5467 C C . ASN B 1 357 ? -2.555 13.375 -2.158 1 97.81 357 ASN B C 1
ATOM 5469 O O . ASN B 1 357 ? -1.939 12.906 -1.199 1 97.81 357 ASN B O 1
ATOM 5473 N N . ASN B 1 358 ? -3.705 14.055 -2.029 1 98.56 358 ASN B N 1
ATOM 5474 C CA . ASN B 1 358 ? -4.121 14.617 -0.75 1 98.56 358 ASN B CA 1
ATOM 5475 C C . ASN B 1 358 ? -5.406 13.961 -0.243 1 98.56 358 ASN B C 1
ATOM 5477 O O . ASN B 1 358 ? -6.176 13.406 -1.027 1 98.56 358 ASN B O 1
ATOM 5481 N N . PHE B 1 359 ? -5.57 13.992 1.081 1 98.94 359 PHE B N 1
ATOM 5482 C CA . PHE B 1 359 ? -6.699 13.336 1.734 1 98.94 359 PHE B CA 1
ATOM 5483 C C . PHE B 1 359 ? -7.297 14.227 2.811 1 98.94 359 PHE B C 1
ATOM 5485 O O . PHE B 1 359 ? -6.57 14.922 3.525 1 98.94 359 PHE B O 1
ATOM 5492 N N . ALA B 1 360 ? -8.617 14.289 2.902 1 98.94 360 ALA B N 1
ATOM 5493 C CA . ALA B 1 360 ? -9.367 14.984 3.943 1 98.94 360 ALA B CA 1
ATOM 5494 C C . ALA B 1 360 ? -10.383 14.055 4.609 1 98.94 360 ALA B C 1
ATOM 5496 O O . ALA B 1 360 ? -11.008 13.234 3.943 1 98.94 360 ALA B O 1
ATOM 5497 N N . THR B 1 361 ? -10.492 14.117 5.918 1 98.94 361 THR B N 1
ATOM 5498 C CA . THR B 1 361 ? -11.422 13.281 6.68 1 98.94 361 THR B CA 1
ATOM 5499 C C . THR B 1 361 ? -12.18 14.117 7.707 1 98.94 361 THR B C 1
ATOM 5501 O O . THR B 1 361 ? -11.578 14.914 8.438 1 98.94 361 THR B O 1
ATOM 5504 N N . VAL B 1 362 ? -13.469 13.969 7.734 1 98.94 362 VAL B N 1
ATOM 5505 C CA . VAL B 1 362 ? -14.305 14.586 8.758 1 98.94 362 VAL B CA 1
ATOM 5506 C C . VAL B 1 362 ? -14.664 13.555 9.828 1 98.94 362 VAL B C 1
ATOM 5508 O O . VAL B 1 362 ? -15.219 12.5 9.516 1 98.94 362 VAL B O 1
ATOM 5511 N N . LEU B 1 363 ? -14.305 13.867 11.055 1 98.94 363 LEU B N 1
ATOM 5512 C CA . LEU B 1 363 ? -14.648 13.039 12.203 1 98.94 363 LEU B CA 1
ATOM 5513 C C . LEU B 1 363 ? -15.844 13.617 12.961 1 98.94 363 LEU B C 1
ATOM 5515 O O . LEU B 1 363 ? -16.016 14.836 12.992 1 98.94 363 LEU B O 1
ATOM 5519 N N . GLU B 1 364 ? -16.594 12.734 13.523 1 98.75 364 GLU B N 1
ATOM 5520 C CA . GLU B 1 364 ? -17.719 13.141 14.352 1 98.75 364 GLU B CA 1
ATOM 5521 C C . GLU B 1 364 ? -17.625 12.539 15.75 1 98.75 364 GLU B C 1
ATOM 5523 O O . GLU B 1 364 ? -17.422 11.336 15.898 1 98.75 364 GLU B O 1
ATOM 5528 N N . HIS B 1 365 ? -17.75 13.391 16.688 1 97.75 365 HIS B N 1
ATOM 5529 C CA . HIS B 1 365 ? -17.797 13.016 18.094 1 97.75 365 HIS B CA 1
ATOM 5530 C C . HIS B 1 365 ? -19.219 12.984 18.625 1 97.75 365 HIS B C 1
ATOM 5532 O O . HIS B 1 365 ? -19.938 13.984 18.547 1 97.75 365 HIS B O 1
ATOM 5538 N N . GLY B 1 366 ? -19.625 11.781 18.922 1 86.62 366 GLY B N 1
ATOM 5539 C CA . GLY B 1 366 ? -20.984 11.703 19.438 1 86.62 366 GLY B CA 1
ATOM 5540 C C . GLY B 1 366 ? -21.172 10.602 20.469 1 86.62 366 GLY B C 1
ATOM 5541 O O . GLY B 1 366 ? -20.391 9.648 20.5 1 86.62 366 GLY B O 1
ATOM 5542 N N . LYS B 1 367 ? -21.984 10.859 21.469 1 66.44 367 LYS B N 1
ATOM 5543 C CA . LYS B 1 367 ? -22.359 9.898 22.516 1 66.44 367 LYS B CA 1
ATOM 5544 C C . LYS B 1 367 ? -23.188 8.75 21.938 1 66.44 367 LYS B C 1
ATOM 5546 O O . LYS B 1 367 ? -23.922 8.938 20.969 1 66.44 367 LYS B O 1
#

Radius of gyration: 25.73 Å; Cα contacts (8 Å, |Δi|>4): 1934; chains: 2; bounding box: 48×83×53 Å

InterPro domains:
  IPR002155 Thiolase [PIRSF000429] (1-353)
  IPR016039 Thiolase-like [G3DSA:3.40.47.10] (3-366)
  IPR016039 Thiolase-like [SSF53901] (39-360)
  IPR020616 Thiolase, N-terminal [PF00108] (60-216)
  IPR055140 Thiolase, C-terminal domain 2 [PF22691] (237-364)

Organism: NCBI:txid2484901

Sequence (734 aa):
MTKVFIHGPSLSPFGKFNGSHLSLSYQTVKDSVTEFGSHKLEFLIYASFSPDRYTKDFHLPAKLVQALGLKHPYAIRMETASSSGASALQLGVNLIQSGRYKHGLVVATEIMSQLNREENNLLLGSVLSDSQRNLGMSMAQGGAMITNRYLELYGYKQEDLFAISKKLHDNGLKNPIAQIKKNLSPEDYEKQPMITSPLGLYDISPLSDGSASVILSVDKSGISIKGMGHGTAPFQAGGDPSFDASVHAFASAYKEAGIGPEEIQIAELHDAFTPFEIIGAEDAGLFGRGEALAKVISKITHPEGQLPINSSGGLKSRGHPVGASGLAQIVELCRSFKQREELRLGLAHSIGGLATNNFATVLEHGKMTKVFIHGPSLSPFGKFNGSHLSLSYQTVKDSVTEFGSHKLEFLIYASFSPDRYTKDFHLPAKLVQALGLKHPYAIRMETASSSGASALQLGVNLIQSGRYKHGLVVATEIMSQLNREENNLLLGSVLSDSQRNLGMSMAQGGAMITNRYLELYGYKQEDLFAISKKLHDNGLKNPIAQIKKNLSPEDYEKQPMITSPLGLYDISPLSDGSASVILSVDKSGISIKGMGHGTAPFQAGGDPSFDASVHAFASAYKEAGIGPEEIQIAELHDAFTPFEIIGAEDAGLFGRGEALAKVISKITHPEGQLPINSSGGLKSRGHPVGASGLAQIVELCRSFKQREELRLGLAHSIGGLATNNFATVLEHGK

Nearest PDB structures (foldseek):
  3zbl-assembly1_B  TM=9.238E-01  e=3.154E-32  Leishmania mexicana
  3zbn-assembly1_A  TM=9.213E-01  e=3.483E-31  Leishmania mexicana
  3zbg-assembly1_B  TM=9.185E-01  e=3.069E-31  Leishmania mexicana
  6hsp-assembly2_B-2  TM=8.372E-01  e=8.988E-31  Danio rerio
  7pxp-assembly1_C  TM=8.387E-01  e=2.257E-29  Geobacter metallireducens GS-15

pLDDT: mean 95.27, std 6.46, range [65.25, 98.94]

Foldseek 3Di:
DQWKFWFQWWKAQKAADDDAQQVQQCVTCVRRVVVVPDDAAQEEEEWAAPSCPQPVDPPNFVVNCVVNVHDDHHTDYDYQWLQRQVVQVVVVVVVCVVVPGFKHKYKWWFRRVSDDPVVSQVVLQVLADPVCVVVVDTLVNLVQLLVVVLCVVQVHDLLLLVLLLQLLLVLLCVAPRWHANDNDDSVCQVPFACDDPPDGPSFAFDRMTMMIMIMMGSDDDQKIWQFKFFAFDHDDPVSHLEFPGLLRGLVRRCVSNVHALCLAQEEEEARSGSVSQQSSCCSNVVDPRSCSSVCSVVVQCHPPHRYPYNSNSHCRTRHRSSRHRQNVRVSVVVVVCVVPVVGFKYKYKTAGRSNRMIMMTIMGGHD/DQWKFWFQWWKAQKAADDDAQQVQQCVTCVVRVVVVPDDAAQEEEEWAAPSCPQPVDPPNFVVNCVVNVHDDHHTDYDYQWLQRQVVQVVVVVVVCVVVPGFKHKYKWWFHRVSDDPVVSQVVLQVLADPVCVVVVDTLVNLVQLLVVVLCVVQVHDLLLLVLLLQLLLVLLCVAPSWHANDNDDSVCQVPFACDDPPDGPSFAFDRMTMMIMIMMGSDDDQKIWQFKFFAFDHDDPVSHLEFPGLLRGLVRRCVSNVHALCLAQEEEEARSGSVSQQSSCCSNVVDPRSCSSVCSVVVCCHPPHRYPYNSNSHCRTRHRSSRHRQNVRVSVVVVVCVVPVPGFKYKYKTAGRSNRMIMMTIMGGHD

Solvent-accessible surface area (backbone atoms only — not comparable to full-atom values): 34791 Å² total; per-residue (Å²): 129,74,65,39,15,54,42,46,65,32,67,40,64,26,29,88,70,95,77,49,72,64,59,50,41,48,68,34,38,51,62,27,52,58,69,66,45,88,64,73,53,44,28,34,41,33,12,26,50,52,45,59,77,35,68,64,52,50,57,56,34,55,54,49,36,57,74,70,66,53,74,37,28,52,53,33,30,31,27,36,37,32,12,6,12,34,52,40,50,52,48,53,49,32,42,36,37,32,66,82,35,55,29,26,38,37,37,11,35,25,56,42,70,70,39,55,71,68,57,44,52,52,57,63,28,46,41,49,49,68,71,45,46,72,69,66,48,43,59,61,50,53,52,16,46,26,45,50,40,43,29,63,76,61,71,52,56,77,75,61,51,50,46,55,36,38,51,22,21,54,25,4,59,73,29,91,43,28,46,41,70,46,89,71,45,74,67,57,61,72,68,41,59,70,74,37,76,79,34,28,60,76,34,41,34,47,86,11,13,29,24,17,27,36,32,43,24,62,60,87,53,54,32,32,63,47,15,57,20,44,8,31,32,79,66,64,86,82,27,62,63,60,45,68,4,44,34,45,2,34,53,39,9,28,60,61,45,70,52,58,49,86,66,52,46,33,33,29,46,44,16,58,36,49,64,39,33,38,34,48,37,28,46,48,52,66,34,57,85,78,41,34,61,58,36,42,67,70,39,34,29,36,73,90,32,80,40,19,46,26,55,54,4,32,21,45,11,19,33,30,12,42,5,9,36,23,32,38,37,49,37,50,50,53,52,48,39,71,75,33,76,84,50,41,34,35,39,32,37,21,43,2,56,75,36,21,39,14,34,19,38,30,38,34,48,43,132,129,74,68,40,15,53,40,46,66,31,66,39,66,26,26,88,71,94,78,48,74,63,59,51,40,49,69,37,37,50,61,29,54,57,69,69,43,91,63,72,52,45,28,35,42,33,13,27,50,52,46,60,77,35,68,65,51,50,53,56,34,53,54,49,35,57,75,71,66,54,74,36,29,52,54,34,30,33,26,36,36,33,11,6,12,35,50,42,51,54,47,54,51,33,42,36,38,31,68,82,36,56,29,27,38,37,37,12,36,26,58,44,71,70,38,56,70,69,57,42,52,52,56,62,28,48,41,48,51,70,70,46,44,72,68,67,48,44,58,60,49,52,51,16,48,26,46,49,40,43,29,63,78,60,70,51,57,76,75,61,53,49,47,56,36,39,51,23,21,54,25,3,59,72,29,91,43,27,46,40,71,46,88,71,44,72,67,57,61,73,68,41,59,70,74,36,75,81,35,27,58,76,34,41,33,49,85,11,12,29,25,18,28,34,32,42,23,61,61,87,52,53,32,31,63,46,14,56,20,45,10,32,33,78,66,64,86,82,27,61,64,59,45,68,4,45,34,44,2,36,54,39,9,29,59,61,44,70,52,59,48,86,64,53,47,34,34,28,46,43,16,57,37,50,64,39,35,37,34,45,36,27,46,48,51,67,34,56,86,77,40,36,60,58,36,42,67,70,38,35,29,36,73,90,32,80,39,18,47,25,54,52,3,31,23,45,11,19,33,31,13,42,5,10,36,23,33,38,36,50,38,50,50,52,51,48,38,72,76,33,76,83,49,39,33,34,38,31,36,21,42,2,57,75,38,21,38,14,34,20,38,31,36,34,46,45,133

Secondary structure (DSSP, 8-state):
----EEEEEEEPPPB---S-HHHHHHHHHHHHHHHHTT----EEEEE-S-HHHHT----HHHHHHHHHT--S-EEEEEEBTBTHHHHHHHHHHHHHHTTS-SEEEEEEEEE-TTS-HHHHHHHHHTTS-HHHHHTT--HHHHHHHHHHHHHHHHT--GGGGHHHHHHHHHHHHT-TT-S------HHHHHTPPEEETTEEGGGBPPP-EEEEEEEEESS--SEEEEEEEEEE-PPPTT--S--HHHHHHHHHHHHHHT--GGG--EEE---SBHHHHHHHHHHTTSS-TTTHHHHHHTTTTSTTSSS-B-TT-HHHHT---TTTHHHHHHHHHHHHHHH-TT--EEEEEE--TTTTEEEEEEEEE--/----EEEEEEEPPPB---S-HHHHHHHHHHHHHHHH-S----EEEEE-S-HHHHT----HHHHHHHHHT--S-EEEEEEBTBTHHHHHHHHHHHHHHTTS-SEEEEEEEEE-TTS-HHHHHHHHHTTS-HHHHHTT--HHHHHHHHHHHHHHHHT--GGGGHHHHHHHHHHHHT-TT-S------HHHHHTPPEEETTEEGGGBPPP-EEEEEEEEESS--SEEEEEEEEEE-PPPTT--S--HHHHHHHHHHHHHHT--GGG--EEE---SBHHHHHHHHHHTTSS-TTTHHHHHHTTTTSTTSSS-B-TT-HHHHT---TTTHHHHHHHHHHHHHHH-TT--EEEEEE--TTTTEEEEEEEEE--